Protein AF-A0A183CZB1-F1 (afdb_monomer)

pLDDT: mean 88.42, std 8.45, range [46.72, 98.31]

InterPro domains:
  IPR002017 Spectrin repeat [PF00435] (185-287)
  IPR002017 Spectrin repeat [PF00435] (293-394)
  IPR002017 Spectrin repeat [PF00435] (406-504)
  IPR018159 Spectrin/alpha-actinin [SM00150] (74-177)
  IPR018159 Spectrin/alpha-actinin [SM00150] (184-287)
  IPR018159 Spectrin/alpha-actinin [SM00150] (294-395)
  IPR018159 Spectrin/alpha-actinin [SM00150] (402-504)
  IPR018159 Spectrin/alpha-actinin [cd00176] (182-398)
  IPR018159 Spectrin/alpha-actinin [cd00176] (295-503)
  IPR043197 Plakin [PTHR23169] (150-528)

Nearest PDB structures (foldseek):
  7a8t-assembly1_A  TM=3.759E-01  e=3.046E-04  Homo sapiens
  7ank-assembly1_A  TM=4.977E-01  e=2.511E-03  Homo sapiens
  5j1i-assembly1_A  TM=5.386E-01  e=3.269E-03  Homo sapiens
  1sjj-assembly1_B  TM=3.978E-01  e=4.727E-04  Gallus gallus
  5j1g-assembly1_A  TM=5.543E-01  e=8.451E-02  Homo sapiens

Solvent-accessible surface area (backbone atoms only — not comparable to full-atom values): 28392 Å² total; per-residue (Å²): 110,68,69,59,53,51,53,51,52,49,60,65,44,48,62,53,53,54,51,54,52,49,56,50,49,56,56,52,73,74,51,62,93,89,42,68,67,51,53,50,52,56,51,52,52,49,52,52,50,52,52,49,49,52,50,54,50,48,54,50,54,50,46,54,52,52,50,54,44,49,54,33,44,53,50,26,54,51,40,48,52,51,50,54,50,53,50,51,55,50,43,53,54,60,68,62,54,70,86,57,60,71,41,59,70,60,35,50,52,51,48,54,54,48,50,51,53,52,51,51,50,65,64,46,47,59,61,53,49,50,52,33,52,51,31,41,52,63,32,45,76,72,52,57,74,71,57,33,53,51,52,52,51,54,53,51,50,52,53,50,47,54,51,50,46,51,52,49,52,55,50,51,52,51,54,42,51,54,36,38,53,54,25,50,53,41,53,52,53,49,51,53,51,55,52,49,49,53,53,49,54,49,52,62,57,69,67,48,83,60,88,49,56,46,78,66,48,52,50,53,50,49,50,54,51,50,53,53,49,50,53,50,60,63,47,45,58,57,53,51,52,47,52,50,47,50,55,59,49,35,62,93,51,53,73,67,57,35,47,64,64,44,50,63,53,53,51,51,53,51,52,49,53,50,50,52,50,52,52,53,56,49,47,53,52,50,54,50,51,54,49,53,53,50,51,47,53,52,53,49,52,54,50,51,54,48,49,56,52,48,52,50,58,60,65,69,52,68,66,75,54,77,41,46,71,50,25,52,51,43,50,51,52,50,53,52,51,51,53,56,54,61,65,44,50,63,55,54,53,50,50,54,52,49,46,52,51,51,26,70,76,34,68,49,41,37,80,60,49,46,61,52,50,53,51,50,51,51,53,51,49,52,48,52,51,51,53,49,53,50,47,54,42,36,54,52,48,31,52,43,27,56,57,51,46,54,49,48,52,53,52,47,49,51,51,50,53,51,42,46,55,66,72,66,53,78,79,86,44,80,43,38,71,51,18,47,52,52,44,52,56,46,49,53,56,47,50,57,52,58,70,45,43,66,61,53,52,50,48,54,48,52,55,50,49,54,53,64,70,43,88,78,59,90,77,38,55,64,48,55,54,48,51,51,44,52,52,52,49,52,52,45,53,50,50,52,53,55,48,51,53,51,40,54,51,44,27,54,51,15,45,51,51,48,52,51,50,49,53,50,46,56,48,49,51,57,48,48,66,66,66,75,113

Structure (mmCIF, N/CA/C/O backbone):
data_AF-A0A183CZB1-F1
#
_entry.id   AF-A0A183CZB1-F1
#
loop_
_atom_site.group_PDB
_atom_site.id
_atom_site.type_symbol
_atom_site.label_atom_id
_atom_site.label_alt_id
_atom_site.label_comp_id
_atom_site.label_asym_id
_atom_site.label_entity_id
_atom_site.label_seq_id
_atom_site.pdbx_PDB_ins_code
_atom_site.Cartn_x
_atom_site.Cartn_y
_atom_site.Cartn_z
_atom_site.occupancy
_atom_site.B_iso_or_equiv
_atom_site.auth_seq_id
_atom_site.auth_comp_id
_atom_site.auth_asym_id
_atom_site.auth_atom_id
_atom_site.pdbx_PDB_model_num
ATOM 1 N N . LEU A 1 1 ? 38.221 10.598 -85.963 1.00 66.75 1 LEU A N 1
ATOM 2 C CA . LEU A 1 1 ? 37.398 10.631 -87.194 1.00 66.75 1 LEU A CA 1
ATOM 3 C C . LEU A 1 1 ? 37.998 11.592 -88.220 1.00 66.75 1 LEU A C 1
ATOM 5 O O . LEU A 1 1 ? 38.294 11.159 -89.323 1.00 66.75 1 LEU A O 1
ATOM 9 N N . ASP A 1 2 ? 38.325 12.827 -87.840 1.00 83.06 2 ASP A N 1
ATOM 10 C CA . ASP A 1 2 ? 38.885 13.828 -88.768 1.00 83.06 2 ASP A CA 1
ATOM 11 C C . ASP A 1 2 ? 40.203 13.420 -89.439 1.00 83.06 2 ASP A C 1
ATOM 13 O O . ASP A 1 2 ? 40.354 13.572 -90.646 1.00 83.06 2 ASP A O 1
ATOM 17 N N . ASN A 1 3 ? 41.152 12.840 -88.695 1.00 86.81 3 ASN A N 1
ATOM 18 C CA . ASN A 1 3 ? 42.426 12.409 -89.283 1.00 86.81 3 ASN A CA 1
ATOM 19 C C . ASN A 1 3 ? 42.255 11.238 -90.270 1.00 86.81 3 ASN A C 1
ATOM 21 O O . ASN A 1 3 ? 42.975 11.151 -91.258 1.00 86.81 3 ASN A O 1
ATOM 25 N N . GLN A 1 4 ? 41.271 10.363 -90.032 1.00 84.25 4 GLN A N 1
ATOM 26 C CA . GLN A 1 4 ? 40.921 9.285 -90.962 1.00 84.25 4 GLN A CA 1
ATOM 27 C C . GLN A 1 4 ? 40.276 9.847 -92.235 1.00 84.25 4 GLN A C 1
ATOM 29 O O . GLN A 1 4 ? 40.655 9.442 -93.329 1.00 84.25 4 GLN A O 1
ATOM 34 N N . ALA A 1 5 ? 39.382 10.831 -92.105 1.00 85.81 5 ALA A N 1
ATOM 35 C CA . ALA A 1 5 ? 38.792 11.522 -93.249 1.00 85.81 5 ALA A CA 1
ATOM 36 C C . ALA A 1 5 ? 39.848 12.284 -94.072 1.00 85.81 5 ALA A C 1
ATOM 38 O O . ALA A 1 5 ? 39.817 12.242 -95.298 1.00 85.81 5 ALA A O 1
ATOM 39 N N . LEU A 1 6 ? 40.823 12.930 -93.420 1.00 86.50 6 LEU A N 1
ATOM 40 C CA . LEU A 1 6 ? 41.949 13.589 -94.093 1.00 86.50 6 LEU A CA 1
ATOM 41 C C . LEU A 1 6 ? 42.867 12.586 -94.810 1.00 86.50 6 LEU A C 1
ATOM 43 O O . LEU A 1 6 ? 43.252 12.831 -95.951 1.00 86.50 6 LEU A O 1
ATOM 47 N N . MET A 1 7 ? 43.164 11.435 -94.191 1.00 85.44 7 MET A N 1
ATOM 48 C CA . MET A 1 7 ? 43.885 10.332 -94.847 1.00 85.44 7 MET A CA 1
ATOM 49 C C . MET A 1 7 ? 43.147 9.830 -96.088 1.00 85.44 7 MET A C 1
ATOM 51 O O . MET A 1 7 ? 43.758 9.571 -97.123 1.00 85.44 7 MET A O 1
ATOM 55 N N . GLU A 1 8 ? 41.827 9.685 -95.999 1.00 85.81 8 GLU A N 1
ATOM 56 C CA . GLU A 1 8 ? 41.005 9.233 -97.114 1.00 85.81 8 GLU A CA 1
ATOM 57 C C . GLU A 1 8 ? 40.952 10.280 -98.233 1.00 85.81 8 GLU A C 1
ATOM 59 O O . GLU A 1 8 ? 41.132 9.937 -99.400 1.00 85.81 8 GLU A O 1
ATOM 64 N N . GLN A 1 9 ? 40.807 11.564 -97.903 1.00 86.25 9 GLN A N 1
ATOM 65 C CA . GLN A 1 9 ? 40.886 12.654 -98.878 1.00 86.25 9 GLN A CA 1
ATOM 66 C C . GLN A 1 9 ? 42.253 12.709 -99.571 1.00 86.25 9 GLN A C 1
ATOM 68 O O . GLN A 1 9 ? 42.297 12.851 -100.793 1.00 86.25 9 GLN A O 1
ATOM 73 N N . LEU A 1 10 ? 43.356 12.535 -98.835 1.00 85.00 10 LEU A N 1
ATOM 74 C CA . LEU A 1 10 ? 44.693 12.423 -99.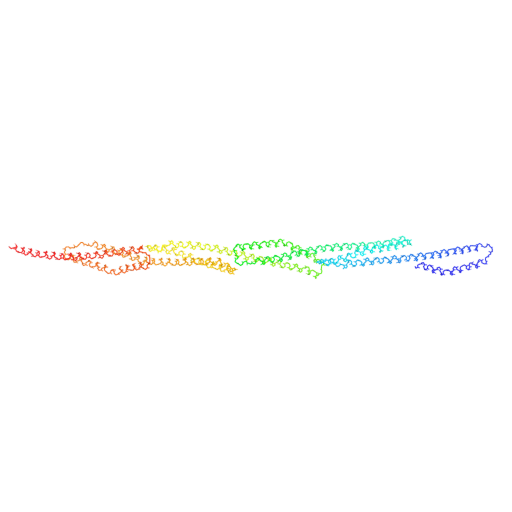424 1.00 85.00 10 LEU A CA 1
ATOM 75 C C . LEU A 1 10 ? 44.786 11.225 -100.375 1.00 85.00 10 LEU A C 1
ATOM 77 O O . LEU A 1 10 ? 45.208 11.389 -101.514 1.00 85.00 10 LEU A O 1
ATOM 81 N N . ARG A 1 11 ? 44.289 10.043 -99.996 1.00 85.00 11 ARG A N 1
ATOM 82 C CA . ARG A 1 11 ? 44.249 8.884 -100.912 1.00 85.00 11 ARG A CA 1
ATOM 83 C C . ARG A 1 11 ? 43.484 9.179 -102.206 1.00 85.00 11 ARG A C 1
ATOM 85 O O . ARG A 1 11 ? 43.936 8.818 -103.287 1.00 85.00 11 ARG A O 1
ATOM 92 N N . HIS A 1 12 ? 42.356 9.887 -102.130 1.00 85.69 12 HIS A N 1
ATOM 93 C CA . HIS A 1 12 ? 41.597 10.282 -103.323 1.00 85.69 12 HIS A CA 1
ATOM 94 C C . HIS A 1 12 ? 42.338 11.324 -104.182 1.00 85.69 12 HIS A C 1
ATOM 96 O O . HIS A 1 12 ? 42.219 11.320 -105.410 1.00 85.69 12 HIS A O 1
ATOM 102 N N . LYS A 1 13 ? 43.109 12.226 -103.562 1.00 87.31 13 LYS A N 1
ATOM 103 C CA . LYS A 1 13 ? 43.903 13.252 -104.260 1.00 87.31 13 LYS A CA 1
ATOM 104 C C . LYS A 1 13 ? 45.215 12.714 -104.838 1.00 87.31 13 LYS A C 1
ATOM 106 O O . LYS A 1 13 ? 45.752 13.344 -105.745 1.00 87.31 13 LYS A O 1
ATOM 111 N N . GLU A 1 14 ? 45.678 11.541 -104.409 1.00 86.75 14 GLU A N 1
ATOM 112 C CA . GLU A 1 14 ? 46.883 10.879 -104.929 1.00 86.75 14 GLU A CA 1
ATOM 113 C C . GLU A 1 14 ? 46.799 10.642 -106.447 1.00 86.75 14 GLU A C 1
ATOM 115 O O . GLU A 1 14 ? 47.736 10.940 -107.191 1.00 86.75 14 GLU A O 1
ATOM 120 N N . GLY A 1 15 ? 45.636 10.192 -106.932 1.00 83.94 15 GLY A N 1
ATOM 121 C CA . GLY A 1 15 ? 45.385 10.013 -108.366 1.00 83.94 15 GLY A CA 1
ATOM 122 C C . GLY A 1 15 ? 45.410 11.330 -109.151 1.00 83.94 15 GLY A C 1
ATOM 123 O O . GLY A 1 15 ? 45.941 11.381 -110.260 1.00 83.94 15 GLY A O 1
ATOM 124 N N . VAL A 1 16 ? 44.896 12.413 -108.556 1.00 85.81 16 VAL A N 1
ATOM 125 C CA . VAL A 1 16 ? 44.907 13.759 -109.155 1.00 85.81 16 VAL A CA 1
ATOM 126 C C . VAL A 1 16 ? 46.330 14.310 -109.217 1.00 85.81 16 VAL A C 1
ATOM 128 O O . VAL A 1 16 ? 46.741 14.820 -110.256 1.00 85.81 16 VAL A O 1
ATOM 131 N N . LEU A 1 17 ? 47.110 14.152 -108.145 1.00 85.50 17 LEU A N 1
ATOM 132 C CA . LEU A 1 17 ? 48.515 14.548 -108.108 1.00 85.50 17 LEU A CA 1
ATOM 133 C C . LEU A 1 17 ? 49.329 13.798 -109.173 1.00 85.50 17 LEU A C 1
ATOM 135 O O . LEU A 1 17 ? 50.124 14.407 -109.886 1.00 85.50 17 LEU A O 1
ATOM 139 N N . LYS A 1 18 ? 49.090 12.492 -109.342 1.00 85.50 18 LYS A N 1
ATOM 140 C CA . LYS A 1 18 ? 49.731 11.688 -110.391 1.00 85.50 18 LYS A CA 1
ATOM 141 C C . LYS A 1 18 ? 49.411 12.210 -111.797 1.00 85.50 18 LYS A C 1
ATOM 143 O O . LYS A 1 18 ? 50.320 12.308 -112.615 1.00 85.50 18 LYS A O 1
ATOM 148 N N . ALA A 1 19 ? 48.159 12.588 -112.060 1.00 85.00 19 ALA A N 1
ATOM 149 C CA . ALA A 1 19 ? 47.752 13.177 -113.337 1.00 85.00 19 ALA A CA 1
ATOM 150 C C . ALA A 1 19 ? 48.394 14.556 -113.583 1.00 85.00 19 ALA A C 1
ATOM 152 O O . ALA A 1 19 ? 48.868 14.825 -114.682 1.00 85.00 19 ALA A O 1
ATOM 153 N N . VAL A 1 20 ? 48.476 15.411 -112.555 1.00 85.25 20 VAL A N 1
ATOM 154 C CA . VAL A 1 20 ? 49.155 16.719 -112.639 1.00 85.25 20 VAL A CA 1
ATOM 155 C C . VAL A 1 20 ? 50.643 16.551 -112.963 1.00 85.25 20 VAL A C 1
ATOM 157 O O . VAL A 1 20 ? 51.157 17.260 -113.827 1.00 85.25 20 VAL A O 1
ATOM 160 N N . LYS A 1 21 ? 51.328 15.583 -112.336 1.00 84.50 21 LYS A N 1
ATOM 161 C CA . LYS A 1 21 ? 52.730 15.260 -112.648 1.00 84.50 21 LYS A CA 1
ATOM 162 C C . LYS A 1 21 ? 52.916 14.775 -114.078 1.00 84.50 21 LYS A C 1
ATOM 164 O O . LYS A 1 21 ? 53.886 15.169 -114.715 1.00 84.50 21 LYS A O 1
ATOM 169 N N . GLU A 1 22 ? 52.028 13.913 -114.566 1.00 84.38 22 GLU A N 1
ATOM 170 C CA . GLU A 1 22 ? 52.135 13.354 -115.916 1.00 84.38 22 GLU A CA 1
ATOM 171 C C . GLU A 1 22 ? 51.909 14.430 -116.981 1.00 84.38 22 GLU A C 1
ATOM 173 O O . GLU A 1 22 ? 52.755 14.612 -117.851 1.00 84.38 22 GLU A O 1
ATOM 178 N N . ASN A 1 23 ? 50.864 15.249 -116.827 1.00 83.88 23 ASN A N 1
ATOM 179 C CA . ASN A 1 23 ? 50.621 16.396 -117.705 1.00 83.88 23 ASN A CA 1
ATOM 180 C C . ASN A 1 23 ? 51.813 17.359 -117.714 1.00 83.88 23 ASN A C 1
ATOM 182 O O . ASN A 1 23 ? 52.215 17.874 -118.755 1.00 83.88 23 ASN A O 1
ATOM 186 N N . ALA A 1 24 ? 52.410 17.608 -116.550 1.00 81.75 24 ALA A N 1
ATOM 187 C CA . ALA A 1 24 ? 53.559 18.486 -116.465 1.00 81.75 24 ALA A CA 1
ATOM 188 C C . ALA A 1 24 ? 54.834 17.848 -117.057 1.00 81.75 24 ALA A C 1
ATOM 190 O O . ALA A 1 24 ? 55.626 18.559 -117.668 1.00 81.75 24 ALA A O 1
ATOM 191 N N . ARG A 1 25 ? 55.008 16.517 -116.984 1.00 83.06 25 ARG A N 1
ATOM 192 C CA . ARG A 1 25 ? 56.058 15.789 -117.728 1.00 83.06 25 ARG A CA 1
ATOM 193 C C . ARG A 1 25 ? 55.875 15.905 -119.239 1.00 83.06 25 ARG A C 1
ATOM 195 O O . ARG A 1 25 ? 56.862 16.141 -119.930 1.00 83.06 25 ARG A O 1
ATOM 202 N N . GLU A 1 26 ? 54.649 15.776 -119.743 1.00 81.69 26 GLU A N 1
ATOM 203 C CA . GLU A 1 26 ? 54.340 15.946 -121.170 1.00 81.69 26 GLU A CA 1
ATOM 204 C C . GLU A 1 26 ? 54.657 17.371 -121.650 1.00 81.69 26 GLU A C 1
ATOM 206 O O . GLU A 1 26 ? 55.311 17.551 -122.678 1.00 81.69 26 GLU A O 1
ATOM 211 N N . ILE A 1 27 ? 54.280 18.393 -120.872 1.00 80.56 27 ILE A N 1
ATOM 212 C CA . ILE A 1 27 ? 54.608 19.798 -121.168 1.00 80.56 27 ILE A CA 1
ATOM 213 C C . ILE A 1 27 ? 56.130 20.018 -121.180 1.00 80.56 27 ILE A C 1
ATOM 215 O O . ILE A 1 27 ? 56.652 20.678 -122.080 1.00 80.56 27 ILE A O 1
ATOM 219 N N . LEU A 1 28 ? 56.861 19.434 -120.224 1.00 79.94 28 LEU A N 1
ATOM 220 C CA . LEU A 1 28 ? 58.324 19.517 -120.156 1.00 79.94 28 LEU A CA 1
ATOM 221 C C . LEU A 1 28 ? 59.020 18.772 -121.311 1.00 79.94 28 LEU A C 1
ATOM 223 O O . LEU A 1 28 ? 60.066 19.223 -121.770 1.00 79.94 28 LEU A O 1
ATOM 227 N N . ALA A 1 29 ? 58.448 17.673 -121.816 1.00 80.00 29 ALA A N 1
ATOM 228 C CA . ALA A 1 29 ? 58.998 16.902 -122.938 1.00 80.00 29 ALA A CA 1
ATOM 229 C C . ALA A 1 29 ? 58.948 17.660 -124.280 1.00 80.00 29 ALA A C 1
ATOM 231 O O . ALA A 1 29 ? 59.759 17.399 -125.170 1.00 80.00 29 ALA A O 1
ATOM 232 N N . HIS A 1 30 ? 58.023 18.614 -124.417 1.00 77.75 30 HIS A N 1
ATOM 233 C CA . HIS A 1 30 ? 57.875 19.471 -125.596 1.00 77.75 30 HIS A CA 1
ATOM 234 C C . HIS A 1 30 ? 58.509 20.866 -125.437 1.00 77.75 30 HIS A C 1
ATOM 236 O O . HIS A 1 30 ? 58.422 21.690 -126.353 1.00 77.75 30 HIS A O 1
ATOM 242 N N . ALA A 1 31 ? 59.156 21.145 -124.301 1.00 77.00 31 ALA A N 1
ATOM 243 C CA . ALA A 1 31 ? 59.784 22.433 -124.023 1.00 77.00 31 ALA A CA 1
ATOM 244 C C . ALA A 1 31 ? 61.104 22.623 -124.794 1.00 77.00 31 ALA A C 1
ATOM 246 O O . ALA A 1 31 ? 61.873 21.686 -125.022 1.00 77.00 31 ALA A O 1
ATOM 247 N N . LYS A 1 32 ? 61.395 23.868 -125.194 1.00 74.81 32 LYS A N 1
ATOM 248 C CA . LYS A 1 32 ? 62.658 24.221 -125.866 1.00 74.81 32 LYS A CA 1
ATOM 249 C C . LYS A 1 32 ? 63.827 24.208 -124.864 1.00 74.81 32 LYS A C 1
ATOM 251 O O . LYS A 1 32 ? 63.614 24.492 -123.684 1.00 74.81 32 LYS A O 1
ATOM 256 N N . PRO A 1 33 ? 65.076 23.963 -125.307 1.00 63.84 33 PRO A N 1
ATOM 257 C CA . PRO A 1 33 ? 66.244 24.119 -124.443 1.00 63.84 33 PRO A CA 1
ATOM 258 C C . PRO A 1 33 ? 66.294 25.558 -123.900 1.00 63.84 33 PRO A C 1
ATOM 260 O O . PRO A 1 33 ? 66.260 26.499 -124.692 1.00 63.84 33 PRO A O 1
ATOM 263 N N . ASN A 1 34 ? 66.397 25.722 -122.573 1.00 65.69 34 ASN A N 1
ATOM 264 C CA . ASN A 1 34 ? 66.454 27.011 -121.855 1.00 65.69 34 ASN A CA 1
ATOM 265 C C . ASN A 1 34 ? 65.123 27.789 -121.676 1.00 65.69 34 ASN A C 1
ATOM 267 O O . ASN A 1 34 ? 65.141 29.007 -121.496 1.00 65.69 34 ASN A O 1
ATOM 271 N N . ASP A 1 35 ? 63.971 27.110 -121.691 1.00 76.75 35 ASP A N 1
ATOM 272 C CA . ASP A 1 35 ? 62.665 27.728 -121.409 1.00 76.75 35 ASP A CA 1
ATOM 273 C C . ASP A 1 35 ? 62.462 28.022 -119.904 1.00 76.75 35 ASP A C 1
ATOM 275 O O . ASP A 1 35 ? 62.417 27.116 -119.067 1.00 76.75 35 ASP A O 1
ATOM 279 N N . ALA A 1 36 ? 62.318 29.305 -119.556 1.00 75.56 36 ALA A N 1
ATOM 280 C CA . ALA A 1 36 ? 62.091 29.757 -118.184 1.00 75.56 36 ALA A CA 1
ATOM 281 C C . ALA A 1 36 ? 60.765 29.238 -117.597 1.00 75.56 36 ALA A C 1
ATOM 283 O O . ALA A 1 36 ? 60.711 28.919 -116.409 1.00 75.56 36 ALA A O 1
ATOM 284 N N . ALA A 1 37 ? 59.720 29.080 -118.420 1.00 77.12 37 ALA A N 1
ATOM 285 C CA . ALA A 1 37 ? 58.434 28.545 -117.974 1.00 77.12 37 ALA A CA 1
ATOM 286 C C . ALA A 1 37 ? 58.531 27.045 -117.648 1.00 77.12 37 ALA A C 1
ATOM 288 O O . ALA A 1 37 ? 57.927 26.574 -116.686 1.00 77.12 37 ALA A O 1
ATOM 289 N N . ALA A 1 38 ? 59.348 26.295 -118.394 1.00 77.94 38 ALA A N 1
ATOM 290 C CA . ALA A 1 38 ? 59.635 24.890 -118.104 1.00 77.94 38 ALA A CA 1
ATOM 291 C C . ALA A 1 38 ? 60.427 24.725 -116.792 1.00 77.94 38 ALA A C 1
ATOM 293 O O . ALA A 1 38 ? 60.136 23.831 -115.995 1.00 77.94 38 ALA A O 1
ATOM 294 N N . ALA A 1 39 ? 61.391 25.612 -116.522 1.00 78.56 39 ALA A N 1
ATOM 295 C CA . ALA A 1 39 ? 62.102 25.633 -115.243 1.00 78.56 39 ALA A CA 1
ATOM 296 C C . ALA A 1 39 ? 61.154 25.932 -114.066 1.00 78.56 39 ALA A C 1
ATOM 298 O O . ALA A 1 39 ? 61.209 25.244 -113.048 1.00 78.56 39 ALA A O 1
ATOM 299 N N . GLU A 1 40 ? 60.239 26.892 -114.226 1.00 82.19 40 GLU A N 1
ATOM 300 C CA . GLU A 1 40 ? 59.241 27.246 -113.209 1.00 82.19 40 GLU A CA 1
ATOM 301 C C . GLU A 1 40 ? 58.246 26.103 -112.936 1.00 82.19 40 GLU A C 1
ATOM 303 O O . GLU A 1 40 ? 57.962 25.797 -111.778 1.00 82.19 40 GLU A O 1
ATOM 308 N N . ILE A 1 41 ? 57.757 25.416 -113.977 1.00 83.31 41 ILE A N 1
ATOM 309 C CA . ILE A 1 41 ? 56.894 24.230 -113.836 1.00 83.31 41 ILE A CA 1
ATOM 310 C C . ILE A 1 41 ? 57.630 23.110 -113.085 1.00 83.31 41 ILE A C 1
ATOM 312 O O . ILE A 1 41 ? 57.059 22.496 -112.186 1.00 83.31 41 ILE A O 1
ATOM 316 N N . SER A 1 42 ? 58.905 22.868 -113.401 1.00 82.12 42 SER A N 1
ATOM 317 C CA . SER A 1 42 ? 59.731 21.864 -112.716 1.00 82.12 42 SER A CA 1
ATOM 318 C C . SER A 1 42 ? 59.934 22.183 -111.228 1.00 82.12 42 SER A C 1
ATOM 320 O O . SER A 1 42 ? 59.852 21.282 -110.393 1.00 82.12 42 SER A O 1
ATOM 322 N N . ILE A 1 43 ? 60.137 23.459 -110.880 1.00 85.31 43 ILE A N 1
ATOM 323 C CA . ILE A 1 43 ? 60.222 23.920 -109.483 1.00 85.31 43 ILE A CA 1
ATOM 324 C C . ILE A 1 43 ? 58.886 23.695 -108.765 1.00 85.31 43 ILE A C 1
ATOM 326 O O . ILE A 1 43 ? 58.865 23.037 -107.729 1.00 85.31 43 ILE A O 1
ATOM 330 N N . LYS A 1 44 ? 57.762 24.129 -109.351 1.00 86.81 44 LYS A N 1
ATOM 331 C CA . LYS A 1 44 ? 56.431 23.986 -108.733 1.00 86.81 44 LYS A CA 1
ATOM 332 C C . LYS A 1 44 ? 56.004 22.531 -108.522 1.00 86.81 44 LYS A C 1
ATOM 334 O O . LYS A 1 44 ? 55.340 22.240 -107.534 1.00 86.81 44 LYS A O 1
ATOM 339 N N . ILE A 1 45 ? 56.372 21.601 -109.412 1.00 86.25 45 ILE A N 1
ATOM 340 C CA . ILE A 1 45 ? 56.119 20.161 -109.195 1.00 86.25 45 ILE A CA 1
ATOM 341 C C . ILE A 1 45 ? 56.941 19.633 -108.017 1.00 86.25 45 ILE A C 1
ATOM 343 O O . ILE A 1 45 ? 56.424 18.842 -107.235 1.00 86.25 45 ILE A O 1
ATOM 347 N N . LYS A 1 46 ? 58.210 20.046 -107.890 1.00 86.25 46 LYS A N 1
ATOM 348 C CA . LYS A 1 46 ? 59.060 19.638 -106.762 1.00 86.25 46 LYS A CA 1
ATOM 349 C C . LYS A 1 46 ? 58.520 20.168 -105.437 1.00 86.25 46 LYS A C 1
ATOM 351 O O . LYS A 1 46 ? 58.381 19.386 -104.508 1.00 86.25 46 LYS A O 1
ATOM 356 N N . GLU A 1 47 ? 58.140 21.443 -105.385 1.00 87.75 47 GLU A N 1
ATOM 357 C CA . GLU A 1 47 ? 57.498 22.046 -104.208 1.00 87.75 47 GLU A CA 1
ATOM 358 C C . GLU A 1 47 ? 56.187 21.325 -103.852 1.00 87.75 47 GLU A C 1
ATOM 360 O O . GLU A 1 47 ? 55.935 21.022 -102.689 1.00 87.75 47 GLU A O 1
ATOM 365 N N . LEU A 1 48 ? 55.361 20.988 -104.851 1.00 88.06 48 LEU A N 1
ATOM 366 C CA . LEU A 1 48 ? 54.129 20.221 -104.647 1.00 88.06 48 LEU A CA 1
ATOM 367 C C . LEU A 1 48 ? 54.403 18.805 -104.107 1.00 88.06 48 LEU A C 1
ATOM 369 O O . LEU A 1 48 ? 53.623 18.304 -103.299 1.00 88.06 48 LEU A O 1
ATOM 373 N N . ASP A 1 49 ? 55.497 18.170 -104.532 1.00 86.88 49 ASP A N 1
ATOM 374 C CA . ASP A 1 49 ? 55.923 16.850 -104.055 1.00 86.88 49 ASP A CA 1
ATOM 375 C C . ASP A 1 49 ? 56.445 16.870 -102.629 1.00 86.88 49 ASP A C 1
ATOM 377 O O . ASP A 1 49 ? 56.094 15.990 -101.842 1.00 86.88 49 ASP A O 1
ATOM 381 N N . GLU A 1 50 ? 57.241 17.877 -102.289 1.00 88.50 50 GLU A N 1
ATOM 382 C CA . GLU A 1 50 ? 57.716 18.107 -100.928 1.00 88.50 50 GLU A CA 1
ATOM 383 C C . GLU A 1 50 ? 56.529 18.351 -99.989 1.00 88.50 50 GLU A C 1
ATOM 385 O O . GLU A 1 50 ? 56.377 17.631 -99.004 1.00 88.50 50 GLU A O 1
ATOM 390 N N . LEU A 1 51 ? 55.603 19.243 -100.360 1.00 89.88 51 LEU A N 1
ATOM 391 C CA . LEU A 1 51 ? 54.381 19.500 -99.591 1.00 89.88 51 LEU A CA 1
ATOM 392 C C . LEU A 1 51 ? 53.493 18.255 -99.456 1.00 89.88 51 LEU A C 1
ATOM 394 O O . LEU A 1 51 ? 52.910 18.021 -98.398 1.00 89.88 51 LEU A O 1
ATOM 398 N N . TRP A 1 52 ? 53.370 17.439 -100.508 1.00 89.25 52 TRP A N 1
ATOM 399 C CA . TRP A 1 52 ? 52.606 16.191 -100.445 1.00 89.25 52 TRP A CA 1
ATOM 400 C C . TRP A 1 52 ? 53.224 15.188 -99.472 1.00 89.25 52 TRP A C 1
ATOM 402 O O . TRP A 1 52 ? 52.507 14.571 -98.683 1.00 89.25 52 TRP A O 1
ATOM 412 N N . LEU A 1 53 ? 54.548 15.024 -99.522 1.00 88.56 53 LEU A N 1
ATOM 413 C CA . LEU A 1 53 ? 55.279 14.145 -98.614 1.00 88.56 53 LEU A CA 1
ATOM 414 C C . LEU A 1 53 ? 55.181 14.640 -97.169 1.00 88.56 53 LEU A C 1
ATOM 416 O O . LEU A 1 53 ? 54.908 13.831 -96.287 1.00 88.56 53 LEU A O 1
ATOM 420 N N . GLU A 1 54 ? 55.318 15.946 -96.933 1.00 90.12 54 GLU A N 1
ATOM 421 C CA . GLU A 1 54 ? 55.140 16.562 -95.614 1.00 90.12 54 GLU A CA 1
ATOM 422 C C . GLU A 1 54 ? 53.716 16.378 -95.074 1.00 90.12 54 GLU A C 1
ATOM 424 O O . GLU A 1 54 ? 53.539 16.031 -93.907 1.00 90.12 54 GLU A O 1
ATOM 429 N N . LEU A 1 55 ? 52.687 16.548 -95.912 1.00 90.44 55 LEU A N 1
ATOM 430 C CA . LEU A 1 55 ? 51.292 16.323 -95.522 1.00 90.44 55 LEU A CA 1
ATOM 431 C C . LEU A 1 55 ? 51.010 14.849 -95.209 1.00 90.44 55 LEU A C 1
ATOM 433 O O . LEU A 1 55 ? 50.360 14.550 -94.206 1.00 90.44 55 LEU A O 1
ATOM 437 N N . MET A 1 56 ? 51.499 13.925 -96.042 1.00 87.25 56 MET A N 1
ATOM 438 C CA . MET A 1 56 ? 51.353 12.482 -95.826 1.00 87.25 56 MET A CA 1
ATOM 439 C C . MET A 1 56 ? 52.071 12.028 -94.551 1.00 87.25 56 MET A C 1
ATOM 441 O O . MET A 1 56 ? 51.495 11.288 -93.749 1.00 87.25 56 MET A O 1
ATOM 445 N N . ASP A 1 57 ? 53.304 12.486 -94.340 1.00 89.38 57 ASP A N 1
ATOM 446 C CA . ASP A 1 57 ? 54.086 12.215 -93.134 1.00 89.38 57 ASP A CA 1
ATOM 447 C C . ASP A 1 57 ? 53.416 12.823 -91.894 1.00 89.38 57 ASP A C 1
ATOM 449 O O . ASP A 1 57 ? 53.203 12.127 -90.901 1.00 89.38 57 ASP A O 1
ATOM 453 N N . GLY A 1 58 ? 52.977 14.081 -91.975 1.00 90.56 58 GLY A N 1
ATOM 454 C CA . GLY A 1 58 ? 52.294 14.785 -90.895 1.00 90.56 58 GLY A CA 1
ATOM 455 C C . GLY A 1 58 ? 50.982 14.119 -90.480 1.00 90.56 58 GLY A C 1
ATOM 456 O O . GLY A 1 58 ? 50.746 13.915 -89.289 1.00 90.56 58 GLY A O 1
ATOM 457 N N . ILE A 1 59 ? 50.142 13.715 -91.436 1.00 89.69 59 ILE A N 1
ATOM 458 C CA . ILE A 1 59 ? 48.865 13.041 -91.148 1.00 89.69 59 ILE A CA 1
ATOM 459 C C . ILE A 1 59 ? 49.094 11.611 -90.631 1.00 89.69 59 ILE A C 1
ATOM 461 O O . ILE A 1 59 ? 48.373 11.170 -89.729 1.00 89.69 59 ILE A O 1
ATOM 465 N N . THR A 1 60 ? 50.127 10.911 -91.115 1.00 88.38 60 THR A N 1
ATOM 466 C CA . THR A 1 60 ? 50.515 9.584 -90.602 1.00 88.38 60 THR A CA 1
ATOM 467 C C . THR A 1 60 ? 51.035 9.674 -89.167 1.00 88.38 60 THR A C 1
ATOM 469 O O . THR A 1 60 ? 50.543 8.959 -88.294 1.00 88.38 60 THR A O 1
ATOM 472 N N . LYS A 1 61 ? 51.962 10.600 -88.884 1.00 90.06 61 LYS A N 1
ATOM 473 C CA . LYS A 1 61 ? 52.472 10.878 -87.531 1.00 90.06 61 LYS A CA 1
ATOM 474 C C . LYS A 1 61 ? 51.351 11.294 -86.585 1.00 90.06 61 LYS A C 1
ATOM 476 O O . LYS A 1 61 ? 51.234 10.733 -85.499 1.00 90.06 61 LYS A O 1
ATOM 481 N N . ARG A 1 62 ? 50.471 12.205 -87.020 1.00 90.31 62 ARG A N 1
ATOM 482 C CA . ARG A 1 62 ? 49.266 12.589 -86.269 1.00 90.31 62 ARG A CA 1
ATOM 483 C C . ARG A 1 62 ? 48.368 11.383 -85.996 1.00 90.31 62 ARG A C 1
ATOM 485 O O . ARG A 1 62 ? 47.802 11.291 -84.916 1.00 90.31 62 ARG A O 1
ATOM 492 N N . GLY A 1 63 ? 48.251 10.449 -86.941 1.00 89.44 63 GLY A N 1
ATOM 493 C CA . GLY A 1 63 ? 47.480 9.216 -86.775 1.00 89.44 63 GLY A CA 1
ATOM 494 C C . GLY A 1 63 ? 48.035 8.307 -85.684 1.00 89.44 63 GLY A C 1
ATOM 495 O O . GLY A 1 63 ? 47.267 7.847 -84.848 1.00 89.44 63 GLY A O 1
ATOM 496 N N . ILE A 1 64 ? 49.355 8.107 -85.656 1.00 88.88 64 ILE A N 1
ATOM 497 C CA . ILE A 1 64 ? 50.035 7.306 -84.625 1.00 88.88 64 ILE A CA 1
ATOM 498 C C . ILE A 1 64 ? 49.832 7.926 -83.238 1.00 88.88 64 ILE A C 1
ATOM 500 O O . ILE A 1 64 ? 49.467 7.218 -82.304 1.00 88.88 64 ILE A O 1
ATOM 504 N N . VAL A 1 65 ? 50.017 9.246 -83.116 1.00 89.31 65 VAL A N 1
ATOM 505 C CA . VAL A 1 65 ? 49.812 9.965 -81.847 1.00 89.31 65 VAL A CA 1
ATOM 506 C C . VAL A 1 65 ? 48.357 9.867 -81.392 1.00 89.31 65 VAL A C 1
ATOM 508 O O . VAL A 1 65 ? 48.108 9.527 -80.244 1.00 89.31 65 VAL A O 1
ATOM 511 N N . LEU A 1 66 ? 47.386 10.095 -82.285 1.00 90.38 66 LEU A N 1
ATOM 512 C CA . LEU A 1 66 ? 45.964 10.001 -81.939 1.00 90.38 66 LEU A CA 1
ATOM 513 C C . LEU A 1 66 ? 45.549 8.589 -81.501 1.00 90.38 66 LEU A C 1
ATOM 515 O O . LEU A 1 66 ? 44.706 8.465 -80.616 1.00 90.38 66 LEU A O 1
ATOM 519 N N . GLU A 1 67 ? 46.118 7.540 -82.101 1.00 90.75 67 GLU A N 1
ATOM 520 C CA . GLU A 1 67 ? 45.839 6.156 -81.701 1.00 90.75 67 GLU A CA 1
ATOM 521 C C . GLU A 1 67 ? 46.431 5.840 -80.318 1.00 90.75 67 GLU A C 1
ATOM 523 O O . GLU A 1 67 ? 45.734 5.287 -79.468 1.00 90.75 67 GLU A O 1
ATOM 528 N N . ASP A 1 68 ? 47.674 6.258 -80.047 1.00 91.25 68 ASP A N 1
ATOM 529 C CA . ASP A 1 68 ? 48.299 6.127 -78.721 1.00 91.25 68 ASP A CA 1
ATOM 530 C C . ASP A 1 68 ? 47.509 6.890 -77.641 1.00 91.25 68 ASP A C 1
ATOM 532 O O . ASP A 1 68 ? 47.163 6.326 -76.596 1.00 91.25 68 ASP A O 1
ATOM 536 N N . THR A 1 69 ? 47.122 8.142 -77.919 1.00 92.62 69 THR A N 1
ATOM 537 C CA . THR A 1 69 ? 46.264 8.946 -77.035 1.00 92.62 69 THR A CA 1
ATOM 538 C C . THR A 1 69 ? 44.918 8.263 -76.791 1.00 92.62 69 THR A C 1
ATOM 540 O O . THR A 1 69 ? 44.441 8.237 -75.658 1.00 92.62 69 THR A O 1
ATOM 543 N N . LEU A 1 70 ? 44.309 7.653 -77.812 1.00 92.00 70 LEU A N 1
ATOM 544 C CA . LEU A 1 70 ? 43.040 6.937 -77.677 1.00 92.00 70 LEU A CA 1
ATOM 545 C C . LEU A 1 70 ? 43.166 5.687 -76.793 1.00 92.00 70 LEU A C 1
ATOM 547 O O . LEU A 1 70 ? 42.267 5.424 -75.990 1.00 92.00 70 LEU A O 1
ATOM 551 N N . VAL A 1 71 ? 44.267 4.935 -76.887 1.00 94.56 71 VAL A N 1
ATOM 552 C CA . VAL A 1 71 ? 44.537 3.785 -76.003 1.00 94.56 71 VAL A CA 1
ATOM 553 C C . VAL A 1 71 ? 44.684 4.240 -74.548 1.00 94.56 71 VAL A C 1
ATOM 555 O O . VAL A 1 71 ? 44.039 3.674 -73.660 1.00 94.56 71 VAL A O 1
ATOM 558 N N . LYS A 1 72 ? 45.464 5.299 -74.302 1.00 94.94 72 LYS A N 1
ATOM 559 C CA . LYS A 1 72 ? 45.643 5.888 -72.964 1.00 94.94 72 LYS A CA 1
ATOM 560 C C . LYS A 1 72 ? 44.334 6.438 -72.400 1.00 94.94 72 LYS A C 1
ATOM 562 O O . LYS A 1 72 ? 44.006 6.170 -71.246 1.00 94.94 72 LYS A O 1
ATOM 567 N N . ALA A 1 73 ? 43.535 7.113 -73.228 1.00 94.38 73 ALA A N 1
ATOM 568 C CA . ALA A 1 73 ? 42.223 7.621 -72.842 1.00 94.38 73 ALA A CA 1
ATOM 569 C C . ALA A 1 73 ? 41.277 6.480 -72.451 1.00 94.38 73 ALA A C 1
ATOM 571 O O . ALA A 1 73 ? 40.658 6.533 -71.391 1.00 94.38 73 ALA A O 1
ATOM 572 N N . ARG A 1 74 ? 41.204 5.406 -73.250 1.00 95.62 74 ARG A N 1
ATOM 573 C CA . ARG A 1 74 ? 40.394 4.220 -72.916 1.00 95.62 74 ARG A CA 1
ATOM 574 C C . ARG A 1 74 ? 40.803 3.604 -71.582 1.00 95.62 74 ARG A C 1
ATOM 576 O O . ARG A 1 74 ? 39.926 3.260 -70.795 1.00 95.62 74 ARG A O 1
ATOM 583 N N . ARG A 1 75 ? 42.108 3.493 -71.317 1.00 96.00 75 ARG A N 1
ATOM 584 C CA . ARG A 1 75 ? 42.618 3.001 -70.031 1.00 96.00 75 ARG A CA 1
ATOM 585 C C . ARG A 1 75 ? 42.194 3.916 -68.880 1.00 96.00 75 ARG A C 1
ATOM 587 O O . ARG A 1 75 ? 41.661 3.415 -67.898 1.00 96.00 75 ARG A O 1
ATOM 594 N N . PHE A 1 76 ? 42.374 5.232 -69.009 1.00 96.94 76 PHE A N 1
ATOM 595 C CA . PHE A 1 76 ? 41.963 6.191 -67.980 1.00 96.94 76 PHE A CA 1
ATOM 596 C C . PHE A 1 76 ? 40.464 6.103 -67.667 1.00 96.94 76 PHE A C 1
ATOM 598 O O . PHE A 1 76 ? 40.095 5.949 -66.506 1.00 96.94 76 PHE A O 1
ATOM 605 N N . TRP A 1 77 ? 39.601 6.139 -68.687 1.00 96.44 77 TRP A N 1
ATOM 606 C CA . TRP A 1 77 ? 38.148 6.077 -68.494 1.00 96.44 77 TRP A CA 1
ATOM 607 C C . TRP A 1 77 ? 37.683 4.735 -67.917 1.00 96.44 77 TRP A C 1
ATOM 609 O O . TRP A 1 77 ? 36.749 4.710 -67.117 1.00 96.44 77 TRP A O 1
ATOM 619 N N . PHE A 1 78 ? 38.349 3.631 -68.268 1.00 96.19 78 PHE A N 1
ATOM 620 C CA . PHE A 1 78 ? 38.091 2.326 -67.662 1.00 96.19 78 PHE A CA 1
ATOM 621 C C . PHE A 1 78 ? 38.430 2.315 -66.164 1.00 96.19 78 PHE A C 1
ATOM 623 O O . PHE A 1 78 ? 37.591 1.926 -65.350 1.00 96.19 78 PHE A O 1
ATOM 630 N N . GLU A 1 79 ? 39.624 2.785 -65.787 1.00 96.50 79 GLU A N 1
ATOM 631 C CA . GLU A 1 79 ? 40.020 2.879 -64.375 1.00 96.50 79 GLU A CA 1
ATOM 632 C C . GLU A 1 79 ? 39.105 3.850 -63.610 1.00 96.50 79 GLU A C 1
ATOM 634 O O . GLU A 1 79 ? 38.667 3.537 -62.506 1.00 96.50 79 GLU A O 1
ATOM 639 N N . LEU A 1 80 ? 38.723 4.984 -64.215 1.00 96.25 80 LEU A N 1
ATOM 640 C CA . LEU A 1 80 ? 37.796 5.950 -63.619 1.00 96.25 80 LEU A CA 1
ATOM 641 C C . LEU A 1 80 ? 36.440 5.309 -63.303 1.00 96.25 80 LEU A C 1
ATOM 643 O O . LEU A 1 80 ? 35.939 5.439 -62.184 1.00 96.25 80 LEU A O 1
ATOM 647 N N . GLN A 1 81 ? 35.862 4.592 -64.270 1.00 95.56 81 GLN A N 1
ATOM 648 C CA . GLN A 1 81 ? 34.590 3.896 -64.091 1.00 95.56 81 GLN A CA 1
ATOM 649 C C . GLN A 1 81 ? 34.693 2.811 -63.010 1.00 95.56 81 GLN A C 1
ATOM 651 O O . GLN A 1 81 ? 33.775 2.655 -62.201 1.00 95.56 81 GLN A O 1
ATOM 656 N N . SER A 1 82 ? 35.813 2.085 -62.962 1.00 93.94 82 SER A N 1
ATOM 657 C CA . SER A 1 82 ? 36.075 1.089 -61.921 1.00 93.94 82 SER A CA 1
ATOM 658 C C . SER A 1 82 ? 36.114 1.727 -60.527 1.00 93.94 82 SER A C 1
ATOM 660 O O . SER A 1 82 ? 35.488 1.209 -59.601 1.00 93.94 82 SER A O 1
ATOM 662 N N . CYS A 1 83 ? 36.785 2.874 -60.373 1.00 94.44 83 CYS A N 1
ATOM 663 C CA . CYS A 1 83 ? 36.821 3.626 -59.116 1.00 94.44 83 CYS A CA 1
ATOM 664 C C . CYS A 1 83 ? 35.429 4.100 -58.687 1.00 94.44 83 CYS A C 1
ATOM 666 O O . CYS A 1 83 ? 35.038 3.912 -57.537 1.00 94.44 83 CYS A O 1
ATOM 668 N N . GLN A 1 84 ? 34.672 4.704 -59.607 1.00 94.56 84 GLN A N 1
ATOM 669 C CA . GLN A 1 84 ? 33.325 5.211 -59.326 1.00 94.56 84 GLN A CA 1
ATOM 670 C C . GLN A 1 84 ? 32.381 4.089 -58.884 1.00 94.56 84 GLN A C 1
ATOM 672 O O . GLN A 1 84 ? 31.641 4.254 -57.916 1.00 94.56 84 GLN A O 1
ATOM 677 N N . LYS A 1 85 ? 32.452 2.927 -59.543 1.00 94.06 85 LYS A N 1
ATOM 678 C CA . LYS A 1 85 ? 31.669 1.749 -59.165 1.00 94.06 85 LYS A CA 1
ATOM 679 C C . LYS A 1 85 ? 32.030 1.246 -57.765 1.00 94.06 85 LYS A C 1
ATOM 681 O O . LYS A 1 85 ? 31.127 0.987 -56.978 1.00 94.06 85 LYS A O 1
ATOM 686 N N . ALA A 1 86 ? 33.321 1.159 -57.436 1.00 93.19 86 ALA A N 1
ATOM 687 C CA . ALA A 1 86 ? 33.765 0.735 -56.108 1.00 93.19 86 ALA A CA 1
ATOM 688 C C . ALA A 1 86 ? 33.276 1.687 -54.999 1.00 93.19 86 ALA A C 1
ATOM 690 O O . ALA A 1 86 ? 32.818 1.235 -53.952 1.00 93.19 86 ALA A O 1
ATOM 691 N N . ILE A 1 87 ? 33.324 3.003 -55.242 1.00 93.75 87 ILE A N 1
ATOM 692 C CA . ILE A 1 87 ? 32.809 4.016 -54.308 1.00 93.75 87 ILE A CA 1
ATOM 693 C C . ILE A 1 87 ? 31.300 3.843 -54.093 1.00 93.75 87 ILE A C 1
ATOM 695 O O . ILE A 1 87 ? 30.851 3.866 -52.947 1.00 93.75 87 ILE A O 1
ATOM 699 N N . GLU A 1 88 ? 30.519 3.636 -55.158 1.00 93.94 88 GLU A N 1
ATOM 700 C CA . GLU A 1 88 ? 29.067 3.454 -55.036 1.00 93.94 88 GLU A CA 1
ATOM 701 C C . GLU A 1 88 ? 28.704 2.141 -54.328 1.00 93.94 88 GLU A C 1
ATOM 703 O O . GLU A 1 88 ? 27.816 2.120 -53.479 1.00 93.94 88 GLU A O 1
ATOM 708 N N . GLU A 1 89 ? 29.420 1.048 -54.603 1.00 94.12 89 GLU A N 1
ATOM 709 C CA . GLU A 1 89 ? 29.221 -0.227 -53.904 1.00 94.12 89 GLU A CA 1
ATOM 710 C C . GLU A 1 89 ? 29.501 -0.105 -52.399 1.00 94.12 89 GLU A C 1
ATOM 712 O O . GLU A 1 89 ? 28.722 -0.602 -51.582 1.00 94.12 89 GLU A O 1
ATOM 717 N N . LEU A 1 90 ? 30.572 0.598 -52.014 1.00 93.75 90 LEU A N 1
ATOM 718 C CA . LEU A 1 90 ? 30.869 0.880 -50.607 1.00 93.75 90 LEU A CA 1
ATOM 719 C C . LEU A 1 90 ? 29.799 1.771 -49.974 1.00 93.75 90 LEU A C 1
ATOM 721 O O . LEU A 1 90 ? 29.323 1.464 -48.882 1.00 93.75 90 LEU A O 1
ATOM 725 N N . ARG A 1 91 ? 29.372 2.832 -50.669 1.00 93.88 91 ARG A N 1
ATOM 726 C CA . ARG A 1 91 ? 28.293 3.718 -50.219 1.00 93.88 91 ARG A CA 1
ATOM 727 C C . ARG A 1 91 ? 27.016 2.929 -49.925 1.00 93.88 91 ARG A C 1
ATOM 729 O O . ARG A 1 91 ? 26.477 3.038 -48.826 1.00 93.88 91 ARG A O 1
ATOM 736 N N . MET A 1 92 ? 26.585 2.085 -50.860 1.00 93.62 92 MET A N 1
ATOM 737 C CA . MET A 1 92 ? 25.394 1.245 -50.711 1.00 93.62 92 MET A CA 1
ATOM 738 C C . MET A 1 92 ? 25.520 0.245 -49.558 1.00 93.62 92 MET A C 1
ATOM 740 O O . MET A 1 92 ? 24.550 0.013 -48.838 1.00 93.62 92 MET A O 1
ATOM 744 N N . ARG A 1 93 ? 26.707 -0.335 -49.336 1.00 94.00 93 ARG A N 1
ATOM 745 C CA . ARG A 1 93 ? 26.951 -1.230 -48.192 1.00 94.00 93 ARG A CA 1
ATOM 746 C C . ARG A 1 93 ? 26.866 -0.495 -46.858 1.00 94.00 93 ARG A C 1
ATOM 748 O O . ARG A 1 93 ? 26.251 -1.023 -45.937 1.00 94.00 93 ARG A O 1
ATOM 755 N N . ILE A 1 94 ? 27.430 0.712 -46.759 1.00 92.50 94 ILE A N 1
ATOM 756 C CA . ILE A 1 94 ? 27.360 1.538 -45.541 1.00 92.50 94 ILE A CA 1
ATOM 757 C C . ILE A 1 94 ? 25.915 1.962 -45.260 1.00 92.50 94 ILE A C 1
ATOM 759 O O . ILE A 1 94 ? 25.456 1.860 -44.124 1.00 92.50 94 ILE A O 1
ATOM 763 N N . GLU A 1 95 ? 25.177 2.391 -46.288 1.00 90.69 95 GLU A N 1
ATOM 764 C CA . GLU A 1 95 ? 23.753 2.740 -46.176 1.00 90.69 95 GLU A CA 1
ATOM 765 C C . GLU A 1 95 ? 22.881 1.521 -45.843 1.00 90.69 95 GLU A C 1
ATOM 767 O O . GLU A 1 95 ? 21.886 1.645 -45.130 1.00 90.69 95 GLU A O 1
ATOM 772 N N . GLY A 1 96 ? 23.280 0.333 -46.304 1.00 88.25 96 GLY A N 1
ATOM 773 C CA . GLY A 1 96 ? 22.623 -0.936 -46.004 1.00 88.25 96 GLY A CA 1
ATOM 774 C C . GLY A 1 96 ? 22.780 -1.402 -44.554 1.00 88.25 96 GLY A C 1
ATOM 775 O O . GLY A 1 96 ? 21.999 -2.246 -44.106 1.00 88.25 96 GLY A O 1
ATOM 776 N N . ILE A 1 97 ? 23.735 -0.853 -43.792 1.00 86.00 97 ILE A N 1
ATOM 777 C CA . ILE A 1 97 ? 23.820 -1.101 -42.350 1.00 86.00 97 ILE A CA 1
ATOM 778 C C . ILE A 1 97 ? 22.624 -0.410 -41.695 1.00 86.00 97 ILE A C 1
ATOM 780 O O . ILE A 1 97 ? 22.582 0.815 -41.549 1.00 86.00 97 ILE A O 1
ATOM 784 N N . GLN A 1 98 ? 21.645 -1.214 -41.279 1.00 76.88 98 GLN A N 1
ATOM 785 C CA . GLN A 1 98 ? 20.448 -0.734 -40.592 1.00 76.88 98 GLN A CA 1
ATOM 786 C C . GLN A 1 98 ? 20.803 0.077 -39.337 1.00 76.88 98 GLN A C 1
ATOM 788 O O . GLN A 1 98 ? 21.925 0.044 -38.831 1.00 76.88 98 GLN A O 1
ATOM 793 N N . ALA A 1 99 ? 19.857 0.874 -38.850 1.00 71.75 99 ALA A N 1
ATOM 794 C CA . ALA A 1 99 ? 20.065 1.609 -37.612 1.00 71.75 99 ALA A CA 1
ATOM 795 C C . ALA A 1 99 ? 20.127 0.645 -36.407 1.00 71.75 99 ALA A C 1
ATOM 797 O O . ALA A 1 99 ? 19.390 -0.341 -36.331 1.00 71.75 99 ALA A O 1
ATOM 798 N N . ALA A 1 100 ? 21.070 0.921 -35.509 1.00 70.19 100 ALA A N 1
ATOM 799 C CA . ALA A 1 100 ? 21.317 0.178 -34.282 1.00 70.19 100 ALA A CA 1
ATOM 800 C C . ALA A 1 100 ? 20.269 0.550 -33.237 1.00 70.19 100 ALA A C 1
ATOM 802 O O . ALA A 1 100 ? 20.251 1.687 -32.772 1.00 70.19 100 ALA A O 1
ATOM 803 N N . PHE A 1 101 ? 19.413 -0.393 -32.845 1.00 70.94 101 PHE A N 1
ATOM 804 C CA . PHE A 1 101 ? 18.389 -0.117 -31.842 1.00 70.94 101 PHE A CA 1
ATOM 805 C C . PHE A 1 101 ? 18.268 -1.234 -30.822 1.00 70.94 101 PHE A C 1
ATOM 807 O O . PHE A 1 101 ? 18.044 -2.383 -31.194 1.00 70.94 101 PHE A O 1
ATOM 814 N N . GLY A 1 102 ? 18.341 -0.862 -29.542 1.00 71.50 102 GLY A N 1
ATOM 815 C CA . GLY A 1 102 ? 17.813 -1.612 -28.398 1.00 71.50 102 GLY A CA 1
ATOM 816 C C . GLY A 1 102 ? 18.463 -2.958 -28.069 1.00 71.50 102 GLY A C 1
ATOM 817 O O . GLY A 1 102 ? 18.369 -3.379 -26.925 1.00 71.50 102 GLY A O 1
ATOM 818 N N . GLU A 1 103 ? 19.132 -3.628 -29.005 1.00 84.44 103 GLU A N 1
ATOM 819 C CA . GLU A 1 103 ? 19.704 -4.965 -28.830 1.00 84.44 103 GLU A CA 1
ATOM 820 C C . GLU A 1 103 ? 21.230 -4.944 -29.003 1.00 84.44 103 GLU A C 1
ATOM 822 O O . GLU A 1 103 ? 21.712 -4.927 -30.138 1.00 84.44 103 GLU A O 1
ATOM 827 N N . PRO A 1 104 ? 22.012 -5.015 -27.908 1.00 88.44 104 PRO A N 1
ATOM 828 C CA . PRO A 1 104 ? 23.475 -4.939 -27.959 1.00 88.44 104 PRO A CA 1
ATOM 829 C C . PRO A 1 104 ? 24.120 -5.926 -28.942 1.00 88.44 104 PRO A C 1
ATOM 831 O O . PRO A 1 104 ? 25.051 -5.575 -29.656 1.00 88.44 104 PRO A O 1
ATOM 834 N N . VAL A 1 105 ? 23.588 -7.149 -29.049 1.00 87.88 105 VAL A N 1
ATOM 835 C CA . VAL A 1 105 ? 24.115 -8.180 -29.961 1.00 87.88 105 VAL A CA 1
ATOM 836 C C . VAL A 1 105 ? 24.011 -7.753 -31.428 1.00 87.88 105 VAL A C 1
ATOM 838 O O . VAL A 1 105 ? 24.944 -7.970 -32.200 1.00 87.88 105 VAL A O 1
ATOM 841 N N . VAL A 1 106 ? 22.901 -7.123 -31.820 1.00 86.88 106 VAL A N 1
ATOM 842 C CA . VAL A 1 106 ? 22.685 -6.655 -33.197 1.00 86.88 106 VAL A CA 1
ATOM 843 C C . VAL A 1 106 ? 23.602 -5.473 -33.509 1.00 86.88 106 VAL A C 1
ATOM 845 O O . VAL A 1 106 ? 24.206 -5.433 -34.579 1.00 86.88 106 VAL A O 1
ATOM 848 N N . ILE A 1 107 ? 23.761 -4.544 -32.562 1.00 89.56 107 ILE A N 1
ATOM 849 C CA . ILE A 1 107 ? 24.667 -3.393 -32.703 1.00 89.56 107 ILE A CA 1
ATOM 850 C C . ILE A 1 107 ? 26.115 -3.874 -32.862 1.00 89.56 107 ILE A C 1
ATOM 852 O O . ILE A 1 107 ? 26.851 -3.384 -33.717 1.00 89.56 107 ILE A O 1
ATOM 856 N N . GLU A 1 108 ? 26.509 -4.897 -32.104 1.00 90.06 108 GLU A N 1
ATOM 857 C CA . GLU A 1 108 ? 27.843 -5.486 -32.190 1.00 90.06 108 GLU A CA 1
ATOM 858 C C . GLU A 1 108 ? 28.084 -6.171 -33.544 1.00 90.06 108 GLU A C 1
ATOM 860 O O . GLU A 1 108 ? 29.151 -6.022 -34.140 1.00 90.06 108 GLU A O 1
ATOM 865 N N . GLN A 1 109 ? 27.088 -6.877 -34.087 1.00 89.81 109 GLN A N 1
ATOM 866 C CA . GLN A 1 109 ? 27.162 -7.442 -35.441 1.00 89.81 109 GLN A CA 1
ATOM 867 C C . GLN A 1 109 ? 27.296 -6.349 -36.511 1.00 89.81 109 GLN A C 1
ATOM 869 O O . GLN A 1 109 ? 28.108 -6.478 -37.429 1.00 89.81 109 GLN A O 1
ATOM 874 N N . GLN A 1 110 ? 26.543 -5.254 -36.382 1.00 90.81 110 GLN A N 1
ATOM 875 C CA . GLN A 1 110 ? 26.635 -4.101 -37.283 1.00 90.81 110 GLN A CA 1
ATOM 876 C C . GLN A 1 110 ? 28.015 -3.431 -37.212 1.00 90.81 110 GLN A C 1
ATOM 878 O O . GLN A 1 110 ? 28.562 -3.053 -38.248 1.00 90.81 110 GLN A O 1
ATOM 883 N N . ARG A 1 111 ? 28.611 -3.340 -36.016 1.00 91.12 111 ARG A N 1
ATOM 884 C CA . ARG A 1 111 ? 29.966 -2.809 -35.817 1.00 91.12 111 ARG A CA 1
ATOM 885 C C . ARG A 1 111 ? 31.026 -3.678 -36.492 1.00 91.12 111 ARG A C 1
ATOM 887 O O . ARG A 1 111 ? 31.877 -3.143 -37.194 1.00 91.12 111 ARG A O 1
ATOM 894 N N . HIS A 1 112 ? 30.936 -5.002 -36.360 1.00 91.69 112 HIS A N 1
ATOM 895 C CA . HIS A 1 112 ? 31.824 -5.925 -37.075 1.00 91.69 112 HIS A CA 1
ATOM 896 C C . HIS A 1 112 ? 31.691 -5.792 -38.599 1.00 91.69 112 HIS A C 1
ATOM 898 O O . HIS A 1 112 ? 32.698 -5.768 -39.304 1.00 91.69 112 HIS A O 1
ATOM 904 N N . ALA A 1 113 ? 30.464 -5.660 -39.112 1.00 92.19 113 ALA A N 1
ATOM 905 C CA . ALA A 1 113 ? 30.234 -5.448 -40.540 1.00 92.19 113 ALA A CA 1
ATOM 906 C C . ALA A 1 113 ? 30.847 -4.125 -41.033 1.00 92.19 113 ALA A C 1
ATOM 908 O O . ALA A 1 113 ? 31.455 -4.094 -42.103 1.00 92.19 113 ALA A O 1
ATOM 909 N N . LEU A 1 114 ? 30.731 -3.045 -40.251 1.00 94.19 114 LEU A N 1
ATOM 910 C CA . LEU A 1 114 ? 31.352 -1.761 -40.575 1.00 94.19 114 LEU A CA 1
ATOM 911 C C . LEU A 1 114 ? 32.884 -1.839 -40.536 1.00 94.19 114 LEU A C 1
ATOM 913 O O . LEU A 1 114 ? 33.528 -1.339 -41.453 1.00 94.19 114 LEU A O 1
ATOM 917 N N . MET A 1 115 ? 33.464 -2.509 -39.535 1.00 92.69 115 MET A N 1
ATOM 918 C CA . MET A 1 115 ? 34.915 -2.721 -39.445 1.00 92.69 115 MET A CA 1
ATOM 919 C C . MET A 1 115 ? 35.459 -3.475 -40.662 1.00 92.69 115 MET A C 1
ATOM 921 O O . MET A 1 115 ? 36.490 -3.084 -41.202 1.00 92.69 115 MET A O 1
ATOM 925 N N . ALA A 1 116 ? 34.742 -4.497 -41.143 1.00 93.31 116 ALA A N 1
ATOM 926 C CA . ALA A 1 116 ? 35.116 -5.207 -42.365 1.00 93.31 116 ALA A CA 1
ATOM 927 C C . ALA A 1 116 ? 35.110 -4.277 -43.595 1.00 93.31 116 ALA A C 1
ATOM 929 O O . ALA A 1 116 ? 36.035 -4.310 -44.401 1.00 93.31 116 ALA A O 1
ATOM 930 N N . ILE A 1 117 ? 34.112 -3.391 -43.715 1.00 93.44 117 ILE A N 1
ATOM 931 C CA . ILE A 1 117 ? 34.066 -2.379 -44.786 1.00 93.44 117 ILE A CA 1
ATOM 932 C C . ILE A 1 117 ? 35.236 -1.391 -44.665 1.00 93.44 117 ILE A C 1
ATOM 934 O O . ILE A 1 117 ? 35.837 -1.025 -45.673 1.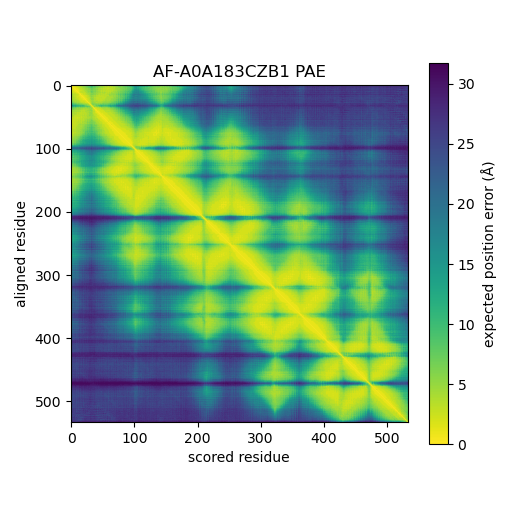00 93.44 117 ILE A O 1
ATOM 938 N N . GLU A 1 118 ? 35.565 -0.941 -43.452 1.00 93.56 118 GLU A N 1
ATOM 939 C CA . GLU A 1 118 ? 36.683 -0.022 -43.214 1.00 93.56 118 GLU A CA 1
ATOM 940 C C . GLU A 1 118 ? 38.043 -0.651 -43.544 1.00 93.56 118 GLU A C 1
ATOM 942 O O . GLU A 1 118 ? 38.915 0.036 -44.081 1.00 93.56 118 GLU A O 1
ATOM 947 N N . GLU A 1 119 ? 38.227 -1.937 -43.246 1.00 92.62 119 GLU A N 1
ATOM 948 C CA . GLU A 1 119 ? 39.423 -2.706 -43.600 1.00 92.62 119 GLU A CA 1
ATOM 949 C C . GLU A 1 119 ? 39.538 -2.876 -45.119 1.00 92.62 119 GLU A C 1
ATOM 951 O O . GLU A 1 119 ? 40.546 -2.484 -45.708 1.00 92.62 119 GLU A O 1
ATOM 956 N N . GLU A 1 120 ? 38.468 -3.323 -45.782 1.00 91.00 120 GLU A N 1
ATOM 957 C CA . GLU A 1 120 ? 38.426 -3.426 -47.244 1.00 91.00 120 GLU A CA 1
ATOM 958 C C . GLU A 1 120 ? 38.702 -2.076 -47.924 1.00 91.00 120 GLU A C 1
ATOM 960 O O . GLU A 1 120 ? 39.469 -1.999 -48.884 1.00 91.00 120 GLU A O 1
ATOM 965 N N . MET A 1 121 ? 38.116 -0.985 -47.417 1.00 91.50 121 MET A N 1
ATOM 966 C CA . MET A 1 121 ? 38.350 0.365 -47.932 1.00 91.50 121 MET A CA 1
ATOM 967 C C . MET A 1 121 ? 39.809 0.798 -47.748 1.00 91.50 121 MET A C 1
ATOM 969 O O . MET A 1 121 ? 40.378 1.422 -48.647 1.00 91.50 121 MET A O 1
ATOM 973 N N . ARG A 1 122 ? 40.419 0.485 -46.601 1.00 92.00 122 ARG A N 1
ATOM 974 C CA . ARG A 1 122 ? 41.820 0.810 -46.298 1.00 92.00 122 ARG A CA 1
ATOM 975 C C . ARG A 1 122 ? 42.777 0.125 -47.269 1.00 92.00 122 ARG A C 1
ATOM 977 O O . ARG A 1 122 ? 43.714 0.775 -47.731 1.00 92.00 122 ARG A O 1
ATOM 984 N N . ASP A 1 123 ? 42.510 -1.131 -47.604 1.00 89.69 123 ASP A N 1
ATOM 985 C CA . ASP A 1 123 ? 43.372 -1.937 -48.468 1.00 89.69 123 ASP A CA 1
ATOM 986 C C . ASP A 1 123 ? 43.142 -1.655 -49.960 1.00 89.69 123 ASP A C 1
ATOM 988 O O . ASP A 1 123 ? 44.094 -1.576 -50.744 1.00 89.69 123 ASP A O 1
ATOM 992 N N . ALA A 1 124 ? 41.885 -1.458 -50.369 1.00 87.81 124 ALA A N 1
ATOM 993 C CA . ALA A 1 124 ? 41.520 -1.253 -51.769 1.00 87.81 124 ALA A CA 1
ATOM 994 C C . ALA A 1 124 ? 41.821 0.170 -52.266 1.00 87.81 124 ALA A C 1
ATOM 996 O O . ALA A 1 124 ? 42.233 0.349 -53.418 1.00 87.81 124 ALA A O 1
ATOM 997 N N . LYS A 1 125 ? 41.647 1.195 -51.418 1.00 91.88 125 LYS A N 1
ATOM 998 C CA . LYS A 1 125 ? 41.776 2.608 -51.818 1.00 91.88 125 LYS A CA 1
ATOM 999 C C . LYS A 1 125 ? 43.145 2.949 -52.428 1.00 91.88 125 LYS A C 1
ATOM 1001 O O . LYS A 1 125 ? 43.138 3.543 -53.507 1.00 91.88 125 LYS A O 1
ATOM 1006 N N . PRO A 1 126 ? 44.303 2.597 -51.829 1.00 92.19 126 PRO A N 1
ATOM 1007 C CA . PRO A 1 126 ? 45.608 2.913 -52.412 1.00 92.19 126 PRO A CA 1
ATOM 1008 C C . PRO A 1 126 ? 45.782 2.269 -53.788 1.00 92.19 126 PRO A C 1
ATOM 1010 O O . PRO A 1 126 ? 46.116 2.949 -54.751 1.00 92.19 126 PRO A O 1
ATOM 1013 N N . GLN A 1 127 ? 45.453 0.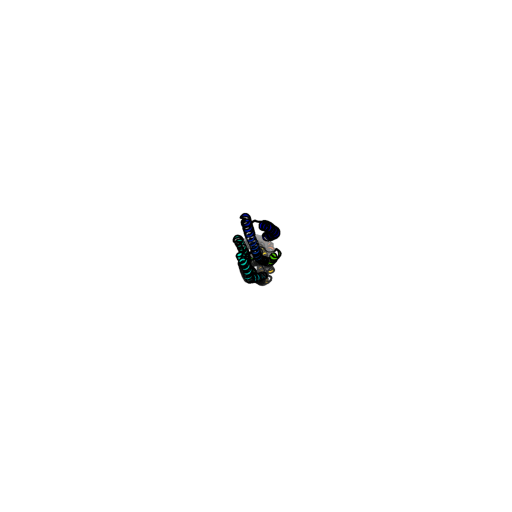980 -53.906 1.00 89.75 127 GLN A N 1
ATOM 1014 C CA . GLN A 1 127 ? 45.643 0.218 -55.141 1.00 89.75 127 GLN A CA 1
ATOM 1015 C C . GLN A 1 127 ? 44.795 0.762 -56.295 1.00 89.75 127 GLN A C 1
ATOM 1017 O O . GLN A 1 127 ? 45.267 0.870 -57.427 1.00 89.75 127 GLN A O 1
ATOM 1022 N N . ILE A 1 128 ? 43.536 1.100 -56.013 1.00 90.06 128 ILE A N 1
ATOM 1023 C CA . ILE A 1 128 ? 42.593 1.626 -57.002 1.00 90.06 128 ILE A CA 1
ATOM 1024 C C . ILE A 1 128 ? 42.987 3.056 -57.412 1.00 90.06 128 ILE A C 1
ATOM 1026 O O . ILE A 1 128 ? 43.029 3.375 -58.602 1.00 90.06 128 ILE A O 1
ATOM 1030 N N . MET A 1 129 ? 43.355 3.905 -56.447 1.00 93.44 129 MET A N 1
ATOM 1031 C CA . MET A 1 129 ? 43.787 5.278 -56.724 1.00 93.44 129 MET A CA 1
ATOM 1032 C C . MET A 1 129 ? 45.119 5.343 -57.472 1.00 93.44 129 MET A C 1
ATOM 1034 O O . MET A 1 129 ? 45.275 6.192 -58.349 1.00 93.44 129 MET A O 1
ATOM 1038 N N . ASP A 1 130 ? 46.066 4.453 -57.177 1.00 93.69 130 ASP A N 1
ATOM 1039 C CA . ASP A 1 130 ? 47.360 4.416 -57.861 1.00 93.69 130 ASP A CA 1
ATOM 1040 C C . ASP A 1 130 ? 47.212 4.024 -59.334 1.00 93.69 130 ASP A C 1
ATOM 1042 O O . ASP A 1 130 ? 47.852 4.635 -60.196 1.00 93.69 130 ASP A O 1
ATOM 1046 N N . LYS A 1 131 ? 46.317 3.077 -59.652 1.00 93.69 131 LYS A N 1
ATOM 1047 C CA . LYS A 1 131 ? 45.980 2.720 -61.041 1.00 93.69 131 LYS A CA 1
ATOM 1048 C C . LYS A 1 131 ? 45.377 3.900 -61.800 1.00 93.69 131 LYS A C 1
ATOM 1050 O O . LYS A 1 131 ? 45.859 4.222 -62.888 1.00 93.69 131 LYS A O 1
ATOM 1055 N N . LEU A 1 132 ? 44.390 4.579 -61.207 1.00 95.69 132 LEU A N 1
ATOM 1056 C CA . LEU A 1 132 ? 43.750 5.753 -61.805 1.00 95.69 132 LEU A CA 1
ATOM 1057 C C . LEU A 1 132 ? 44.748 6.899 -62.017 1.00 95.69 132 LEU A C 1
ATOM 1059 O O . LEU A 1 132 ? 44.813 7.465 -63.106 1.00 95.69 132 LEU A O 1
ATOM 1063 N N . ARG A 1 133 ? 45.566 7.216 -61.007 1.00 95.56 133 ARG A N 1
ATOM 1064 C CA . ARG A 1 133 ? 46.588 8.272 -61.092 1.00 95.56 133 ARG A CA 1
ATOM 1065 C C . ARG A 1 133 ? 47.667 7.941 -62.116 1.00 95.56 133 ARG A C 1
ATOM 1067 O O . ARG A 1 133 ? 48.107 8.834 -62.831 1.00 95.56 133 ARG A O 1
ATOM 1074 N N . SER A 1 134 ? 48.091 6.679 -62.210 1.00 95.81 134 SER A N 1
ATOM 1075 C CA . SER A 1 134 ? 49.043 6.244 -63.239 1.00 95.81 134 SER A CA 1
ATOM 1076 C C . SER A 1 134 ? 48.460 6.416 -64.639 1.00 95.81 134 SER A C 1
ATOM 1078 O O . SER A 1 134 ? 49.114 7.017 -65.486 1.00 95.81 134 SER A O 1
ATOM 1080 N N . ALA A 1 135 ? 47.229 5.948 -64.871 1.00 95.38 135 ALA A N 1
ATOM 1081 C CA . ALA A 1 135 ? 46.556 6.102 -66.160 1.00 95.38 135 ALA A CA 1
ATOM 1082 C C . ALA A 1 135 ? 46.309 7.582 -66.510 1.00 95.38 135 ALA A C 1
ATOM 1084 O O . ALA A 1 135 ? 46.462 7.974 -67.663 1.00 95.38 135 ALA A O 1
ATOM 1085 N N . GLY A 1 136 ? 45.984 8.407 -65.509 1.00 95.31 136 GLY A N 1
ATOM 1086 C CA . GLY A 1 136 ? 45.829 9.853 -65.658 1.00 95.31 136 GLY A CA 1
ATOM 1087 C C . GLY A 1 136 ? 47.129 10.548 -66.055 1.00 95.31 136 GLY A C 1
ATOM 1088 O O . GLY A 1 136 ? 47.128 11.304 -67.018 1.00 95.31 136 GLY A O 1
ATOM 1089 N N . ARG A 1 137 ? 48.253 10.242 -65.384 1.00 94.75 137 ARG A N 1
ATOM 1090 C CA . ARG A 1 137 ? 49.576 10.788 -65.746 1.00 94.75 137 ARG A CA 1
ATOM 1091 C C . ARG A 1 137 ? 49.961 10.447 -67.184 1.00 94.75 137 ARG A C 1
ATOM 1093 O O . ARG A 1 137 ? 50.310 11.342 -67.941 1.00 94.75 137 ARG A O 1
ATOM 1100 N N . GLU A 1 138 ? 49.832 9.177 -67.568 1.00 93.62 138 GLU A N 1
ATOM 1101 C CA . GLU A 1 138 ? 50.165 8.722 -68.924 1.00 93.62 138 GLU A CA 1
ATOM 1102 C C . GLU A 1 138 ? 49.331 9.421 -70.009 1.00 93.62 138 GLU A C 1
ATOM 1104 O O . GLU A 1 138 ? 49.841 9.686 -71.098 1.00 93.62 138 GLU A O 1
ATOM 1109 N N . LEU A 1 139 ? 48.056 9.713 -69.728 1.00 93.88 139 LEU A N 1
ATOM 1110 C CA . LEU A 1 139 ? 47.190 10.468 -70.631 1.00 93.88 139 LEU A CA 1
ATOM 1111 C C . LEU A 1 139 ? 47.581 11.951 -70.670 1.00 93.88 139 LEU A C 1
ATOM 1113 O O . LEU A 1 139 ? 47.687 12.520 -71.755 1.00 93.88 139 LEU A O 1
ATOM 1117 N N . CYS A 1 140 ? 47.851 12.557 -69.511 1.00 93.88 140 CYS A N 1
ATOM 1118 C CA . CYS A 1 140 ? 48.279 13.949 -69.410 1.00 93.88 140 CYS A CA 1
ATOM 1119 C C . CYS A 1 140 ? 49.585 14.234 -70.167 1.00 93.88 140 CYS A C 1
ATOM 1121 O O . CYS A 1 140 ? 49.782 15.355 -70.622 1.00 93.88 140 CYS A O 1
ATOM 1123 N N . ASP A 1 141 ? 50.458 13.245 -70.360 1.00 91.38 141 ASP A N 1
ATOM 1124 C CA . ASP A 1 141 ? 51.703 13.425 -71.118 1.00 91.38 141 ASP A CA 1
ATOM 1125 C C . ASP A 1 141 ? 51.487 13.643 -72.629 1.00 91.38 141 ASP A C 1
ATOM 1127 O O . ASP A 1 141 ? 52.383 14.146 -73.309 1.00 91.38 141 ASP A O 1
ATOM 1131 N N . VAL A 1 142 ? 50.318 13.276 -73.173 1.00 89.69 142 VAL A N 1
ATOM 1132 C CA . VAL A 1 142 ? 50.043 13.280 -74.628 1.00 89.69 142 VAL A CA 1
ATOM 1133 C C . VAL A 1 142 ? 48.859 14.147 -75.065 1.00 89.69 142 VAL A C 1
ATOM 1135 O O . VAL A 1 142 ? 48.562 14.212 -76.259 1.00 89.69 142 VAL A O 1
ATOM 1138 N N . VAL A 1 143 ? 48.182 14.805 -74.124 1.00 91.06 143 VAL A N 1
ATOM 1139 C CA . VAL A 1 143 ? 46.998 15.651 -74.366 1.00 91.06 143 VAL A CA 1
ATOM 1140 C C . VAL A 1 143 ? 47.287 17.142 -74.166 1.00 91.06 143 VAL A C 1
ATOM 1142 O O . VAL A 1 143 ? 48.305 17.525 -73.581 1.00 91.06 143 VAL A O 1
ATOM 1145 N N . ALA A 1 144 ? 46.392 17.996 -74.667 1.00 89.06 144 ALA A N 1
ATOM 1146 C CA . ALA A 1 144 ? 46.482 19.445 -74.493 1.00 89.06 144 ALA A CA 1
ATOM 1147 C C . ALA A 1 144 ? 46.150 19.877 -73.048 1.00 89.06 144 ALA A C 1
ATOM 1149 O O . ALA A 1 144 ? 45.537 19.132 -72.289 1.00 89.06 144 ALA A O 1
ATOM 1150 N N . GLU A 1 145 ? 46.573 21.079 -72.642 1.00 85.81 145 GLU A N 1
ATOM 1151 C CA . GLU A 1 145 ? 46.433 21.572 -71.256 1.00 85.81 145 GLU A CA 1
ATOM 1152 C C . GLU A 1 145 ? 44.980 21.616 -70.743 1.00 85.81 145 GLU A C 1
ATOM 1154 O O . GLU A 1 145 ? 44.721 21.344 -69.573 1.00 85.81 145 GLU A O 1
ATOM 1159 N N . ASP A 1 146 ? 44.012 21.910 -71.608 1.00 87.19 146 ASP A N 1
ATOM 1160 C CA . ASP A 1 146 ? 42.583 21.887 -71.284 1.00 87.19 146 ASP A CA 1
ATOM 1161 C C . ASP A 1 146 ? 42.069 20.466 -71.002 1.00 87.19 146 ASP A C 1
ATOM 1163 O O . ASP A 1 146 ? 41.329 20.243 -70.039 1.00 87.19 146 ASP A O 1
ATOM 1167 N N . GLU A 1 147 ? 42.513 19.485 -71.787 1.00 89.94 147 GLU A N 1
ATOM 1168 C CA . GLU A 1 147 ? 42.206 18.069 -71.569 1.00 89.94 147 GLU A CA 1
ATOM 1169 C C . GLU A 1 147 ? 42.876 17.537 -70.290 1.00 89.94 147 GLU A C 1
ATOM 1171 O O . GLU A 1 147 ? 42.250 16.777 -69.545 1.00 89.94 147 GLU A O 1
ATOM 1176 N N . LYS A 1 148 ? 44.101 17.986 -69.972 1.00 92.94 148 LYS A N 1
ATOM 1177 C CA . LYS A 1 148 ? 44.778 17.662 -68.699 1.00 92.94 148 LYS A CA 1
ATOM 1178 C C . LYS A 1 148 ? 43.975 18.152 -67.501 1.00 92.94 148 LYS A C 1
ATOM 1180 O O . LYS A 1 148 ? 43.721 17.376 -66.580 1.00 92.94 148 LYS A O 1
ATOM 1185 N N . ALA A 1 149 ? 43.515 19.404 -67.538 1.00 92.62 149 ALA A N 1
ATOM 1186 C CA . ALA A 1 149 ? 42.697 19.973 -66.471 1.00 92.62 149 ALA A CA 1
ATOM 1187 C C . ALA A 1 149 ? 41.407 19.163 -66.248 1.00 92.62 149 ALA A C 1
ATOM 1189 O O . ALA A 1 149 ? 40.989 18.954 -65.107 1.00 92.62 149 ALA A O 1
ATOM 1190 N N . HIS A 1 150 ? 40.794 18.650 -67.320 1.00 94.06 150 HIS A N 1
ATOM 1191 C CA . HIS A 1 150 ? 39.625 17.780 -67.204 1.00 94.06 150 HIS A CA 1
ATOM 1192 C C . HIS A 1 150 ? 39.955 16.421 -66.564 1.00 94.06 150 HIS A C 1
ATOM 1194 O O . HIS A 1 150 ? 39.218 15.965 -65.687 1.00 94.06 150 HIS A O 1
ATOM 1200 N N . VAL A 1 151 ? 41.064 15.784 -66.955 1.00 94.88 151 VAL A N 1
ATOM 1201 C CA . VAL A 1 151 ? 41.541 14.523 -66.355 1.00 94.88 151 VAL A CA 1
ATOM 1202 C C . VAL A 1 151 ? 41.800 14.698 -64.857 1.00 94.88 151 VAL A C 1
ATOM 1204 O O . VAL A 1 151 ? 41.307 13.910 -64.048 1.00 94.88 151 VAL A O 1
ATOM 1207 N N . GLU A 1 152 ? 42.499 15.764 -64.468 1.00 93.88 152 GLU A N 1
ATOM 1208 C CA . GLU A 1 152 ? 42.751 16.099 -63.063 1.00 93.88 152 GLU A CA 1
ATOM 1209 C C . GLU A 1 152 ? 41.452 16.361 -62.293 1.00 93.88 152 GLU A C 1
ATOM 1211 O O . GLU A 1 152 ? 41.285 15.873 -61.175 1.00 93.88 152 GLU A O 1
ATOM 1216 N N . GLN A 1 153 ? 40.488 17.061 -62.899 1.00 95.38 153 GLN A N 1
ATOM 1217 C CA . GLN A 1 153 ? 39.170 17.276 -62.303 1.00 95.38 153 GLN A CA 1
ATOM 1218 C C . GLN A 1 153 ? 38.447 15.951 -62.012 1.00 95.38 153 GLN A C 1
ATOM 1220 O O . GLN A 1 153 ? 37.855 15.806 -60.941 1.00 95.38 153 GLN A O 1
ATOM 1225 N N . GLN A 1 154 ? 38.500 14.976 -62.927 1.00 96.75 154 GLN A N 1
ATOM 1226 C CA . GLN A 1 154 ? 37.892 13.658 -62.711 1.00 96.75 154 GLN A CA 1
ATOM 1227 C C . GLN A 1 154 ? 38.592 12.875 -61.591 1.00 96.75 154 GLN A C 1
ATOM 1229 O O . GLN A 1 154 ? 37.920 12.261 -60.761 1.00 96.75 154 GLN A O 1
ATOM 1234 N N . ILE A 1 155 ? 39.927 12.931 -61.519 1.00 95.62 155 ILE A N 1
ATOM 1235 C CA . ILE A 1 155 ? 40.693 12.314 -60.423 1.00 95.62 155 ILE A CA 1
ATOM 1236 C C . ILE A 1 155 ? 40.299 12.946 -59.082 1.00 95.62 155 ILE A C 1
ATOM 1238 O O . ILE A 1 155 ? 39.967 12.225 -58.141 1.00 95.62 155 ILE A O 1
ATOM 1242 N N . ASN A 1 156 ? 40.236 14.278 -59.015 1.00 95.06 156 ASN A N 1
ATOM 1243 C CA . ASN A 1 156 ? 39.817 15.013 -57.820 1.00 95.06 156 ASN A CA 1
ATOM 1244 C C . ASN A 1 156 ? 38.373 14.677 -57.404 1.00 95.06 156 ASN A C 1
ATOM 1246 O O . ASN A 1 156 ? 38.073 14.594 -56.213 1.00 95.06 156 ASN A O 1
ATOM 1250 N N . ALA A 1 157 ? 37.469 14.442 -58.361 1.00 95.50 157 ALA A N 1
ATOM 1251 C CA . ALA A 1 157 ? 36.099 14.020 -58.069 1.00 95.50 157 ALA A CA 1
ATOM 1252 C C . ALA A 1 157 ? 36.049 12.630 -57.408 1.00 95.50 157 ALA A C 1
ATOM 1254 O O . ALA A 1 157 ? 35.315 12.435 -56.437 1.00 95.50 157 ALA A O 1
ATOM 1255 N N . VAL A 1 158 ? 36.861 11.676 -57.880 1.00 95.69 158 VAL A N 1
ATOM 1256 C CA . VAL A 1 158 ? 37.002 10.352 -57.249 1.00 95.69 158 VAL A CA 1
ATOM 1257 C C . VAL A 1 158 ? 37.617 10.465 -55.854 1.00 95.69 158 VAL A C 1
ATOM 1259 O O . VAL A 1 158 ? 37.139 9.815 -54.924 1.00 95.69 158 VAL A O 1
ATOM 1262 N N . GLU A 1 159 ? 38.631 11.315 -55.672 1.00 94.12 159 GLU A N 1
ATOM 1263 C CA . GLU A 1 159 ? 39.199 11.600 -54.347 1.00 94.12 159 GLU A CA 1
ATOM 1264 C C . GLU A 1 159 ? 38.139 12.149 -53.385 1.00 94.12 159 GLU A C 1
ATOM 1266 O O . GLU A 1 159 ? 38.027 11.669 -52.254 1.00 94.12 159 GLU A O 1
ATOM 1271 N N . GLY A 1 160 ? 37.300 13.076 -53.856 1.00 95.31 160 GLY A N 1
ATOM 1272 C CA . GLY A 1 160 ? 36.137 13.571 -53.121 1.00 95.31 160 GLY A CA 1
ATOM 1273 C C . GLY A 1 160 ? 35.149 12.459 -52.752 1.00 95.31 160 GLY A C 1
ATOM 1274 O O . GLY A 1 160 ? 34.707 12.390 -51.606 1.00 95.31 160 GLY A O 1
ATOM 1275 N N . GLY A 1 161 ? 34.853 11.540 -53.675 1.00 94.94 161 GLY A N 1
ATOM 1276 C CA . GLY A 1 161 ? 33.993 10.382 -53.413 1.00 94.94 161 GLY A CA 1
ATOM 1277 C C . GLY A 1 161 ? 34.536 9.466 -52.310 1.00 94.94 161 GLY A C 1
ATOM 1278 O O . GLY A 1 161 ? 33.798 9.091 -51.397 1.00 94.94 161 GLY A O 1
ATOM 1279 N N . TRP A 1 162 ? 35.843 9.182 -52.317 1.00 94.88 162 TRP A N 1
ATOM 1280 C CA . TRP A 1 162 ? 36.492 8.431 -51.237 1.00 94.88 162 TRP A CA 1
ATOM 1281 C C . TRP A 1 162 ? 36.427 9.155 -49.892 1.00 94.88 162 TRP A C 1
ATOM 1283 O O . TRP A 1 162 ? 36.251 8.504 -48.861 1.00 94.88 162 TRP A O 1
ATOM 1293 N N . VAL A 1 163 ? 36.573 10.484 -49.875 1.00 94.50 163 VAL A N 1
ATOM 1294 C CA . VAL A 1 163 ? 36.404 11.291 -48.654 1.00 94.50 163 VAL A CA 1
ATOM 1295 C C . VAL A 1 163 ? 34.967 11.189 -48.140 1.00 94.50 163 VAL A C 1
ATOM 1297 O O . VAL A 1 163 ? 34.769 10.984 -46.944 1.00 94.50 163 VAL A O 1
ATOM 1300 N N . THR A 1 164 ? 33.966 11.256 -49.021 1.00 95.00 164 THR A N 1
ATOM 1301 C CA . THR A 1 164 ? 32.555 11.099 -48.642 1.00 95.00 164 THR A CA 1
ATOM 1302 C C . THR A 1 164 ? 32.292 9.736 -48.004 1.00 95.00 164 THR A C 1
ATOM 1304 O O . THR A 1 164 ? 31.767 9.695 -46.895 1.00 95.00 164 THR A O 1
ATOM 1307 N N . VAL A 1 165 ? 32.707 8.632 -48.636 1.00 95.06 165 VAL A N 1
ATOM 1308 C CA . VAL A 1 165 ? 32.530 7.272 -48.085 1.00 95.06 165 VAL A CA 1
ATOM 1309 C C . VAL A 1 165 ? 33.279 7.105 -46.758 1.00 95.06 165 VAL A C 1
ATOM 1311 O O . VAL A 1 165 ? 32.725 6.565 -45.804 1.00 95.06 165 VAL A O 1
ATOM 1314 N N . THR A 1 166 ? 34.490 7.664 -46.641 1.00 94.12 166 THR A N 1
ATOM 1315 C CA . THR A 1 166 ? 35.256 7.662 -45.379 1.00 94.12 166 THR A CA 1
ATOM 1316 C C . THR A 1 166 ? 34.496 8.384 -44.260 1.00 94.12 166 THR A C 1
ATOM 1318 O O . THR A 1 166 ? 34.378 7.871 -43.148 1.00 94.12 166 THR A O 1
ATOM 1321 N N . ASN A 1 167 ? 33.928 9.556 -44.555 1.00 94.56 167 ASN A N 1
ATOM 1322 C CA . ASN A 1 167 ? 33.124 10.314 -43.599 1.00 94.56 167 ASN A CA 1
ATOM 1323 C C . ASN A 1 167 ? 31.815 9.596 -43.243 1.00 94.56 167 ASN A C 1
ATOM 1325 O O . ASN A 1 167 ? 31.355 9.703 -42.108 1.00 94.56 167 ASN A O 1
ATOM 1329 N N . MET A 1 168 ? 31.210 8.867 -44.185 1.00 93.88 168 MET A N 1
ATOM 1330 C CA . MET A 1 168 ? 30.025 8.048 -43.921 1.00 93.88 168 MET A CA 1
ATOM 1331 C C . MET A 1 168 ? 30.339 6.896 -42.962 1.00 93.88 168 MET A C 1
ATOM 1333 O O . MET A 1 168 ? 29.589 6.722 -42.004 1.00 93.88 168 MET A O 1
ATOM 1337 N N . CYS A 1 169 ? 31.454 6.176 -43.150 1.00 93.62 169 CYS A N 1
ATOM 1338 C CA . CYS A 1 169 ? 31.910 5.165 -42.187 1.00 93.62 169 CYS A CA 1
ATOM 1339 C C . CYS A 1 169 ? 32.129 5.772 -40.800 1.00 93.62 169 CYS A C 1
ATOM 1341 O O . CYS A 1 169 ? 31.570 5.279 -39.826 1.00 93.62 169 CYS A O 1
ATOM 1343 N N . ALA A 1 170 ? 32.862 6.887 -40.715 1.00 93.38 170 ALA A N 1
ATOM 1344 C CA . ALA A 1 170 ? 33.153 7.538 -39.440 1.00 93.38 170 ALA A CA 1
ATOM 1345 C C . ALA A 1 170 ? 31.877 7.968 -38.693 1.00 93.38 170 ALA A C 1
ATOM 1347 O O . ALA A 1 170 ? 31.756 7.735 -37.490 1.00 93.38 170 ALA A O 1
ATOM 1348 N N . ARG A 1 171 ? 30.900 8.551 -39.406 1.00 92.69 171 ARG A N 1
ATOM 1349 C CA . ARG A 1 171 ? 29.586 8.898 -38.839 1.00 92.69 171 ARG A CA 1
ATOM 1350 C C . ARG A 1 171 ? 28.846 7.657 -38.361 1.00 92.69 171 ARG A C 1
ATOM 1352 O O . ARG A 1 171 ? 28.427 7.613 -37.214 1.00 92.69 171 ARG A O 1
ATOM 1359 N N . LYS A 1 172 ? 28.760 6.626 -39.206 1.00 91.56 172 LYS A N 1
ATOM 1360 C CA . LYS A 1 172 ? 28.073 5.382 -38.858 1.00 91.56 172 LYS A CA 1
ATOM 1361 C C . LYS A 1 172 ? 28.712 4.703 -37.647 1.00 91.56 172 LYS A C 1
ATOM 1363 O O . LYS A 1 172 ? 27.990 4.216 -36.790 1.00 91.56 172 LYS A O 1
ATOM 1368 N N . ASN A 1 173 ? 30.040 4.712 -37.542 1.00 91.75 173 ASN A N 1
ATOM 1369 C CA . ASN A 1 173 ? 30.756 4.183 -36.386 1.00 91.75 173 ASN A CA 1
ATOM 1370 C C . ASN A 1 173 ? 30.415 4.970 -35.111 1.00 91.75 173 ASN A C 1
ATOM 1372 O O . ASN A 1 173 ? 30.117 4.364 -34.088 1.00 91.75 173 ASN A O 1
ATOM 1376 N N . SER A 1 174 ? 30.391 6.306 -35.185 1.00 92.00 174 SER A N 1
ATOM 1377 C CA . SER A 1 174 ? 29.964 7.159 -34.067 1.00 92.00 174 SER A CA 1
ATOM 1378 C C . SER A 1 174 ? 28.532 6.842 -33.624 1.00 92.00 174 SER A C 1
ATOM 1380 O O . SER A 1 174 ? 28.295 6.658 -32.433 1.00 92.00 174 SER A O 1
ATOM 1382 N N . ASP A 1 175 ? 27.599 6.718 -34.572 1.00 89.44 175 ASP A N 1
ATOM 1383 C CA . ASP A 1 175 ? 26.195 6.405 -34.287 1.00 89.44 175 ASP A CA 1
ATOM 1384 C C . ASP A 1 175 ? 26.045 5.020 -33.633 1.00 89.44 175 ASP A C 1
ATOM 1386 O O . ASP A 1 175 ? 25.256 4.850 -32.704 1.00 89.44 175 ASP A O 1
ATOM 1390 N N . LEU A 1 176 ? 26.805 4.020 -34.101 1.00 89.88 176 LEU A N 1
ATOM 1391 C CA . LEU A 1 176 ? 26.802 2.666 -33.537 1.00 89.88 176 LEU A CA 1
ATOM 1392 C C . LEU A 1 176 ? 27.368 2.636 -32.111 1.00 89.88 176 LEU A C 1
ATOM 1394 O O . LEU A 1 176 ? 26.831 1.917 -31.272 1.00 89.88 176 LEU A O 1
ATOM 1398 N N . ILE A 1 177 ? 28.423 3.410 -31.828 1.00 90.38 177 ILE A N 1
ATOM 1399 C CA . ILE A 1 177 ? 28.993 3.533 -30.477 1.00 90.38 177 ILE A CA 1
ATOM 1400 C C . ILE A 1 177 ? 27.971 4.177 -29.535 1.00 90.38 177 ILE A C 1
ATOM 1402 O O . ILE A 1 177 ? 27.654 3.601 -28.500 1.00 90.38 177 ILE A O 1
ATOM 1406 N N . GLU A 1 178 ? 27.380 5.310 -29.923 1.00 89.94 178 GLU A N 1
ATOM 1407 C CA . GLU A 1 178 ? 26.375 5.992 -29.099 1.00 89.94 178 GLU A CA 1
ATOM 1408 C C . GLU A 1 178 ? 25.132 5.114 -28.867 1.00 89.94 178 GLU A C 1
ATOM 1410 O O . GLU A 1 178 ? 24.569 5.084 -27.769 1.00 89.94 178 GLU A O 1
ATOM 1415 N N . ALA A 1 179 ? 24.693 4.372 -29.888 1.00 88.75 179 ALA A N 1
ATOM 1416 C CA . ALA A 1 179 ? 23.588 3.430 -29.761 1.00 88.75 179 ALA A CA 1
ATOM 1417 C C . ALA A 1 179 ? 23.928 2.258 -28.828 1.00 88.75 179 ALA A C 1
ATOM 1419 O O . ALA A 1 179 ? 23.059 1.825 -28.067 1.00 88.75 179 ALA A O 1
ATOM 1420 N N . MET A 1 180 ? 25.170 1.761 -28.865 1.00 91.06 180 MET A N 1
ATOM 1421 C CA . MET A 1 180 ? 25.642 0.723 -27.950 1.00 91.06 180 MET A CA 1
ATOM 1422 C C . MET A 1 180 ? 25.624 1.219 -26.507 1.00 91.06 180 MET A C 1
ATOM 1424 O O . MET A 1 180 ? 25.042 0.546 -25.660 1.00 91.06 180 MET A O 1
ATOM 1428 N N . ASP A 1 181 ? 26.186 2.399 -26.239 1.00 91.31 181 ASP A N 1
ATOM 1429 C CA . ASP A 1 181 ? 26.235 2.976 -24.891 1.00 91.31 181 ASP A CA 1
ATOM 1430 C C . ASP A 1 181 ? 24.818 3.120 -24.313 1.00 91.31 181 ASP A C 1
ATOM 1432 O O . ASP A 1 181 ? 24.521 2.605 -23.235 1.00 91.31 181 ASP A O 1
ATOM 1436 N N . LYS A 1 182 ? 23.884 3.690 -25.090 1.00 90.88 182 LYS A N 1
ATOM 1437 C CA . LYS A 1 182 ? 22.471 3.813 -24.684 1.00 90.88 182 LYS A CA 1
ATOM 1438 C C . LYS A 1 182 ? 21.797 2.462 -24.445 1.00 90.88 182 LYS A C 1
ATOM 1440 O O . LYS A 1 182 ? 20.990 2.335 -23.524 1.00 90.88 182 LYS A O 1
ATOM 1445 N N . ALA A 1 183 ? 22.075 1.462 -25.283 1.00 91.25 183 ALA A N 1
ATOM 1446 C CA . ALA A 1 183 ? 21.514 0.125 -25.118 1.00 91.25 183 ALA A CA 1
ATOM 1447 C C . ALA A 1 183 ? 22.078 -0.566 -23.867 1.00 91.25 183 ALA A C 1
ATOM 1449 O O . ALA A 1 183 ? 21.321 -1.200 -23.131 1.00 91.25 183 ALA A O 1
ATOM 1450 N N . MET A 1 184 ? 23.378 -0.423 -23.595 1.00 93.12 184 MET A N 1
ATOM 1451 C CA . MET A 1 184 ? 24.011 -0.958 -22.390 1.00 93.12 184 MET A CA 1
ATOM 1452 C C . MET A 1 184 ? 23.459 -0.300 -21.125 1.00 93.12 184 MET A C 1
ATOM 1454 O O . MET A 1 184 ? 23.077 -1.020 -20.202 1.00 93.12 184 MET A O 1
ATOM 1458 N N . ASP A 1 185 ? 23.335 1.028 -21.106 1.00 93.81 185 ASP A N 1
ATOM 1459 C CA . ASP A 1 185 ? 22.744 1.766 -19.985 1.00 93.81 185 ASP A CA 1
ATOM 1460 C C . ASP A 1 185 ? 21.299 1.324 -19.725 1.00 93.81 185 ASP A C 1
ATOM 1462 O O . ASP A 1 185 ? 20.926 1.041 -18.585 1.00 93.81 185 ASP A O 1
ATOM 1466 N N . PHE A 1 186 ? 20.496 1.190 -20.787 1.00 95.12 186 PHE A N 1
ATOM 1467 C CA . PHE A 1 186 ? 19.119 0.707 -20.697 1.00 95.12 186 PHE A CA 1
ATOM 1468 C C . PHE A 1 186 ? 19.036 -0.701 -20.096 1.00 95.12 186 PHE A C 1
ATOM 1470 O O . PHE A 1 186 ? 18.301 -0.908 -19.132 1.00 95.12 186 PHE A O 1
ATOM 1477 N N . HIS A 1 187 ? 19.784 -1.670 -20.636 1.00 93.75 187 HIS A N 1
ATOM 1478 C CA . HIS A 1 187 ? 19.720 -3.062 -20.172 1.00 93.75 187 HIS A CA 1
ATOM 1479 C C . HIS A 1 187 ? 20.305 -3.243 -18.772 1.00 93.75 187 HIS A C 1
ATOM 1481 O O . HIS A 1 187 ? 19.757 -4.007 -17.980 1.00 93.75 187 HIS A O 1
ATOM 1487 N N . SER A 1 188 ? 21.376 -2.517 -18.444 1.00 95.31 188 SER A N 1
ATOM 1488 C CA . SER A 1 188 ? 21.978 -2.507 -17.107 1.00 95.31 188 SER A CA 1
ATOM 1489 C C . SER A 1 188 ? 20.992 -1.980 -16.061 1.00 95.31 188 SER A C 1
ATOM 1491 O O . SER A 1 188 ? 20.722 -2.648 -15.060 1.00 95.31 188 SER A O 1
ATOM 1493 N N . LEU A 1 189 ? 20.377 -0.822 -16.325 1.00 96.62 189 LEU A N 1
ATOM 1494 C CA . LEU A 1 189 ? 19.417 -0.209 -15.410 1.00 96.62 189 LEU A CA 1
ATOM 1495 C C . LEU A 1 189 ? 18.117 -1.020 -15.307 1.00 96.62 189 LEU A C 1
ATOM 1497 O O . LEU A 1 189 ? 17.556 -1.149 -14.218 1.00 96.62 189 LEU A O 1
ATOM 1501 N N . LEU A 1 190 ? 17.657 -1.609 -16.416 1.00 96.56 190 LEU A N 1
ATOM 1502 C CA . LEU A 1 190 ? 16.525 -2.534 -16.423 1.00 96.56 190 LEU A CA 1
ATOM 1503 C C . LEU A 1 190 ? 16.803 -3.754 -15.540 1.00 96.56 190 LEU A C 1
ATOM 1505 O O . LEU A 1 190 ? 15.959 -4.107 -14.719 1.00 96.56 190 LEU A O 1
ATOM 1509 N N . ALA A 1 191 ? 17.975 -4.377 -15.673 1.00 96.56 191 ALA A N 1
ATOM 1510 C CA . ALA A 1 191 ? 18.362 -5.516 -14.849 1.00 96.56 191 ALA A CA 1
ATOM 1511 C C . ALA A 1 191 ? 18.473 -5.138 -13.362 1.00 96.56 191 ALA A C 1
ATOM 1513 O O . ALA A 1 191 ? 17.958 -5.872 -12.517 1.00 96.56 191 ALA A O 1
ATOM 1514 N N . GLU A 1 192 ? 19.067 -3.978 -13.040 1.00 97.19 192 GLU A N 1
ATOM 1515 C CA . GLU A 1 192 ? 19.127 -3.457 -11.664 1.00 97.19 192 GLU A CA 1
ATOM 1516 C C . GLU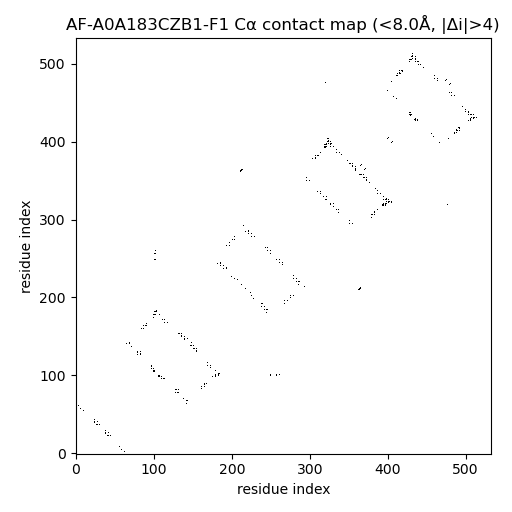 A 1 192 ? 17.717 -3.342 -11.067 1.00 97.19 192 GLU A C 1
ATOM 1518 O O . GLU A 1 192 ? 17.455 -3.857 -9.978 1.00 97.19 192 GLU A O 1
ATOM 1523 N N . LEU A 1 193 ? 16.795 -2.691 -11.785 1.00 97.88 193 LEU A N 1
ATOM 1524 C CA . LEU A 1 193 ? 15.442 -2.439 -11.292 1.00 97.88 193 LEU A CA 1
ATOM 1525 C C . LEU A 1 193 ? 14.580 -3.704 -11.242 1.00 97.88 193 LEU A C 1
ATOM 1527 O O . LEU A 1 193 ? 13.792 -3.840 -10.310 1.00 97.88 193 LEU A O 1
ATOM 1531 N N . LEU A 1 194 ? 14.738 -4.639 -12.184 1.00 97.38 194 LEU A N 1
ATOM 1532 C CA . LEU A 1 194 ? 14.033 -5.927 -12.166 1.00 97.38 194 LEU A CA 1
ATOM 1533 C C . LEU A 1 194 ? 14.482 -6.819 -11.005 1.00 97.38 194 LEU A C 1
ATOM 1535 O O . LEU A 1 194 ? 13.643 -7.468 -10.378 1.00 97.38 194 LEU A O 1
ATOM 1539 N N . ASN A 1 195 ? 15.782 -6.845 -10.706 1.00 96.75 195 ASN A N 1
ATOM 1540 C CA . ASN A 1 195 ? 16.289 -7.571 -9.546 1.00 96.75 195 ASN A CA 1
ATOM 1541 C C . ASN A 1 195 ? 15.794 -6.917 -8.250 1.00 96.75 195 ASN A C 1
ATOM 1543 O O . ASN A 1 195 ? 15.220 -7.582 -7.390 1.00 96.75 195 ASN A O 1
ATOM 1547 N N . TRP A 1 196 ? 15.931 -5.593 -8.151 1.00 97.31 196 TRP A N 1
ATOM 1548 C CA . TRP A 1 196 ? 15.498 -4.845 -6.977 1.00 97.31 196 TRP A CA 1
ATOM 1549 C C . TRP A 1 196 ? 13.998 -4.997 -6.700 1.00 97.31 196 TRP A C 1
ATOM 1551 O O . TRP A 1 196 ? 13.608 -5.227 -5.557 1.00 97.31 196 TRP A O 1
ATOM 1561 N N . ILE A 1 197 ? 13.142 -4.905 -7.723 1.00 97.31 197 ILE A N 1
ATOM 1562 C CA . ILE A 1 197 ? 11.696 -5.028 -7.513 1.00 97.31 197 ILE A CA 1
ATOM 1563 C C . ILE A 1 197 ? 11.300 -6.452 -7.113 1.00 97.31 197 ILE A C 1
ATOM 1565 O O . ILE A 1 197 ? 10.399 -6.609 -6.297 1.00 97.31 197 ILE A O 1
ATOM 1569 N N . ALA A 1 198 ? 11.993 -7.483 -7.612 1.00 96.50 198 ALA A N 1
ATOM 1570 C CA . ALA A 1 198 ? 11.771 -8.859 -7.172 1.00 96.50 198 ALA A CA 1
ATOM 1571 C C . ALA A 1 198 ? 12.129 -9.043 -5.686 1.00 96.50 198 ALA A C 1
ATOM 1573 O O . ALA A 1 198 ? 11.363 -9.643 -4.934 1.00 96.50 198 ALA A O 1
ATOM 1574 N N . GLU A 1 199 ? 13.253 -8.473 -5.241 1.00 95.50 199 GLU A N 1
ATOM 1575 C CA . GLU A 1 199 ? 13.639 -8.462 -3.825 1.00 95.50 199 GLU A CA 1
ATOM 1576 C C . GLU A 1 199 ? 12.642 -7.673 -2.963 1.00 95.50 199 GLU A C 1
ATOM 1578 O O . GLU A 1 199 ? 12.296 -8.099 -1.861 1.00 95.50 199 GLU A O 1
ATOM 1583 N N . ALA A 1 200 ? 12.157 -6.529 -3.452 1.00 95.38 200 ALA A N 1
ATOM 1584 C CA . ALA A 1 200 ? 11.180 -5.705 -2.747 1.00 95.38 200 ALA A CA 1
ATOM 1585 C C . ALA A 1 200 ? 9.814 -6.403 -2.626 1.00 95.38 200 ALA A C 1
ATOM 1587 O O . ALA A 1 200 ? 9.197 -6.365 -1.563 1.00 95.38 200 ALA A O 1
ATOM 1588 N N . GLU A 1 201 ? 9.362 -7.087 -3.680 1.00 94.75 201 GLU A N 1
ATOM 1589 C CA . GLU A 1 201 ? 8.156 -7.923 -3.665 1.00 94.75 201 GLU A CA 1
ATOM 1590 C C . GLU A 1 201 ? 8.292 -9.106 -2.691 1.00 94.75 201 GLU A C 1
ATOM 1592 O O . GLU A 1 201 ? 7.341 -9.416 -1.968 1.00 94.75 201 GLU A O 1
ATOM 1597 N N . ALA A 1 202 ? 9.470 -9.738 -2.623 1.00 93.31 202 ALA A N 1
ATOM 1598 C CA . ALA A 1 202 ? 9.752 -10.800 -1.659 1.00 93.31 202 ALA A CA 1
ATOM 1599 C C . ALA A 1 202 ? 9.695 -10.276 -0.217 1.00 93.31 202 ALA A C 1
ATOM 1601 O O . ALA A 1 202 ? 8.949 -10.820 0.594 1.00 93.31 202 ALA A O 1
ATOM 1602 N N . LYS A 1 203 ? 10.370 -9.156 0.079 1.00 91.00 203 LYS A N 1
ATOM 1603 C CA . LYS A 1 203 ? 10.301 -8.494 1.394 1.00 91.00 203 LYS A CA 1
ATOM 1604 C C . LYS A 1 203 ? 8.873 -8.103 1.769 1.00 91.00 203 LYS A C 1
ATOM 1606 O O . LYS A 1 203 ? 8.439 -8.359 2.885 1.00 91.00 203 LYS A O 1
ATOM 1611 N N . ALA A 1 204 ? 8.108 -7.532 0.838 1.00 90.44 204 ALA A N 1
ATOM 1612 C CA . ALA A 1 204 ? 6.704 -7.192 1.075 1.00 90.44 204 ALA A CA 1
ATOM 1613 C C . ALA A 1 204 ? 5.835 -8.427 1.375 1.00 90.44 204 ALA A C 1
ATOM 1615 O O . ALA A 1 204 ? 4.856 -8.326 2.115 1.00 90.44 204 ALA A O 1
ATOM 1616 N N . SER A 1 205 ? 6.197 -9.585 0.816 1.00 88.19 205 SER A N 1
ATOM 1617 C CA . SER A 1 205 ? 5.534 -10.864 1.085 1.00 88.19 205 SER A CA 1
ATOM 1618 C C . SER A 1 205 ? 5.951 -11.465 2.433 1.00 88.19 205 SER A C 1
ATOM 1620 O O . SER A 1 205 ? 5.113 -12.046 3.116 1.00 88.19 205 SER A O 1
ATOM 1622 N N . GLU A 1 206 ? 7.214 -11.304 2.839 1.00 85.94 206 GLU A N 1
ATOM 1623 C CA . GLU A 1 206 ? 7.728 -11.714 4.157 1.00 85.94 206 GLU A CA 1
ATOM 1624 C C . GLU A 1 206 ? 7.133 -10.893 5.296 1.00 85.94 206 GLU A C 1
ATOM 1626 O O . GLU A 1 206 ? 6.868 -11.434 6.367 1.00 85.94 206 GLU A O 1
ATOM 1631 N N . LEU A 1 207 ? 6.832 -9.618 5.040 1.00 78.19 207 LEU A N 1
ATOM 1632 C CA . LEU A 1 207 ? 6.113 -8.744 5.962 1.00 78.19 207 LEU A CA 1
ATOM 1633 C C . LEU A 1 207 ? 4.660 -9.190 6.204 1.00 78.19 207 LEU A C 1
ATOM 1635 O O . LEU A 1 207 ? 3.886 -8.399 6.715 1.00 78.19 207 LEU A O 1
ATOM 1639 N N . SER A 1 208 ? 4.252 -10.413 5.838 1.00 64.69 208 SER A N 1
ATOM 1640 C CA . SER A 1 208 ? 2.920 -10.989 6.077 1.00 64.69 208 SER A CA 1
ATOM 1641 C C . SER A 1 208 ? 2.465 -10.827 7.536 1.00 64.69 208 SER A C 1
ATOM 1643 O O . SER A 1 208 ? 3.322 -10.796 8.418 1.00 64.69 208 SER A O 1
ATOM 1645 N N . PRO A 1 209 ? 1.150 -10.684 7.816 1.00 61.44 209 PRO A N 1
ATOM 1646 C CA . PRO A 1 209 ? 0.690 -10.332 9.152 1.00 61.44 209 PRO A CA 1
ATOM 1647 C C . PRO A 1 209 ? 1.156 -11.420 10.102 1.00 61.44 209 PRO A C 1
ATOM 1649 O O . PRO A 1 209 ? 0.798 -12.585 9.913 1.00 61.44 209 PRO A O 1
ATOM 1652 N N . VAL A 1 210 ? 1.983 -11.056 11.080 1.00 58.50 210 VAL A N 1
ATOM 1653 C CA . VAL A 1 210 ? 2.374 -11.997 12.124 1.00 58.50 210 VAL A CA 1
ATOM 1654 C C . VAL A 1 210 ? 1.095 -12.315 12.896 1.00 58.50 210 VAL A C 1
ATOM 1656 O O . VAL A 1 210 ? 0.500 -11.400 13.466 1.00 58.50 210 VAL A O 1
ATOM 1659 N N . PRO A 1 211 ? 0.618 -13.572 12.901 1.00 54.66 211 PRO A N 1
ATOM 1660 C CA . PRO A 1 211 ? -0.581 -13.915 13.647 1.00 54.66 211 PRO A CA 1
ATOM 1661 C C . PRO A 1 211 ? -0.337 -13.609 15.128 1.00 54.66 211 PRO A C 1
ATOM 1663 O O . PRO A 1 211 ? 0.565 -14.195 15.728 1.00 54.66 211 PRO A O 1
ATOM 1666 N N . GLY A 1 212 ? -1.146 -12.752 15.751 1.00 56.53 212 GLY A N 1
ATOM 1667 C CA . GLY A 1 212 ? -0.966 -12.368 17.157 1.00 56.53 212 GLY A CA 1
ATOM 1668 C C . GLY A 1 212 ? 0.022 -11.240 17.377 1.00 56.53 212 GLY A C 1
ATOM 1669 O O . GLY A 1 212 ? 0.615 -11.160 18.453 1.00 56.53 212 GLY A O 1
ATOM 1670 N N . ALA A 1 213 ? 0.210 -10.398 16.362 1.00 65.19 213 ALA A N 1
ATOM 1671 C CA . ALA A 1 213 ? 1.030 -9.206 16.447 1.00 65.19 213 ALA A CA 1
ATOM 1672 C C . ALA A 1 213 ? 0.553 -8.319 17.607 1.00 65.19 213 ALA A C 1
ATOM 1674 O O . ALA A 1 213 ? -0.560 -7.792 17.623 1.00 65.19 213 ALA A O 1
ATOM 1675 N N . SER A 1 214 ? 1.422 -8.133 18.595 1.00 71.50 214 SER A N 1
ATOM 1676 C CA . SER A 1 214 ? 1.220 -7.148 19.649 1.00 71.50 214 SER A CA 1
ATOM 1677 C C . SER A 1 214 ? 1.190 -5.727 19.066 1.00 71.50 214 SER A C 1
ATOM 1679 O O . SER A 1 214 ? 1.663 -5.476 17.957 1.00 71.50 214 SER A O 1
ATOM 1681 N N . SER A 1 215 ? 0.714 -4.742 19.838 1.00 75.81 215 SER A N 1
ATOM 1682 C CA . SER A 1 215 ? 0.797 -3.325 19.432 1.00 75.81 215 SER A CA 1
ATOM 1683 C C . SER A 1 215 ? 2.229 -2.905 19.055 1.00 75.81 215 SER A C 1
ATOM 1685 O O . SER A 1 215 ? 2.418 -2.058 18.182 1.00 75.81 215 SER A O 1
ATOM 1687 N N . THR A 1 216 ? 3.247 -3.504 19.681 1.00 79.19 216 THR A N 1
ATOM 1688 C CA . THR A 1 216 ? 4.657 -3.311 19.320 1.00 79.19 216 THR A CA 1
ATOM 1689 C C . THR A 1 216 ? 5.023 -3.955 17.987 1.00 79.19 216 THR A C 1
ATOM 1691 O O . THR A 1 216 ? 5.719 -3.323 17.198 1.00 79.19 216 THR A O 1
ATOM 1694 N N . ASP A 1 217 ? 4.513 -5.149 17.689 1.00 81.06 217 ASP A N 1
ATOM 1695 C CA . ASP A 1 217 ? 4.771 -5.829 16.415 1.00 81.06 217 ASP A CA 1
ATOM 1696 C C . ASP A 1 217 ? 4.131 -5.079 15.243 1.00 81.06 217 ASP A C 1
ATOM 1698 O O . ASP A 1 217 ? 4.798 -4.841 14.240 1.00 81.06 217 ASP A O 1
ATOM 1702 N N . ILE A 1 218 ? 2.889 -4.603 15.405 1.00 82.12 218 ILE A N 1
ATOM 1703 C CA . ILE A 1 218 ? 2.207 -3.776 14.395 1.00 82.12 218 ILE A CA 1
ATOM 1704 C C . ILE A 1 218 ? 3.005 -2.494 14.125 1.00 82.12 218 ILE A C 1
ATOM 1706 O O . ILE A 1 218 ? 3.175 -2.106 12.972 1.00 82.12 218 ILE A O 1
ATOM 1710 N N . LYS A 1 219 ? 3.535 -1.836 15.167 1.00 84.88 219 LYS A N 1
ATOM 1711 C CA . LYS A 1 219 ? 4.385 -0.641 15.007 1.00 84.88 219 LYS A CA 1
ATOM 1712 C C . LYS A 1 219 ? 5.681 -0.955 14.260 1.00 84.88 219 LYS A C 1
ATOM 1714 O O . LYS A 1 219 ? 6.042 -0.196 13.367 1.00 84.88 219 LYS A O 1
ATOM 1719 N N . ASN A 1 220 ? 6.346 -2.061 14.596 1.00 86.94 220 ASN A N 1
ATOM 1720 C CA . ASN A 1 220 ? 7.567 -2.497 13.917 1.00 86.94 220 ASN A CA 1
ATOM 1721 C C . ASN A 1 220 ? 7.306 -2.796 12.435 1.00 86.94 220 ASN A C 1
ATOM 1723 O O . ASN A 1 220 ? 8.079 -2.380 11.574 1.00 86.94 220 ASN A O 1
ATOM 1727 N N . GLU A 1 221 ? 6.196 -3.469 12.128 1.00 86.56 221 GLU A N 1
ATOM 1728 C CA . GLU A 1 221 ? 5.782 -3.740 10.751 1.00 86.56 221 GLU A CA 1
ATOM 1729 C C . GLU A 1 221 ? 5.495 -2.439 9.988 1.00 86.56 221 GLU A C 1
ATOM 1731 O O . GLU A 1 221 ? 5.917 -2.279 8.846 1.00 86.56 221 GLU A O 1
ATOM 1736 N N . LEU A 1 222 ? 4.846 -1.466 10.631 1.00 89.25 222 LEU A N 1
ATOM 1737 C CA . LEU A 1 222 ? 4.560 -0.152 10.051 1.00 89.25 222 LEU A CA 1
ATOM 1738 C C . LEU A 1 222 ? 5.843 0.629 9.736 1.00 89.25 222 LEU A C 1
ATOM 1740 O O . LEU A 1 222 ? 5.928 1.265 8.686 1.00 89.25 222 LEU A O 1
ATOM 1744 N N . THR A 1 223 ? 6.862 0.531 10.596 1.00 91.44 223 THR A N 1
ATOM 1745 C CA . THR A 1 223 ? 8.206 1.056 10.316 1.00 91.44 223 THR A CA 1
ATOM 1746 C C . THR A 1 223 ? 8.833 0.355 9.112 1.00 91.44 223 THR A C 1
ATOM 1748 O O . THR A 1 223 ? 9.275 1.029 8.188 1.00 91.44 223 THR A O 1
ATOM 1751 N N . ALA A 1 224 ? 8.790 -0.979 9.054 1.00 91.31 224 ALA A N 1
ATOM 1752 C CA . ALA A 1 224 ? 9.339 -1.727 7.923 1.00 91.31 224 ALA A CA 1
ATOM 1753 C C . ALA A 1 224 ? 8.632 -1.402 6.589 1.00 91.31 224 ALA A C 1
ATOM 1755 O O . ALA A 1 224 ? 9.282 -1.297 5.547 1.00 91.31 224 ALA A O 1
ATOM 1756 N N . LEU A 1 225 ? 7.309 -1.195 6.607 1.00 91.69 225 LEU A N 1
ATOM 1757 C CA . LEU A 1 225 ? 6.545 -0.737 5.440 1.00 91.69 225 LEU A CA 1
ATOM 1758 C C . LEU A 1 225 ? 6.944 0.681 5.015 1.00 91.69 225 LEU A C 1
ATOM 1760 O O . LEU A 1 225 ? 7.068 0.943 3.817 1.00 91.69 225 LEU A O 1
ATOM 1764 N N . ALA A 1 226 ? 7.162 1.584 5.975 1.00 92.50 226 ALA A N 1
ATOM 1765 C CA . ALA A 1 226 ? 7.623 2.942 5.704 1.00 92.50 226 ALA A CA 1
ATOM 1766 C C . ALA A 1 226 ? 9.033 2.954 5.090 1.00 92.50 226 ALA A C 1
ATOM 1768 O O . ALA A 1 226 ? 9.261 3.657 4.104 1.00 92.50 226 ALA A O 1
ATOM 1769 N N . ASP A 1 227 ? 9.944 2.126 5.603 1.00 93.31 227 ASP A N 1
ATOM 1770 C CA . ASP A 1 227 ? 11.300 1.978 5.068 1.00 93.31 227 ASP A CA 1
ATOM 1771 C C . ASP A 1 227 ? 11.273 1.460 3.624 1.00 93.31 227 ASP A C 1
ATOM 1773 O O . ASP A 1 227 ? 11.927 2.018 2.739 1.00 93.31 227 ASP A O 1
ATOM 1777 N N . LEU A 1 228 ? 10.460 0.435 3.345 1.00 93.38 228 LEU A N 1
ATOM 1778 C CA . LEU A 1 228 ? 10.318 -0.108 1.993 1.00 93.38 228 LEU A CA 1
ATOM 1779 C C . LEU A 1 228 ? 9.694 0.908 1.023 1.00 93.38 228 LEU A C 1
ATOM 1781 O O . LEU A 1 228 ? 10.095 0.977 -0.139 1.00 93.3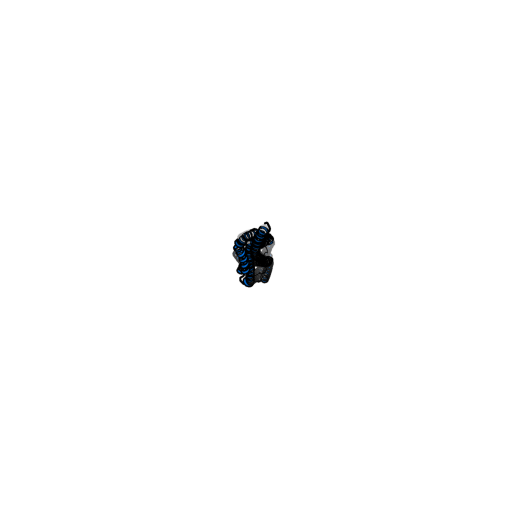8 228 LEU A O 1
ATOM 1785 N N . ARG A 1 229 ? 8.747 1.728 1.494 1.00 93.56 229 ARG A N 1
ATOM 1786 C CA . ARG A 1 229 ? 8.151 2.816 0.707 1.00 93.56 229 ARG A CA 1
ATOM 1787 C C . ARG A 1 229 ? 9.162 3.919 0.399 1.00 93.56 229 ARG A C 1
ATOM 1789 O O . ARG A 1 229 ? 9.224 4.363 -0.741 1.00 93.56 229 ARG A O 1
ATOM 1796 N N . SER A 1 230 ? 9.992 4.292 1.369 1.00 94.38 230 SER A N 1
ATOM 1797 C CA . SER A 1 230 ? 11.088 5.248 1.169 1.00 94.38 230 SER A CA 1
ATOM 1798 C C . SER A 1 230 ? 12.066 4.764 0.090 1.00 94.38 230 SER A C 1
ATOM 1800 O O . SER A 1 230 ? 12.409 5.510 -0.825 1.00 94.38 230 SER A O 1
ATOM 1802 N N . LEU A 1 231 ? 12.434 3.476 0.120 1.00 94.19 231 LEU A N 1
ATOM 1803 C CA . LEU A 1 231 ? 13.271 2.865 -0.920 1.00 94.19 231 LEU A CA 1
ATOM 1804 C C . LEU A 1 231 ? 12.596 2.871 -2.302 1.00 94.19 231 LEU A C 1
ATOM 1806 O O . LEU A 1 231 ? 13.264 3.073 -3.316 1.00 94.19 231 LEU A O 1
ATOM 1810 N N . LEU A 1 232 ? 11.279 2.654 -2.358 1.00 94.88 232 LEU A N 1
ATOM 1811 C CA . LEU A 1 232 ? 10.499 2.740 -3.595 1.00 94.88 232 LEU A CA 1
ATOM 1812 C C . LEU A 1 232 ? 10.520 4.172 -4.149 1.00 94.88 232 LEU A C 1
ATOM 1814 O O . LEU A 1 232 ? 10.770 4.359 -5.336 1.00 94.88 232 LEU A O 1
ATOM 1818 N N . ASP A 1 233 ? 10.345 5.185 -3.303 1.00 94.06 233 ASP A N 1
ATOM 1819 C CA . ASP A 1 233 ? 10.408 6.589 -3.717 1.00 94.06 233 ASP A CA 1
ATOM 1820 C C . ASP A 1 233 ? 11.824 6.988 -4.186 1.00 94.06 233 ASP A C 1
ATOM 1822 O O . ASP A 1 233 ? 11.969 7.660 -5.208 1.00 94.06 233 ASP A O 1
ATOM 1826 N N . GLU A 1 234 ? 12.883 6.499 -3.528 1.00 94.50 234 GLU A N 1
ATOM 1827 C CA . GLU A 1 234 ? 14.277 6.699 -3.958 1.00 94.50 234 GLU A CA 1
ATOM 1828 C C . GLU A 1 234 ? 14.528 6.108 -5.357 1.00 94.50 234 GLU A C 1
ATOM 1830 O O . GLU A 1 234 ? 15.081 6.761 -6.250 1.00 94.50 234 GLU A O 1
ATOM 1835 N N . LYS A 1 235 ? 14.084 4.867 -5.585 1.00 95.31 235 LYS A N 1
ATOM 1836 C CA . LYS A 1 235 ? 14.271 4.173 -6.865 1.00 95.31 235 LYS A CA 1
ATOM 1837 C C . LYS A 1 235 ? 13.339 4.697 -7.969 1.00 95.31 235 LYS A C 1
ATOM 1839 O O . LYS A 1 235 ? 13.582 4.403 -9.142 1.00 95.31 235 LYS A O 1
ATOM 1844 N N . ALA A 1 236 ? 12.322 5.503 -7.650 1.00 95.31 236 ALA A N 1
ATOM 1845 C CA . ALA A 1 236 ? 11.397 6.066 -8.636 1.00 95.31 236 ALA A CA 1
ATOM 1846 C C . ALA A 1 236 ? 12.100 6.977 -9.657 1.00 95.31 236 ALA A C 1
ATOM 1848 O O . ALA A 1 236 ? 11.739 6.974 -10.834 1.00 95.31 236 ALA A O 1
ATOM 1849 N N . LEU A 1 237 ? 13.154 7.692 -9.243 1.00 95.06 237 LEU A N 1
ATOM 1850 C CA . LEU A 1 237 ? 13.975 8.494 -10.158 1.00 95.06 237 LEU A CA 1
ATOM 1851 C C . LEU A 1 237 ? 14.688 7.619 -11.195 1.00 95.06 237 LEU A C 1
ATOM 1853 O O . LEU A 1 237 ? 14.686 7.942 -12.380 1.00 95.06 237 LEU A O 1
ATOM 1857 N N . LYS A 1 238 ? 15.246 6.478 -10.771 1.00 95.69 238 LYS A N 1
ATOM 1858 C CA . LYS A 1 238 ? 15.883 5.507 -11.674 1.00 95.69 238 LYS A CA 1
ATOM 1859 C C . LYS A 1 238 ? 14.875 4.874 -12.634 1.00 95.69 238 LYS A C 1
ATOM 1861 O O . LYS A 1 238 ? 15.170 4.712 -13.813 1.00 95.69 238 LYS A O 1
ATOM 1866 N N . LYS A 1 239 ? 13.672 4.551 -12.153 1.00 97.06 239 LYS A N 1
ATOM 1867 C CA . LYS A 1 239 ? 12.564 4.072 -12.997 1.00 97.06 239 LYS A CA 1
ATOM 1868 C C . LYS A 1 239 ? 12.211 5.092 -14.084 1.00 97.06 239 LYS A C 1
ATOM 1870 O O . LYS A 1 239 ? 12.032 4.716 -15.238 1.00 97.06 239 LYS A O 1
ATOM 1875 N N . GLU A 1 240 ? 12.139 6.374 -13.733 1.00 96.56 240 GLU A N 1
ATOM 1876 C CA . GLU A 1 240 ? 11.850 7.433 -14.702 1.00 96.56 240 GLU A CA 1
ATOM 1877 C C . GLU A 1 240 ? 12.987 7.617 -15.716 1.00 96.56 240 GLU A C 1
ATOM 1879 O O . GLU A 1 240 ? 12.732 7.701 -16.916 1.00 96.56 240 GLU A O 1
ATOM 1884 N N . GLN A 1 241 ? 14.246 7.571 -15.268 1.00 96.31 241 GLN A N 1
ATOM 1885 C CA . GLN A 1 241 ? 15.407 7.546 -16.167 1.00 96.31 241 GLN A CA 1
ATOM 1886 C C . GLN A 1 241 ? 15.336 6.368 -17.148 1.00 96.31 241 GLN A C 1
ATOM 1888 O O . GLN A 1 241 ? 15.560 6.544 -18.345 1.00 96.31 241 GLN A O 1
ATOM 1893 N N . LEU A 1 242 ? 14.955 5.179 -16.675 1.00 96.94 242 LEU A N 1
ATOM 1894 C CA . LEU A 1 242 ? 14.786 4.007 -17.529 1.00 96.94 242 LEU A CA 1
ATOM 1895 C C . LEU A 1 242 ? 13.656 4.192 -18.559 1.00 96.94 242 LEU A C 1
ATOM 1897 O O . LEU A 1 242 ? 13.827 3.832 -19.725 1.00 96.94 242 LEU A O 1
ATOM 1901 N N . ASN A 1 243 ? 12.524 4.791 -18.170 1.00 95.62 243 ASN A N 1
ATOM 1902 C CA . ASN A 1 243 ? 11.442 5.133 -19.102 1.00 95.62 243 ASN A CA 1
ATOM 1903 C C . ASN A 1 243 ? 11.919 6.111 -20.190 1.00 95.62 243 ASN A C 1
ATOM 1905 O O . ASN A 1 243 ? 11.567 5.953 -21.362 1.00 95.62 243 ASN A O 1
ATOM 1909 N N . GLN A 1 244 ? 12.750 7.092 -19.831 1.00 95.06 244 GLN A N 1
ATOM 1910 C CA . GLN A 1 244 ? 13.325 8.051 -20.779 1.00 95.06 244 GLN A CA 1
ATOM 1911 C C . GLN A 1 244 ? 14.316 7.387 -21.742 1.00 95.06 244 GLN A C 1
ATOM 1913 O O . GLN A 1 244 ? 14.231 7.616 -22.951 1.00 95.06 244 GLN A O 1
ATOM 1918 N N . LEU A 1 245 ? 15.195 6.511 -21.241 1.00 93.19 245 LEU A N 1
ATOM 1919 C CA . LEU A 1 245 ? 16.091 5.703 -22.078 1.00 93.19 245 LEU A CA 1
ATOM 1920 C C . LEU A 1 245 ? 15.294 4.827 -23.054 1.00 93.19 245 LEU A C 1
ATOM 1922 O O . LEU A 1 245 ? 15.589 4.809 -24.249 1.00 93.19 245 LEU A O 1
ATOM 1926 N N . CYS A 1 246 ? 14.227 4.176 -22.580 1.00 93.44 246 CYS A N 1
ATOM 1927 C CA . CYS A 1 246 ? 13.314 3.406 -23.424 1.00 93.44 246 CYS A CA 1
ATOM 1928 C C . CYS A 1 246 ? 12.692 4.267 -24.532 1.00 93.44 246 CYS A C 1
ATOM 1930 O O . CYS A 1 246 ? 12.636 3.842 -25.688 1.00 93.44 246 CYS A O 1
ATOM 1932 N N . ALA A 1 247 ? 12.206 5.466 -24.196 1.00 92.12 247 ALA A N 1
ATOM 1933 C CA . ALA A 1 247 ? 11.603 6.378 -25.162 1.00 92.12 247 ALA A CA 1
ATOM 1934 C C . ALA A 1 247 ? 12.618 6.817 -26.224 1.00 92.12 247 ALA A C 1
ATOM 1936 O O . ALA A 1 247 ? 12.292 6.793 -27.411 1.00 92.12 247 ALA A O 1
ATOM 1937 N N . GLY A 1 248 ? 13.849 7.135 -25.807 1.00 89.62 248 GLY A N 1
ATOM 1938 C CA . GLY A 1 248 ? 14.958 7.472 -26.698 1.00 89.62 248 GLY A CA 1
ATOM 1939 C C . GLY A 1 248 ? 15.313 6.336 -27.658 1.00 89.62 248 GLY A C 1
ATOM 1940 O O . GLY A 1 248 ? 15.418 6.568 -28.859 1.00 89.62 248 GLY A O 1
ATOM 1941 N N . LEU A 1 249 ? 15.410 5.100 -27.160 1.00 88.38 249 LEU A N 1
ATOM 1942 C CA . LEU A 1 249 ? 15.692 3.916 -27.983 1.00 88.38 249 LEU A CA 1
ATOM 1943 C C . LEU A 1 249 ? 14.569 3.576 -28.971 1.00 88.38 249 LEU A C 1
ATOM 1945 O O . LEU A 1 249 ? 14.832 2.934 -29.982 1.00 88.38 249 LEU A O 1
ATOM 1949 N N . CYS A 1 250 ? 13.327 3.996 -28.709 1.00 88.25 250 CYS A N 1
ATOM 1950 C CA . CYS A 1 250 ? 12.211 3.783 -29.633 1.00 88.25 250 CYS A CA 1
ATOM 1951 C C . CYS A 1 250 ? 12.219 4.758 -30.825 1.00 88.25 250 CYS A C 1
ATOM 1953 O O . CYS A 1 250 ? 11.534 4.503 -31.821 1.00 88.25 250 CYS A O 1
ATOM 1955 N N . VAL A 1 251 ? 12.947 5.877 -30.752 1.00 86.00 251 VAL A N 1
ATOM 1956 C CA . VAL A 1 251 ? 12.971 6.878 -31.828 1.00 86.00 251 VAL A CA 1
ATOM 1957 C C . VAL A 1 251 ? 13.606 6.277 -33.083 1.00 86.00 251 VAL A C 1
ATOM 1959 O O . VAL A 1 251 ? 14.725 5.782 -33.048 1.00 86.00 251 VAL A O 1
ATOM 1962 N N . GLY A 1 252 ? 12.888 6.318 -34.209 1.00 78.00 252 GLY A N 1
ATOM 1963 C CA . GLY A 1 252 ? 13.377 5.788 -35.490 1.00 78.00 252 GLY A CA 1
ATOM 1964 C C . GLY A 1 252 ? 13.291 4.264 -35.640 1.00 78.00 252 GLY A C 1
ATOM 1965 O O . GLY A 1 252 ? 13.673 3.745 -36.688 1.00 78.00 252 GLY A O 1
ATOM 1966 N N . THR A 1 253 ? 12.760 3.550 -34.642 1.00 80.88 253 THR A N 1
ATOM 1967 C CA . THR A 1 253 ? 12.537 2.096 -34.713 1.00 80.88 253 THR A CA 1
ATOM 1968 C C . THR A 1 253 ? 11.250 1.727 -35.446 1.00 80.88 253 THR A C 1
ATOM 1970 O O . THR A 1 253 ? 10.311 2.518 -35.558 1.00 80.88 253 THR A O 1
ATOM 1973 N N . THR A 1 254 ? 11.170 0.478 -35.907 1.00 84.62 254 THR A N 1
ATOM 1974 C CA . THR A 1 254 ? 9.904 -0.104 -36.372 1.00 84.62 254 THR A CA 1
ATOM 1975 C C . THR A 1 254 ? 8.942 -0.356 -35.206 1.00 84.62 254 THR A C 1
ATOM 1977 O O . THR A 1 254 ? 9.355 -0.505 -34.055 1.00 84.62 254 THR A O 1
ATOM 1980 N N . ALA A 1 255 ? 7.645 -0.486 -35.503 1.00 86.19 255 ALA A N 1
ATOM 1981 C CA . ALA A 1 255 ? 6.631 -0.792 -34.490 1.00 86.19 255 ALA A CA 1
ATOM 1982 C C . ALA A 1 255 ? 6.939 -2.085 -33.706 1.00 86.19 255 ALA A C 1
ATOM 1984 O O . ALA A 1 255 ? 6.757 -2.124 -32.491 1.00 86.19 255 ALA A O 1
ATOM 1985 N N . GLN A 1 256 ? 7.458 -3.113 -34.387 1.00 85.94 256 GLN A N 1
ATOM 1986 C CA . GLN A 1 256 ? 7.838 -4.385 -33.770 1.00 85.94 256 GLN A CA 1
ATOM 1987 C C . GLN A 1 256 ? 9.007 -4.216 -32.786 1.00 85.94 256 GLN A C 1
ATOM 1989 O O . GLN A 1 256 ? 8.938 -4.700 -31.662 1.00 85.94 256 GLN A O 1
ATOM 1994 N N . GLN A 1 257 ? 10.058 -3.492 -33.182 1.00 83.00 257 GLN A N 1
ATOM 1995 C CA . GLN A 1 257 ? 11.223 -3.223 -32.326 1.00 83.00 257 GLN A CA 1
ATOM 1996 C C . GLN A 1 257 ? 10.843 -2.374 -31.108 1.00 83.00 257 GLN A C 1
ATOM 1998 O O . GLN A 1 257 ? 11.193 -2.714 -29.980 1.00 83.00 257 GLN A O 1
ATOM 2003 N N . SER A 1 258 ? 10.055 -1.315 -31.322 1.00 87.88 258 SER A N 1
ATOM 2004 C CA . SER A 1 258 ? 9.484 -0.507 -30.240 1.00 87.88 258 SER A CA 1
ATOM 2005 C C . SER A 1 258 ? 8.701 -1.359 -29.237 1.00 87.88 258 SER A C 1
ATOM 2007 O O . SER A 1 258 ? 8.818 -1.148 -28.031 1.00 87.88 258 SER A O 1
ATOM 2009 N N . ALA A 1 259 ? 7.901 -2.320 -29.709 1.00 89.25 259 ALA A N 1
ATOM 2010 C CA . ALA A 1 259 ? 7.128 -3.197 -28.835 1.00 89.25 259 ALA A CA 1
ATOM 2011 C C . ALA A 1 259 ? 8.034 -4.088 -27.970 1.00 89.25 259 ALA A C 1
ATOM 2013 O O . ALA A 1 259 ? 7.818 -4.164 -26.761 1.00 89.25 259 ALA A O 1
ATOM 2014 N N . SER A 1 260 ? 9.074 -4.692 -28.555 1.00 87.94 260 SER A N 1
ATOM 2015 C CA . SER A 1 260 ? 10.040 -5.519 -27.818 1.00 87.94 260 SER A CA 1
ATOM 2016 C C . SER A 1 260 ? 10.788 -4.733 -26.735 1.00 87.94 260 SER A C 1
ATOM 2018 O O . SER A 1 260 ? 10.939 -5.231 -25.623 1.00 87.94 260 SER A O 1
ATOM 2020 N N . ILE A 1 261 ? 11.200 -3.491 -27.022 1.00 90.31 261 ILE A N 1
ATOM 2021 C CA . ILE A 1 261 ? 11.902 -2.625 -26.055 1.00 90.31 261 ILE A CA 1
ATOM 2022 C C . ILE A 1 261 ? 10.957 -2.183 -24.923 1.00 90.31 261 ILE A C 1
ATOM 2024 O O . ILE A 1 261 ? 11.354 -2.127 -23.760 1.00 90.31 261 ILE A O 1
ATOM 2028 N N . ARG A 1 262 ? 9.686 -1.894 -25.237 1.00 92.44 262 ARG A N 1
ATOM 2029 C CA . ARG A 1 262 ? 8.695 -1.415 -24.256 1.00 92.44 262 ARG A CA 1
ATOM 2030 C C . ARG A 1 262 ? 8.115 -2.513 -23.372 1.00 92.44 262 ARG A C 1
ATOM 2032 O O . ARG A 1 262 ? 7.726 -2.215 -22.247 1.00 92.44 262 ARG A O 1
ATOM 2039 N N . ALA A 1 263 ? 8.028 -3.751 -23.851 1.00 93.38 263 ALA A N 1
ATOM 2040 C CA . ALA A 1 263 ? 7.433 -4.862 -23.107 1.00 93.38 263 ALA A CA 1
ATOM 2041 C C . ALA A 1 263 ? 7.980 -5.027 -21.668 1.00 93.38 263 ALA A C 1
ATOM 2043 O O . ALA A 1 263 ? 7.167 -5.008 -20.740 1.00 93.38 263 ALA A O 1
ATOM 2044 N N . PRO A 1 264 ? 9.307 -5.111 -21.427 1.00 94.19 264 PRO A N 1
ATOM 2045 C CA . PRO A 1 264 ? 9.838 -5.249 -20.067 1.00 94.19 264 PRO A CA 1
ATOM 2046 C C . PRO A 1 264 ? 9.600 -4.007 -19.195 1.00 94.19 264 PRO A C 1
ATOM 2048 O O . PRO A 1 264 ? 9.441 -4.119 -17.983 1.00 94.19 264 PRO A O 1
ATOM 2051 N N . ILE A 1 265 ? 9.523 -2.820 -19.802 1.00 95.56 265 ILE A N 1
ATOM 2052 C CA . ILE A 1 265 ? 9.226 -1.567 -19.099 1.00 95.56 265 ILE A CA 1
ATOM 2053 C C . ILE A 1 265 ? 7.773 -1.516 -18.640 1.00 95.56 265 ILE A C 1
ATOM 2055 O O . ILE A 1 265 ? 7.486 -1.087 -17.524 1.00 95.56 265 ILE A O 1
ATOM 2059 N N . ILE A 1 266 ? 6.849 -1.981 -19.481 1.00 96.06 266 ILE A N 1
ATOM 2060 C CA . ILE A 1 266 ? 5.437 -2.098 -19.116 1.00 96.06 266 ILE A CA 1
ATOM 2061 C C . ILE A 1 266 ? 5.283 -3.065 -17.937 1.00 96.06 266 ILE A C 1
ATOM 2063 O O . ILE A 1 266 ? 4.605 -2.717 -16.972 1.00 96.06 266 ILE A O 1
ATOM 2067 N N . ASP A 1 267 ? 5.945 -4.226 -17.976 1.00 96.44 267 ASP A N 1
ATOM 2068 C CA . ASP A 1 267 ? 5.930 -5.189 -16.867 1.00 96.44 267 ASP A CA 1
ATOM 2069 C C . ASP A 1 267 ? 6.484 -4.584 -15.568 1.00 96.44 267 ASP A C 1
ATOM 2071 O O . ASP A 1 267 ? 5.798 -4.581 -14.543 1.00 96.44 267 ASP A O 1
ATOM 2075 N N . LEU A 1 268 ? 7.672 -3.970 -15.625 1.00 97.56 268 LEU A N 1
ATOM 2076 C CA . LEU A 1 268 ? 8.286 -3.296 -14.479 1.00 97.56 268 LEU A CA 1
ATOM 2077 C C . LEU A 1 268 ? 7.359 -2.222 -13.890 1.00 97.56 268 LEU A C 1
ATOM 2079 O O . LEU A 1 268 ? 7.159 -2.168 -12.678 1.00 97.56 268 LEU A O 1
ATOM 2083 N N . ASN A 1 269 ? 6.758 -1.381 -14.736 1.00 97.25 269 ASN A N 1
ATOM 2084 C CA . ASN A 1 269 ? 5.841 -0.325 -14.307 1.00 97.25 269 ASN A CA 1
ATOM 2085 C C . ASN A 1 269 ? 4.575 -0.892 -13.643 1.00 97.25 269 ASN A C 1
ATOM 2087 O O . ASN A 1 269 ? 4.108 -0.337 -12.645 1.00 97.25 269 ASN A O 1
ATOM 2091 N N . MET A 1 270 ? 4.037 -1.998 -14.161 1.00 97.62 270 MET A N 1
ATOM 2092 C CA . MET A 1 270 ? 2.875 -2.679 -13.584 1.00 97.62 270 MET A CA 1
ATOM 2093 C C . MET A 1 270 ? 3.200 -3.283 -12.217 1.00 97.62 270 MET A C 1
ATOM 2095 O O . MET A 1 270 ? 2.462 -3.051 -11.256 1.00 97.62 270 MET A O 1
ATOM 2099 N N . ARG A 1 271 ? 4.327 -3.994 -12.103 1.00 97.56 271 ARG A N 1
ATOM 2100 C CA . ARG A 1 271 ? 4.830 -4.543 -10.834 1.00 97.56 271 ARG A CA 1
ATOM 2101 C C . ARG A 1 271 ? 5.058 -3.447 -9.800 1.00 97.56 271 ARG A C 1
ATOM 2103 O O . ARG A 1 271 ? 4.622 -3.572 -8.659 1.00 97.56 271 ARG A O 1
ATOM 2110 N N . TRP A 1 272 ? 5.625 -2.319 -10.222 1.00 97.56 272 TRP A N 1
ATOM 2111 C CA . TRP A 1 272 ? 5.863 -1.164 -9.358 1.00 97.56 272 TRP A CA 1
ATOM 2112 C C . TRP A 1 272 ? 4.575 -0.600 -8.767 1.00 97.56 272 TRP A C 1
ATOM 2114 O O . TRP A 1 272 ? 4.472 -0.387 -7.561 1.00 97.56 272 TRP A O 1
ATOM 2124 N N . ASN A 1 273 ? 3.578 -0.366 -9.622 1.00 96.62 273 ASN A N 1
ATOM 2125 C CA . ASN A 1 273 ? 2.289 0.173 -9.198 1.00 96.62 273 ASN A CA 1
ATOM 2126 C C . ASN A 1 273 ? 1.556 -0.813 -8.282 1.00 96.62 273 ASN A C 1
ATOM 2128 O O . ASN A 1 273 ? 0.949 -0.402 -7.294 1.00 96.62 273 ASN A O 1
ATOM 2132 N N . ARG A 1 274 ? 1.650 -2.115 -8.578 1.00 96.50 274 ARG A N 1
ATOM 2133 C CA . ARG A 1 274 ? 1.096 -3.176 -7.734 1.00 96.50 274 ARG A CA 1
ATOM 2134 C C . ARG A 1 274 ? 1.745 -3.195 -6.353 1.00 96.50 274 ARG A C 1
ATOM 2136 O O . ARG A 1 274 ? 1.023 -3.258 -5.363 1.00 96.50 274 ARG A O 1
ATOM 2143 N N . LEU A 1 275 ? 3.074 -3.121 -6.285 1.00 95.56 275 LEU A N 1
ATOM 2144 C CA . LEU A 1 275 ? 3.806 -3.071 -5.022 1.00 95.56 275 LEU A CA 1
ATOM 2145 C C . LEU A 1 275 ? 3.420 -1.822 -4.220 1.00 95.56 275 LEU A C 1
ATOM 2147 O O . LEU A 1 275 ? 3.085 -1.935 -3.047 1.00 95.56 275 LEU A O 1
ATOM 2151 N N . TYR A 1 276 ? 3.364 -0.649 -4.856 1.00 95.00 276 TYR A N 1
ATOM 2152 C CA . TYR A 1 276 ? 2.939 0.591 -4.197 1.00 95.00 276 TYR A CA 1
ATOM 2153 C C . TYR A 1 276 ? 1.527 0.478 -3.601 1.00 95.00 276 TYR A C 1
ATOM 2155 O O . TYR A 1 276 ? 1.300 0.837 -2.444 1.00 95.00 276 TYR A O 1
ATOM 2163 N N . ALA A 1 277 ? 0.576 -0.049 -4.379 1.00 94.25 277 ALA A N 1
ATOM 2164 C CA . ALA A 1 277 ? -0.800 -0.248 -3.936 1.00 94.25 277 ALA A CA 1
ATOM 2165 C C . ALA A 1 277 ? -0.883 -1.236 -2.764 1.00 94.25 277 ALA A C 1
ATOM 2167 O O . ALA A 1 277 ? -1.541 -0.938 -1.769 1.00 94.25 277 ALA A O 1
ATOM 2168 N N . LEU A 1 278 ? -0.166 -2.363 -2.852 1.00 92.38 278 LEU A N 1
ATOM 2169 C CA . LEU A 1 278 ? -0.077 -3.365 -1.789 1.00 92.38 278 LEU A CA 1
ATOM 2170 C C . LEU A 1 278 ? 0.440 -2.748 -0.481 1.00 92.38 278 LEU A C 1
ATOM 2172 O O . LEU A 1 278 ? -0.174 -2.934 0.568 1.00 92.38 278 LEU A O 1
ATOM 2176 N N . LEU A 1 279 ? 1.545 -1.997 -0.541 1.00 92.06 279 LEU A N 1
ATOM 2177 C CA . LEU A 1 279 ? 2.141 -1.366 0.639 1.00 92.06 279 LEU A CA 1
ATOM 2178 C C . LEU A 1 279 ? 1.199 -0.332 1.257 1.00 92.06 279 LEU A C 1
ATOM 2180 O O . LEU A 1 279 ? 1.031 -0.311 2.473 1.00 92.06 279 LEU A O 1
ATOM 2184 N N . SER A 1 280 ? 0.538 0.485 0.433 1.00 92.00 280 SER A N 1
ATOM 2185 C CA . SER A 1 280 ? -0.411 1.488 0.919 1.00 92.00 280 SER A CA 1
ATOM 2186 C C . SER A 1 280 ? -1.665 0.865 1.540 1.00 92.00 280 SER A C 1
ATOM 2188 O O . SER A 1 280 ? -2.114 1.325 2.587 1.00 92.00 280 SER A O 1
ATOM 2190 N N . GLU A 1 281 ? -2.242 -0.168 0.920 1.00 90.75 281 GLU A N 1
ATOM 2191 C CA . GLU A 1 281 ? -3.398 -0.886 1.473 1.00 90.75 281 GLU A CA 1
ATOM 2192 C C . GLU A 1 281 ? -3.041 -1.529 2.817 1.00 90.75 281 GLU A C 1
ATOM 2194 O O . GLU A 1 281 ? -3.800 -1.452 3.785 1.00 90.75 281 GLU A O 1
ATOM 2199 N N . ARG A 1 282 ? -1.858 -2.142 2.891 1.00 88.44 282 ARG A N 1
ATOM 2200 C CA . ARG A 1 282 ? -1.368 -2.787 4.103 1.00 88.44 282 ARG A CA 1
ATOM 2201 C C . ARG A 1 282 ? -1.104 -1.786 5.223 1.00 88.44 282 ARG A C 1
ATOM 2203 O O . ARG A 1 282 ? -1.568 -2.007 6.338 1.00 88.44 282 ARG A O 1
ATOM 2210 N N . GLN A 1 283 ? -0.442 -0.672 4.918 1.00 90.19 283 GLN A N 1
ATOM 2211 C CA . GLN A 1 283 ? -0.218 0.417 5.866 1.00 90.19 283 GLN A CA 1
ATOM 2212 C C . GLN A 1 283 ? -1.547 0.920 6.448 1.00 90.19 283 GLN A C 1
ATOM 2214 O O . GLN A 1 283 ? -1.701 0.954 7.664 1.00 90.19 283 GLN A O 1
ATOM 2219 N N . GLN A 1 284 ? -2.538 1.220 5.600 1.00 90.44 284 GLN A N 1
ATOM 2220 C CA . GLN A 1 284 ? -3.854 1.689 6.054 1.00 90.44 284 GLN A CA 1
ATOM 2221 C C . GLN A 1 284 ? -4.562 0.675 6.960 1.00 90.44 284 GLN A C 1
ATOM 2223 O O . GLN A 1 284 ? -5.172 1.056 7.960 1.00 90.44 284 GLN A O 1
ATOM 2228 N N . LYS A 1 285 ? -4.485 -0.622 6.630 1.00 86.81 285 LYS A N 1
ATOM 2229 C CA . LYS A 1 285 ? -5.048 -1.685 7.475 1.00 86.81 285 LYS A CA 1
ATOM 2230 C C . LYS A 1 285 ? -4.370 -1.730 8.845 1.00 86.81 285 LYS A C 1
ATOM 2232 O O . LYS A 1 285 ? -5.075 -1.805 9.848 1.00 86.81 285 LYS A O 1
ATOM 2237 N N . MET A 1 286 ? -3.041 -1.640 8.889 1.00 84.75 286 MET A N 1
ATOM 2238 C CA . MET A 1 286 ? -2.275 -1.674 10.140 1.00 84.75 286 MET A CA 1
ATOM 2239 C C . MET A 1 286 ? -2.498 -0.422 10.996 1.00 84.75 286 MET A C 1
ATOM 2241 O O . MET A 1 286 ? -2.719 -0.541 12.198 1.00 84.75 286 MET A O 1
ATOM 2245 N N . GLU A 1 287 ? -2.532 0.769 10.392 1.00 90.00 287 GLU A N 1
ATOM 2246 C CA . GLU A 1 287 ? -2.859 2.026 11.085 1.00 90.00 287 GLU A CA 1
ATOM 2247 C C . GLU A 1 287 ? -4.262 1.982 11.696 1.00 90.00 287 GLU A C 1
ATOM 2249 O O . GLU A 1 287 ? -4.453 2.351 12.857 1.00 90.00 287 GLU A O 1
ATOM 2254 N N . LYS A 1 288 ? -5.241 1.482 10.933 1.00 88.25 288 LYS A N 1
ATOM 2255 C CA . LYS A 1 288 ? -6.613 1.314 11.412 1.00 88.25 288 LYS A CA 1
ATOM 2256 C C . LYS A 1 288 ? -6.687 0.321 12.572 1.00 88.25 288 LYS A C 1
ATOM 2258 O O . LYS A 1 288 ? -7.314 0.636 13.579 1.00 88.25 288 LYS A O 1
ATOM 2263 N N . ALA A 1 289 ? -6.040 -0.839 12.455 1.00 83.81 289 ALA A N 1
ATOM 2264 C CA . ALA A 1 289 ? -6.012 -1.841 13.520 1.00 83.81 289 ALA A CA 1
ATOM 2265 C C . ALA A 1 289 ? -5.364 -1.288 14.799 1.00 83.81 289 ALA A C 1
ATOM 2267 O O . ALA A 1 289 ? -5.911 -1.443 15.890 1.00 83.81 289 ALA A O 1
ATOM 2268 N N . LEU A 1 290 ? -4.242 -0.572 14.667 1.00 86.19 290 LEU A N 1
ATOM 2269 C CA . LEU A 1 290 ? -3.552 0.047 15.796 1.00 86.19 290 LEU A CA 1
ATOM 2270 C C . LEU A 1 290 ? -4.422 1.105 16.491 1.00 86.19 290 LEU A C 1
ATOM 2272 O O . LEU A 1 290 ? -4.449 1.169 17.722 1.00 86.19 290 LEU A O 1
ATOM 2276 N N . LEU A 1 291 ? -5.148 1.915 15.714 1.00 89.94 291 LEU A N 1
ATOM 2277 C CA . LEU A 1 291 ? -6.091 2.898 16.243 1.00 89.94 291 LEU A CA 1
ATOM 2278 C C . LEU A 1 291 ? -7.248 2.222 16.989 1.00 89.94 291 LEU A C 1
ATOM 2280 O O . LEU A 1 291 ? -7.560 2.627 18.107 1.00 89.94 291 LEU A O 1
ATOM 2284 N N . GLU A 1 292 ? -7.857 1.188 16.401 1.00 88.12 292 GLU A N 1
ATOM 2285 C CA . GLU A 1 292 ? -8.958 0.436 17.017 1.00 88.12 292 GLU A CA 1
ATOM 2286 C C . GLU A 1 292 ? -8.523 -0.225 18.334 1.00 88.12 292 GLU A C 1
ATOM 2288 O O . GLU A 1 292 ? -9.227 -0.108 19.337 1.00 88.12 292 GLU A O 1
ATOM 2293 N N . MET A 1 293 ? -7.336 -0.842 18.373 1.00 86.75 293 MET A N 1
ATOM 2294 C CA . MET A 1 293 ? -6.764 -1.418 19.598 1.00 86.75 293 MET A CA 1
ATOM 2295 C C . MET A 1 293 ? -6.493 -0.354 20.670 1.00 86.75 293 MET A C 1
ATOM 2297 O O . MET A 1 293 ? -6.780 -0.578 21.846 1.00 86.75 293 MET A O 1
ATOM 2301 N N . GLY A 1 294 ? -5.963 0.811 20.282 1.00 89.38 294 GLY A N 1
ATOM 2302 C CA . GLY A 1 294 ? -5.702 1.915 21.209 1.00 89.38 294 GLY A CA 1
ATOM 2303 C C . GLY A 1 294 ? -6.983 2.507 21.802 1.00 89.38 294 GLY A C 1
ATOM 2304 O O . GLY A 1 294 ? -7.071 2.701 23.014 1.00 89.38 294 GLY A O 1
ATOM 2305 N N . GLN A 1 295 ? -7.998 2.739 20.964 1.00 92.50 295 GLN A N 1
ATOM 2306 C CA . GLN A 1 295 ? -9.312 3.219 21.401 1.00 92.50 295 GLN A CA 1
ATOM 2307 C C . GLN A 1 295 ? -10.007 2.209 22.316 1.00 92.50 295 GLN A C 1
ATOM 2309 O O . GLN A 1 295 ? -10.577 2.602 23.331 1.00 92.50 295 GLN A O 1
ATOM 2314 N N . PHE A 1 296 ? -9.922 0.917 21.988 1.00 93.56 296 PHE A N 1
ATOM 2315 C CA . PHE A 1 296 ? -10.432 -0.158 22.833 1.00 93.56 296 PHE A CA 1
ATOM 2316 C C . PHE A 1 296 ? -9.764 -0.157 24.212 1.00 93.56 296 PHE A C 1
ATOM 2318 O O . PHE A 1 296 ? -10.463 -0.135 25.221 1.00 93.56 296 PHE A O 1
ATOM 2325 N N . ALA A 1 297 ? -8.428 -0.131 24.266 1.00 91.94 297 ALA A N 1
ATOM 2326 C CA . ALA A 1 297 ? -7.688 -0.157 25.526 1.00 91.94 297 ALA A CA 1
ATOM 2327 C C . ALA A 1 297 ? -8.023 1.052 26.416 1.00 91.94 297 ALA A C 1
ATOM 2329 O O . ALA A 1 297 ? -8.272 0.887 27.609 1.00 91.94 297 ALA A O 1
ATOM 2330 N N . GLN A 1 298 ? -8.102 2.250 25.828 1.00 94.69 298 GLN A N 1
ATOM 2331 C CA . GLN A 1 298 ? -8.477 3.462 26.555 1.00 94.69 298 GLN A CA 1
ATOM 2332 C C . GLN A 1 298 ? -9.920 3.394 27.070 1.00 94.69 298 GLN A C 1
ATOM 2334 O O . GLN A 1 298 ? -10.172 3.702 28.232 1.00 94.69 298 GLN A O 1
ATOM 2339 N N . ALA A 1 299 ? -10.875 2.998 26.225 1.00 96.00 299 ALA A N 1
ATOM 2340 C CA . ALA A 1 299 ? -12.279 2.894 26.617 1.00 96.00 299 ALA A CA 1
ATOM 2341 C C . ALA A 1 299 ? -12.493 1.828 27.704 1.00 96.00 299 ALA A C 1
ATOM 2343 O O . ALA A 1 299 ? -13.261 2.059 28.635 1.00 96.00 299 ALA A O 1
ATOM 2344 N N . TYR A 1 300 ? -11.773 0.705 27.623 1.00 96.88 300 TYR A N 1
ATOM 2345 C CA . TYR A 1 300 ? -11.746 -0.318 28.666 1.00 96.88 300 TYR A CA 1
ATOM 2346 C C . TYR A 1 300 ? -11.273 0.249 30.006 1.00 96.88 300 TYR A C 1
ATOM 2348 O O . TYR A 1 300 ? -11.963 0.086 31.008 1.00 96.88 300 TYR A O 1
ATOM 2356 N N . GLU A 1 301 ? -10.138 0.953 30.031 1.00 96.69 301 GLU A N 1
ATOM 2357 C CA . GLU A 1 301 ? -9.597 1.533 31.265 1.00 96.69 301 GLU A CA 1
ATOM 2358 C C . GLU A 1 301 ? -10.556 2.563 31.877 1.00 96.69 301 GLU A C 1
ATOM 2360 O O . GLU A 1 301 ? -10.831 2.519 33.075 1.00 96.69 301 GLU A O 1
ATOM 2365 N N . GLN A 1 302 ? -11.127 3.449 31.054 1.00 97.00 302 GLN A N 1
ATOM 2366 C CA . GLN A 1 302 ? -12.101 4.441 31.519 1.00 97.00 302 GLN A CA 1
ATOM 2367 C C . GLN A 1 302 ? -13.355 3.789 32.110 1.00 97.00 302 GLN A C 1
ATOM 2369 O O . GLN A 1 302 ? -13.832 4.221 33.158 1.00 97.00 302 GLN A O 1
ATOM 2374 N N . LEU A 1 303 ? -13.879 2.745 31.462 1.00 97.44 303 LEU A N 1
ATOM 2375 C CA . LEU A 1 303 ? -15.082 2.065 31.927 1.00 97.44 303 LEU A CA 1
ATOM 2376 C C . LEU A 1 303 ? -14.819 1.248 33.195 1.00 97.44 303 LEU A C 1
ATOM 2378 O O . LEU A 1 303 ? -15.633 1.293 34.110 1.00 97.44 303 LEU A O 1
ATOM 2382 N N . MET A 1 304 ? -13.668 0.578 33.300 1.00 98.06 304 MET A N 1
ATOM 2383 C CA . MET A 1 304 ? -13.255 -0.114 34.527 1.00 98.06 304 MET A CA 1
ATOM 2384 C C . MET A 1 304 ? -13.118 0.850 35.711 1.00 98.06 304 MET A C 1
ATOM 2386 O O . MET A 1 304 ? -13.655 0.575 36.781 1.00 98.06 304 MET A O 1
ATOM 2390 N N . LEU A 1 305 ? -12.467 2.004 35.517 1.00 97.75 305 LEU A N 1
ATOM 2391 C CA . LEU A 1 305 ? -12.355 3.041 36.551 1.00 97.75 305 LEU A CA 1
ATOM 2392 C C . LEU A 1 305 ? -13.726 3.600 36.955 1.00 97.75 305 LEU A C 1
ATOM 2394 O O . LEU A 1 305 ? -13.967 3.881 38.131 1.00 97.75 305 LEU A O 1
ATOM 2398 N N . TRP A 1 306 ? -14.632 3.775 35.989 1.00 98.31 306 TRP A N 1
ATOM 2399 C CA . TRP A 1 306 ? -16.003 4.189 36.278 1.00 98.31 306 TRP A CA 1
ATOM 2400 C C . TRP A 1 306 ? -16.767 3.113 37.062 1.00 98.31 306 TRP A C 1
ATOM 2402 O O . TRP A 1 306 ? -17.450 3.474 38.021 1.00 98.31 306 TRP A O 1
ATOM 2412 N N . ILE A 1 307 ? -16.618 1.822 36.729 1.00 98.06 307 ILE A N 1
ATOM 2413 C CA . ILE A 1 307 ? -17.237 0.721 37.486 1.00 98.06 307 ILE A CA 1
ATOM 2414 C C . ILE A 1 307 ? -16.736 0.746 38.931 1.00 98.06 307 ILE A C 1
ATOM 2416 O O . ILE A 1 307 ? -17.552 0.821 39.843 1.00 98.06 307 ILE A O 1
ATOM 2420 N N . GLU A 1 308 ? -15.419 0.782 39.150 1.00 96.81 308 GLU A N 1
ATOM 2421 C CA . GLU A 1 308 ? -14.820 0.798 40.493 1.00 96.81 308 GLU A CA 1
ATOM 2422 C C . GLU A 1 308 ? -15.321 1.990 41.327 1.00 96.81 308 GLU A C 1
ATOM 2424 O O . GLU A 1 308 ? -15.736 1.850 42.482 1.00 96.81 308 GLU A O 1
ATOM 2429 N N . LYS A 1 309 ? -15.360 3.185 40.726 1.00 97.31 309 LYS A N 1
ATOM 2430 C CA . LYS A 1 309 ? -15.883 4.383 41.389 1.00 97.31 309 LYS A CA 1
ATOM 2431 C C . LYS A 1 309 ? -17.373 4.258 41.710 1.00 97.31 309 LYS A C 1
ATOM 2433 O O . LYS A 1 309 ? -17.805 4.672 42.785 1.00 97.31 309 LYS A O 1
ATOM 2438 N N . THR A 1 310 ? -18.161 3.710 40.793 1.00 97.31 310 THR A N 1
ATOM 2439 C CA . THR A 1 310 ? -19.606 3.538 40.972 1.00 97.31 310 THR A CA 1
ATOM 2440 C C . THR A 1 310 ? -19.903 2.486 42.038 1.00 97.31 310 THR A C 1
ATOM 2442 O O . THR A 1 310 ? -20.757 2.718 42.891 1.00 97.31 310 THR A O 1
ATOM 2445 N N . GLU A 1 311 ? -19.143 1.389 42.083 1.00 95.50 311 GLU A N 1
ATOM 2446 C CA . GLU A 1 311 ? -19.217 0.379 43.144 1.00 95.50 311 GLU A CA 1
ATOM 2447 C C . GLU A 1 311 ? -18.921 0.970 44.529 1.00 95.50 311 GLU A C 1
ATOM 2449 O O . GLU A 1 311 ? -19.580 0.585 45.507 1.00 95.50 311 GLU A O 1
ATOM 2454 N N . HIS A 1 312 ? -17.965 1.906 44.611 1.00 94.81 312 HIS A N 1
ATOM 2455 C CA . HIS A 1 312 ? -17.649 2.644 45.834 1.00 94.81 312 HIS A CA 1
ATOM 2456 C C . HIS A 1 312 ? -18.805 3.561 46.248 1.00 94.81 312 HIS A C 1
ATOM 2458 O O . HIS A 1 312 ? -19.280 3.463 47.376 1.00 94.81 312 HIS A O 1
ATOM 2464 N N . ILE A 1 313 ? -19.318 4.404 45.344 1.00 94.69 313 ILE A N 1
ATOM 2465 C CA . ILE A 1 313 ? -20.456 5.297 45.638 1.00 94.69 313 ILE A CA 1
ATOM 2466 C C . ILE A 1 313 ? -21.691 4.482 46.057 1.00 94.69 313 ILE A C 1
ATOM 2468 O O . ILE A 1 313 ? -22.381 4.838 47.010 1.00 94.69 313 ILE A O 1
ATOM 2472 N N . LEU A 1 314 ? -21.945 3.348 45.399 1.00 94.56 314 LEU A N 1
ATOM 2473 C CA . LEU A 1 314 ? -23.029 2.436 45.758 1.00 94.56 314 LEU A CA 1
ATOM 2474 C C . LEU A 1 314 ? -22.838 1.834 47.160 1.00 94.56 314 LEU A C 1
ATOM 2476 O O . LEU A 1 314 ? -23.820 1.597 47.854 1.00 94.56 314 LEU A O 1
ATOM 2480 N N . SER A 1 315 ? -21.595 1.623 47.609 1.00 91.94 315 SER A N 1
ATOM 2481 C CA . SER A 1 315 ? -21.306 1.156 48.975 1.00 91.94 315 SER A CA 1
ATOM 2482 C C . SER A 1 315 ? -21.479 2.223 50.062 1.00 91.94 315 SER A C 1
ATOM 2484 O O . SER A 1 315 ? -21.619 1.873 51.231 1.00 91.94 315 SER A O 1
ATOM 2486 N N . GLU A 1 316 ? -21.498 3.509 49.696 1.00 93.00 316 GLU A N 1
ATOM 2487 C CA . GLU A 1 316 ? -21.765 4.614 50.629 1.00 93.00 316 GLU A CA 1
ATOM 2488 C C . GLU A 1 316 ? -23.261 4.794 50.928 1.00 93.00 316 GLU A C 1
ATOM 2490 O O . GLU A 1 316 ? -23.622 5.503 51.873 1.00 93.00 316 GLU A O 1
ATOM 2495 N N . ILE A 1 317 ? -24.140 4.177 50.131 1.00 91.31 317 ILE A N 1
ATOM 2496 C CA . ILE A 1 317 ? -25.580 4.180 50.386 1.00 91.31 317 ILE A CA 1
ATOM 2497 C C . ILE A 1 317 ? -25.852 3.400 51.665 1.00 91.31 317 ILE A C 1
ATOM 2499 O O . ILE A 1 317 ? -25.435 2.253 51.810 1.00 91.31 317 ILE A O 1
ATOM 2503 N N . ASN A 1 318 ? -26.583 4.019 52.592 1.00 84.44 318 ASN A N 1
ATOM 2504 C CA . ASN A 1 318 ? -26.937 3.367 53.845 1.00 84.44 318 ASN A CA 1
ATOM 2505 C C . ASN A 1 318 ? -28.084 2.364 53.607 1.00 84.44 318 ASN A C 1
ATOM 2507 O O . ASN A 1 318 ? -29.216 2.798 53.372 1.00 84.44 318 ASN A O 1
ATOM 2511 N N . PRO A 1 319 ? -27.858 1.043 53.744 1.00 75.19 319 PRO A N 1
ATOM 2512 C CA . PRO A 1 319 ? -28.899 0.038 53.519 1.00 75.19 319 PRO A CA 1
ATOM 2513 C C . PRO A 1 319 ? -29.952 -0.002 54.641 1.00 75.19 319 PRO A C 1
ATOM 2515 O O . PRO A 1 319 ? -30.964 -0.697 54.532 1.00 75.19 319 PRO A O 1
ATOM 2518 N N . HIS A 1 320 ? -29.734 0.722 55.746 1.00 76.38 320 HIS A N 1
ATOM 2519 C CA . HIS A 1 320 ? -30.578 0.681 56.941 1.00 76.38 320 HIS A CA 1
ATOM 2520 C C . HIS A 1 320 ? -30.989 2.091 57.408 1.00 76.38 320 HIS A C 1
ATOM 2522 O O . HIS A 1 320 ? -30.511 2.574 58.440 1.00 76.38 320 HIS A O 1
ATOM 2528 N N . PRO A 1 321 ? -31.881 2.779 56.673 1.00 79.25 321 PRO A N 1
ATOM 2529 C CA . PRO A 1 321 ? -32.379 4.099 57.062 1.00 79.25 321 PRO A CA 1
ATOM 2530 C C . PRO A 1 321 ? -33.169 4.055 58.380 1.00 79.25 321 PRO A C 1
ATOM 2532 O O . PRO A 1 321 ? -33.897 3.093 58.648 1.00 79.25 321 PRO A O 1
ATOM 2535 N N . THR A 1 322 ? -33.055 5.108 59.205 1.00 76.06 322 THR A N 1
ATOM 2536 C CA . THR A 1 322 ? -33.663 5.140 60.551 1.00 76.06 322 THR A CA 1
ATOM 2537 C C . THR A 1 322 ? -35.094 5.672 60.596 1.00 76.06 322 THR A C 1
ATOM 2539 O O . THR A 1 322 ? -35.788 5.562 61.605 1.00 76.06 322 THR A O 1
ATOM 2542 N N . ASN A 1 323 ? -35.548 6.278 59.505 1.00 76.38 323 ASN A N 1
ATOM 2543 C CA . ASN A 1 323 ? -36.880 6.845 59.362 1.00 76.38 323 ASN A CA 1
ATOM 2544 C C . ASN A 1 323 ? -37.239 6.961 57.873 1.00 76.38 323 ASN A C 1
ATOM 2546 O O . ASN A 1 323 ? -36.384 6.800 56.999 1.00 76.38 323 ASN A O 1
ATOM 2550 N N . LEU A 1 324 ? -38.509 7.258 57.583 1.00 82.50 324 LEU A N 1
ATOM 2551 C CA . LEU A 1 324 ? -39.007 7.350 56.208 1.00 82.50 324 LEU A CA 1
ATOM 2552 C C . LEU A 1 324 ? -38.252 8.403 55.382 1.00 82.50 324 LEU A C 1
ATOM 2554 O O . LEU A 1 324 ? -37.911 8.147 54.233 1.00 82.50 324 LEU A O 1
ATOM 2558 N N . LYS A 1 325 ? -37.930 9.555 55.980 1.00 85.56 325 LYS A N 1
ATOM 2559 C CA . LYS A 1 325 ? -37.238 10.649 55.289 1.00 85.56 325 LYS A CA 1
ATOM 2560 C C . LYS A 1 325 ? -35.827 10.248 54.853 1.00 85.56 325 LYS A C 1
ATOM 2562 O O . LYS A 1 325 ? -35.426 10.540 53.733 1.00 85.56 325 LYS A O 1
ATOM 2567 N N . GLU A 1 326 ? -35.076 9.567 55.714 1.00 85.62 326 GLU A N 1
ATOM 2568 C CA . GLU A 1 326 ? -33.769 9.007 55.353 1.00 85.62 326 GLU A CA 1
ATOM 2569 C C . GLU A 1 326 ? -33.890 7.939 54.265 1.00 85.62 326 GLU A C 1
ATOM 2571 O O . GLU A 1 326 ? -33.108 7.950 53.319 1.00 85.62 326 GLU A O 1
ATOM 2576 N N . ALA A 1 327 ? -34.900 7.065 54.346 1.00 86.88 327 ALA A N 1
ATOM 2577 C CA . ALA A 1 327 ? -35.133 6.041 53.330 1.00 86.88 327 ALA A CA 1
ATOM 2578 C C . ALA A 1 327 ? -35.414 6.658 51.949 1.00 86.88 327 ALA A C 1
ATOM 2580 O O . ALA A 1 327 ? -34.887 6.192 50.942 1.00 86.88 327 ALA A O 1
ATOM 2581 N N . GLU A 1 328 ? -36.201 7.734 51.889 1.00 89.50 328 GLU A N 1
ATOM 2582 C CA . GLU A 1 328 ? -36.463 8.474 50.650 1.00 89.50 328 GLU A CA 1
ATOM 2583 C C . GLU A 1 328 ? -35.199 9.119 50.068 1.00 89.50 328 GLU A C 1
ATOM 2585 O O . GLU A 1 328 ? -35.009 9.101 48.848 1.00 89.50 328 GLU A O 1
ATOM 2590 N N . VAL A 1 329 ? -34.320 9.656 50.921 1.00 92.31 329 VAL A N 1
ATOM 2591 C CA . VAL A 1 329 ? -33.031 10.224 50.497 1.00 92.31 329 VAL A CA 1
ATOM 2592 C C . VAL A 1 329 ? -32.136 9.145 49.888 1.00 92.31 329 VAL A C 1
ATOM 2594 O O . VAL A 1 329 ? -31.622 9.345 48.786 1.00 92.31 329 VAL A O 1
ATOM 2597 N N . GLU A 1 330 ? -31.976 8.001 50.554 1.00 92.31 330 GLU A N 1
ATOM 2598 C CA . GLU A 1 330 ? -31.149 6.898 50.047 1.00 92.31 330 GLU A CA 1
ATOM 2599 C C . GLU A 1 330 ? -31.727 6.291 48.756 1.00 92.31 330 GLU A C 1
ATOM 2601 O O . GLU A 1 330 ? -30.983 6.033 47.812 1.00 92.31 330 GLU A O 1
ATOM 2606 N N . VAL A 1 331 ? -33.056 6.181 48.637 1.00 92.81 331 VAL A N 1
ATOM 2607 C CA . VAL A 1 331 ? -33.733 5.788 47.384 1.00 92.81 331 VAL A CA 1
ATOM 2608 C C . VAL A 1 331 ? -33.449 6.773 46.249 1.00 92.81 331 VAL A C 1
ATOM 2610 O O . VAL A 1 331 ? -33.245 6.363 45.107 1.00 92.81 331 VAL A O 1
ATOM 2613 N N . CYS A 1 332 ? -33.420 8.078 46.530 1.00 93.94 332 CYS A N 1
ATOM 2614 C CA . CYS A 1 332 ? -33.082 9.068 45.511 1.00 93.94 332 CYS A CA 1
ATOM 2615 C C . CYS A 1 332 ? -31.622 8.944 45.062 1.00 93.94 332 CYS A C 1
ATOM 2617 O O . CYS A 1 332 ? -31.370 9.002 43.859 1.00 93.94 332 CYS A O 1
ATOM 2619 N N . LYS A 1 333 ? -30.678 8.740 45.995 1.00 95.38 333 LYS A N 1
ATOM 2620 C CA . LYS A 1 333 ? -29.265 8.479 45.668 1.00 95.38 333 LYS A CA 1
ATOM 2621 C C . LYS A 1 333 ? -29.124 7.230 44.801 1.00 95.38 333 LYS A C 1
ATOM 2623 O O . LYS A 1 333 ? -28.509 7.305 43.741 1.00 95.38 333 LYS A O 1
ATOM 2628 N N . HIS A 1 334 ? -29.755 6.125 45.201 1.00 95.94 334 HIS A N 1
ATOM 2629 C CA . HIS A 1 334 ? -29.774 4.880 44.428 1.00 95.94 334 HIS A CA 1
ATOM 2630 C C . HIS A 1 334 ? -30.292 5.106 43.007 1.00 95.94 334 HIS A C 1
ATOM 2632 O O . HIS A 1 334 ? -29.621 4.741 42.048 1.00 95.94 334 HIS A O 1
ATOM 2638 N N . ARG A 1 335 ? -31.426 5.801 42.847 1.00 95.62 335 ARG A N 1
ATOM 2639 C CA . ARG A 1 335 ? -32.010 6.070 41.525 1.00 95.62 335 ARG A CA 1
ATOM 2640 C C . ARG A 1 335 ? -31.095 6.908 40.628 1.00 95.62 335 ARG A C 1
ATOM 2642 O O . ARG A 1 335 ? -31.124 6.751 39.410 1.00 95.62 335 ARG A O 1
ATOM 2649 N N . VAL A 1 336 ? -30.300 7.816 41.198 1.00 96.56 336 VAL A N 1
ATOM 2650 C CA . VAL A 1 336 ? -29.289 8.565 40.431 1.00 96.56 336 VAL A CA 1
ATOM 2651 C C . VAL A 1 336 ? -28.218 7.615 39.899 1.00 96.56 336 VAL A C 1
ATOM 2653 O O . VAL A 1 336 ? -27.941 7.651 38.704 1.00 96.56 336 VAL A O 1
ATOM 2656 N N . ILE A 1 337 ? -27.688 6.732 40.750 1.00 96.69 337 ILE A N 1
ATOM 2657 C CA . ILE A 1 337 ? -26.698 5.723 40.344 1.00 96.69 337 ILE A CA 1
ATOM 2658 C C . ILE A 1 337 ? -27.294 4.772 39.302 1.00 96.69 337 ILE A C 1
ATOM 2660 O O . ILE A 1 337 ? -26.667 4.519 38.284 1.00 96.69 337 ILE A O 1
ATOM 2664 N N . GLN A 1 338 ? -28.527 4.300 39.499 1.00 97.31 338 GLN A N 1
ATOM 2665 C CA . GLN A 1 338 ? -29.206 3.412 38.556 1.00 97.31 338 GLN A CA 1
ATOM 2666 C C . GLN A 1 338 ? -29.323 4.029 37.161 1.00 97.31 338 GLN A C 1
ATOM 2668 O O . GLN A 1 338 ? -29.052 3.356 36.172 1.00 97.31 338 GLN A O 1
ATOM 2673 N N . ASN A 1 339 ? -29.701 5.305 37.066 1.00 96.94 339 ASN A N 1
ATOM 2674 C CA . ASN A 1 339 ? -29.762 5.986 35.774 1.00 96.94 339 ASN A CA 1
ATOM 2675 C C . ASN A 1 339 ? -28.375 6.123 35.127 1.00 96.94 339 ASN A C 1
ATOM 2677 O O . ASN A 1 339 ? -28.273 6.000 33.908 1.00 96.94 339 ASN A O 1
ATOM 2681 N N . ASP A 1 340 ? -27.324 6.362 35.919 1.00 96.88 340 ASP A N 1
ATOM 2682 C CA . ASP A 1 340 ? -25.947 6.427 35.413 1.00 96.88 340 ASP A CA 1
ATOM 2683 C C . ASP A 1 340 ? -25.467 5.060 34.901 1.00 96.88 340 ASP A C 1
ATOM 2685 O O . ASP A 1 340 ? -24.900 4.973 33.812 1.00 96.88 340 ASP A O 1
ATOM 2689 N N . VAL A 1 341 ? -25.776 3.978 35.625 1.00 97.69 341 VAL A N 1
ATOM 2690 C CA . VAL A 1 341 ? -25.495 2.603 35.189 1.00 97.69 341 VAL A CA 1
ATOM 2691 C C . VAL A 1 341 ? -26.237 2.289 33.891 1.00 97.69 341 VAL A C 1
ATOM 2693 O O . VAL A 1 341 ? -25.607 1.880 32.923 1.00 97.69 341 VAL A O 1
ATOM 2696 N N . LEU A 1 342 ? -27.540 2.572 33.801 1.00 96.38 342 LEU A N 1
ATOM 2697 C CA . LEU A 1 342 ? -28.311 2.363 32.567 1.00 96.38 342 LEU A CA 1
ATOM 2698 C C . LEU A 1 342 ? -27.730 3.136 31.370 1.00 96.38 342 LEU A C 1
ATOM 2700 O O . LEU A 1 342 ? -27.721 2.631 30.250 1.00 96.38 342 LEU A O 1
ATOM 2704 N N . ALA A 1 343 ? -27.200 4.342 31.586 1.00 96.62 343 ALA A N 1
ATOM 2705 C CA . ALA A 1 343 ? -26.569 5.119 30.520 1.00 96.62 343 ALA A CA 1
ATOM 2706 C C . ALA A 1 343 ? -25.265 4.485 29.990 1.00 96.62 343 ALA A C 1
ATOM 2708 O O . ALA A 1 343 ? -24.906 4.713 28.832 1.00 96.62 343 ALA A O 1
ATOM 2709 N N . HIS A 1 344 ? -24.568 3.683 30.802 1.00 97.25 344 HIS A N 1
ATOM 2710 C CA . HIS A 1 344 ? -23.312 3.025 30.429 1.00 97.25 344 HIS A CA 1
ATOM 2711 C C . HIS A 1 344 ? -23.493 1.637 29.795 1.00 97.25 344 HIS A C 1
ATOM 2713 O O . HIS A 1 344 ? -22.528 1.108 29.241 1.00 97.25 344 HIS A O 1
ATOM 2719 N N . GLU A 1 345 ? -24.705 1.074 29.780 1.00 96.00 345 GLU A N 1
ATOM 2720 C CA . GLU A 1 345 ? -24.997 -0.225 29.150 1.00 96.00 345 GLU A CA 1
ATOM 2721 C C . GLU A 1 345 ? -24.577 -0.238 27.668 1.00 96.00 345 GLU A C 1
ATOM 2723 O O . GLU A 1 345 ? -23.831 -1.109 27.216 1.00 96.00 345 GLU A O 1
ATOM 2728 N N . ALA A 1 346 ? -24.925 0.821 26.930 1.00 95.62 346 ALA A N 1
ATOM 2729 C CA . ALA A 1 346 ? -24.523 0.978 25.533 1.00 95.62 346 ALA A CA 1
ATOM 2730 C C . ALA A 1 346 ? -22.993 1.073 25.350 1.00 95.62 346 ALA A C 1
ATOM 2732 O O . ALA A 1 346 ? -22.460 0.657 24.315 1.00 95.62 346 ALA A O 1
ATOM 2733 N N . SER A 1 347 ? -22.268 1.610 26.337 1.00 96.56 347 SER A N 1
ATOM 2734 C CA . SER A 1 347 ? -20.801 1.692 26.314 1.00 96.56 347 SER A CA 1
ATOM 2735 C C . SER A 1 347 ? -20.165 0.310 26.474 1.00 96.56 347 SER A C 1
ATOM 2737 O O . SER A 1 347 ? -19.233 -0.015 25.735 1.00 96.56 347 SER A O 1
ATOM 2739 N N . VAL A 1 348 ? -20.703 -0.526 27.369 1.00 97.12 348 VAL A N 1
ATOM 2740 C CA . VAL A 1 348 ? -20.293 -1.932 27.543 1.00 97.12 348 VAL A CA 1
ATOM 2741 C C . VAL A 1 348 ? -20.521 -2.715 26.250 1.00 97.12 348 VAL A C 1
ATOM 2743 O O . VAL A 1 348 ? -19.607 -3.375 25.751 1.00 97.12 348 VAL A O 1
ATOM 2746 N N . ASP A 1 349 ? -21.699 -2.581 25.640 1.00 96.25 349 ASP A N 1
ATOM 2747 C CA . ASP A 1 349 ? -22.033 -3.235 24.369 1.00 96.25 349 ASP A CA 1
ATOM 2748 C C . ASP A 1 349 ? -21.125 -2.796 23.217 1.00 96.25 349 ASP A C 1
ATOM 2750 O O . ASP A 1 349 ? -20.674 -3.614 22.399 1.00 96.25 349 ASP A O 1
ATOM 2754 N N . THR A 1 350 ? -20.822 -1.498 23.154 1.00 95.88 350 THR A N 1
ATOM 2755 C CA . THR A 1 350 ? -19.907 -0.934 22.157 1.00 95.88 350 THR A CA 1
ATOM 2756 C C . THR A 1 350 ? -18.507 -1.518 22.319 1.00 95.88 350 THR A C 1
ATOM 2758 O O . THR A 1 350 ? -17.877 -1.891 21.324 1.00 95.88 350 THR A O 1
ATOM 2761 N N . LEU A 1 351 ? -18.032 -1.655 23.558 1.00 96.31 351 LEU A N 1
ATOM 2762 C CA . LEU A 1 351 ? -16.712 -2.196 23.858 1.00 96.31 351 LEU A CA 1
ATOM 2763 C C . LEU A 1 351 ? -16.634 -3.706 23.576 1.00 96.31 351 LEU A C 1
ATOM 2765 O O . LEU A 1 351 ? -15.689 -4.158 22.927 1.00 96.31 351 LEU A O 1
ATOM 2769 N N . ASN A 1 352 ? -17.673 -4.468 23.930 1.00 96.12 352 ASN A N 1
ATOM 2770 C CA . ASN A 1 352 ? -17.841 -5.877 23.553 1.00 96.12 352 ASN A CA 1
ATOM 2771 C C . ASN A 1 352 ? -17.817 -6.071 22.027 1.00 96.12 352 ASN A C 1
ATOM 2773 O O . ASN A 1 352 ? -17.182 -6.987 21.498 1.00 96.12 352 ASN A O 1
ATOM 2777 N N . SER A 1 353 ? -18.492 -5.189 21.292 1.00 95.31 353 SER A N 1
ATOM 2778 C CA . SER A 1 353 ? -18.515 -5.214 19.827 1.00 95.31 353 SER A CA 1
ATOM 2779 C C . SER A 1 353 ? -17.162 -4.831 19.218 1.00 95.31 353 SER A C 1
ATOM 2781 O O . SER A 1 353 ? -16.748 -5.411 18.212 1.00 95.31 353 SER A O 1
ATOM 2783 N N . ALA A 1 354 ? -16.446 -3.875 19.818 1.00 93.44 354 ALA A N 1
ATOM 2784 C CA . ALA A 1 354 ? -15.087 -3.516 19.421 1.00 93.44 354 ALA A CA 1
ATOM 2785 C C . ALA A 1 354 ? -14.115 -4.688 19.619 1.00 93.44 354 ALA A C 1
ATOM 2787 O O . ALA A 1 354 ? -13.405 -5.035 18.679 1.00 93.44 354 ALA A O 1
ATOM 2788 N N . ALA A 1 355 ? -14.166 -5.367 20.766 1.00 92.88 355 ALA A N 1
ATOM 2789 C CA . ALA A 1 355 ? -13.371 -6.566 21.019 1.00 92.88 355 ALA A CA 1
ATOM 2790 C C . ALA A 1 355 ? -13.630 -7.675 19.994 1.00 92.88 355 ALA A C 1
ATOM 2792 O O . ALA A 1 355 ? -12.687 -8.213 19.421 1.00 92.88 355 ALA A O 1
ATOM 2793 N N . LYS A 1 356 ? -14.902 -7.969 19.687 1.00 92.12 356 LYS A N 1
ATOM 2794 C CA . LYS A 1 356 ? -15.258 -8.952 18.648 1.00 92.12 356 LYS A CA 1
ATOM 2795 C C . LYS A 1 356 ? -14.666 -8.592 17.285 1.00 92.12 356 LYS A C 1
ATOM 2797 O O . LYS A 1 356 ? -14.214 -9.484 16.576 1.00 92.12 356 LYS A O 1
ATOM 2802 N N . ARG A 1 357 ? -14.650 -7.305 16.914 1.00 90.25 357 ARG A N 1
ATOM 2803 C CA . ARG A 1 357 ? -14.028 -6.842 15.660 1.00 90.25 357 ARG A CA 1
ATOM 2804 C C . ARG A 1 357 ? -12.509 -7.004 15.673 1.00 90.25 357 ARG A C 1
ATOM 2806 O O . ARG A 1 357 ? -11.972 -7.487 14.684 1.00 90.25 357 ARG A O 1
ATOM 2813 N N . ILE A 1 358 ? -11.848 -6.666 16.781 1.00 88.19 358 ILE A N 1
ATOM 2814 C CA . ILE A 1 358 ? -10.398 -6.849 16.952 1.00 88.19 358 ILE A CA 1
ATOM 2815 C C . ILE A 1 358 ? -10.032 -8.336 16.828 1.00 88.19 358 ILE A C 1
ATOM 2817 O O . ILE A 1 358 ? -9.152 -8.685 16.049 1.00 88.19 358 ILE A O 1
ATOM 2821 N N . ILE A 1 359 ? -10.770 -9.219 17.507 1.00 88.19 359 ILE A N 1
ATOM 2822 C CA . ILE A 1 359 ? -10.558 -10.675 17.465 1.00 88.19 359 ILE A CA 1
ATOM 2823 C C . ILE A 1 359 ? -10.877 -11.259 16.080 1.00 88.19 359 ILE A C 1
ATOM 2825 O O . ILE A 1 359 ? -10.205 -12.172 15.614 1.00 88.19 359 ILE A O 1
ATOM 2829 N N . ALA A 1 360 ? -11.900 -10.746 15.392 1.00 86.38 360 ALA A N 1
ATOM 2830 C CA . ALA A 1 360 ? -12.218 -11.185 14.035 1.00 86.38 360 ALA A CA 1
ATOM 2831 C C . ALA A 1 360 ? -11.150 -10.756 13.014 1.00 86.38 360 ALA A C 1
ATOM 2833 O O . ALA A 1 360 ? -10.936 -11.461 12.029 1.00 86.38 360 ALA A O 1
ATOM 2834 N N . ALA A 1 361 ? -10.504 -9.606 13.231 1.00 80.81 361 ALA A N 1
ATOM 2835 C CA . ALA A 1 361 ? -9.411 -9.124 12.394 1.00 80.81 361 ALA A CA 1
ATOM 2836 C C . ALA A 1 361 ? -8.102 -9.891 12.651 1.00 80.81 361 ALA A C 1
ATOM 2838 O O . ALA A 1 361 ? -7.383 -10.188 11.698 1.00 80.81 361 ALA A O 1
ATOM 2839 N N . ASP A 1 362 ? -7.826 -10.245 13.909 1.00 76.56 362 ASP A N 1
ATOM 2840 C CA . ASP A 1 362 ? -6.709 -11.101 14.311 1.00 76.56 362 ASP A CA 1
ATOM 2841 C C . ASP A 1 362 ? -7.155 -12.110 15.389 1.00 76.56 362 ASP A C 1
ATOM 2843 O O . ASP A 1 362 ? -7.273 -11.747 16.564 1.00 76.56 362 ASP A O 1
ATOM 2847 N N . PRO A 1 363 ? -7.364 -13.394 15.032 1.00 78.06 363 PRO A N 1
ATOM 2848 C CA . PRO A 1 363 ? -7.784 -14.424 15.980 1.00 78.06 363 PRO A CA 1
ATOM 2849 C C . PRO A 1 363 ? -6.858 -14.583 17.189 1.00 78.06 363 PRO A C 1
ATOM 2851 O O . PRO A 1 363 ? -7.315 -14.970 18.262 1.00 78.06 363 PRO A O 1
ATOM 2854 N N . ASN A 1 364 ? -5.569 -14.271 17.055 1.00 76.56 364 ASN A N 1
ATOM 2855 C CA . ASN A 1 364 ? -4.624 -14.385 18.162 1.00 76.56 364 ASN A CA 1
ATOM 2856 C C . ASN A 1 364 ? -4.720 -13.210 19.148 1.00 76.56 364 ASN A C 1
ATOM 2858 O O . ASN A 1 364 ? -4.326 -13.370 20.306 1.00 76.56 364 ASN A O 1
ATOM 2862 N N . ALA A 1 365 ? -5.302 -12.072 18.746 1.00 79.62 365 ALA A N 1
ATOM 2863 C CA . ALA A 1 365 ? -5.645 -10.990 19.669 1.00 79.62 365 ALA A CA 1
ATOM 2864 C C . ALA A 1 365 ? -6.658 -11.449 20.735 1.00 79.62 365 ALA A C 1
ATOM 2866 O O . ALA A 1 365 ? -6.745 -10.844 21.801 1.00 79.62 365 ALA A O 1
ATOM 2867 N N . ALA A 1 366 ? -7.363 -12.569 20.518 1.00 84.38 366 ALA A N 1
ATOM 2868 C CA . ALA A 1 366 ? -8.194 -13.199 21.543 1.00 84.38 366 ALA A CA 1
ATOM 2869 C C . ALA A 1 366 ? -7.423 -13.477 22.843 1.00 84.38 366 ALA A C 1
ATOM 2871 O O . ALA A 1 366 ? -7.986 -13.315 23.920 1.00 84.38 366 ALA A O 1
ATOM 2872 N N . ASN A 1 367 ? -6.131 -13.813 22.773 1.00 83.56 367 ASN A N 1
ATOM 2873 C CA . ASN A 1 367 ? -5.326 -14.124 23.959 1.00 83.56 367 ASN A CA 1
ATOM 2874 C C . ASN A 1 367 ? -5.178 -12.937 24.926 1.00 83.56 367 ASN A C 1
ATOM 2876 O O . ASN A 1 367 ? -4.909 -13.143 26.107 1.00 83.56 367 ASN A O 1
ATOM 2880 N N . THR A 1 368 ? -5.335 -11.704 24.441 1.00 84.75 368 THR A N 1
ATOM 2881 C CA . THR A 1 368 ? -5.216 -10.479 25.244 1.00 84.75 368 THR A CA 1
ATOM 2882 C C . THR A 1 368 ? -6.548 -9.746 25.371 1.00 84.75 368 THR A C 1
ATOM 2884 O O . THR A 1 368 ? -6.908 -9.320 26.463 1.00 84.75 368 THR A O 1
ATOM 2887 N N . THR A 1 369 ? -7.316 -9.626 24.289 1.00 90.38 369 THR A N 1
ATOM 2888 C CA . THR A 1 369 ? -8.583 -8.883 24.258 1.00 90.38 369 THR A CA 1
ATOM 2889 C C . THR A 1 369 ? -9.731 -9.637 24.933 1.00 90.38 369 THR A C 1
ATOM 2891 O O . THR A 1 369 ? -10.537 -9.010 25.621 1.00 90.38 369 THR A O 1
ATOM 2894 N N . GLN A 1 370 ? -9.807 -10.966 24.788 1.00 92.25 370 GLN A N 1
ATOM 2895 C CA . GLN A 1 370 ? -10.867 -11.764 25.415 1.00 92.25 370 GLN A CA 1
ATOM 2896 C C . GLN A 1 370 ? -10.845 -11.681 26.952 1.00 92.25 370 GLN A C 1
ATOM 2898 O O . GLN A 1 370 ? -11.876 -11.318 27.512 1.00 92.25 370 GLN A O 1
ATOM 2903 N N . PRO A 1 371 ? -9.711 -11.903 27.654 1.00 93.38 371 PRO A N 1
ATOM 2904 C CA . PRO A 1 371 ? -9.698 -11.820 29.115 1.00 93.38 371 PRO A CA 1
ATOM 2905 C C . PRO A 1 371 ? -10.012 -10.413 29.642 1.00 93.38 371 PRO A C 1
ATOM 2907 O O . PRO A 1 371 ? -10.601 -10.290 30.711 1.00 93.38 371 PRO A O 1
ATOM 2910 N N . MET A 1 372 ? -9.669 -9.349 28.901 1.00 95.00 372 MET A N 1
ATOM 2911 C CA . MET A 1 372 ? -10.066 -7.983 29.268 1.00 95.00 372 MET A CA 1
ATOM 2912 C C . MET A 1 372 ? -11.589 -7.831 29.244 1.00 95.00 372 MET A C 1
ATOM 2914 O O . MET A 1 372 ? -12.176 -7.339 30.202 1.00 95.00 372 MET A O 1
ATOM 2918 N N . ILE A 1 373 ? -12.246 -8.287 28.176 1.00 96.19 373 ILE A N 1
ATOM 2919 C CA . ILE A 1 373 ? -13.706 -8.230 28.079 1.00 96.19 373 ILE A CA 1
ATOM 2920 C C . ILE A 1 373 ? -14.398 -9.136 29.097 1.00 96.19 373 ILE A C 1
ATOM 2922 O O . ILE A 1 373 ? -15.392 -8.721 29.688 1.00 96.19 373 ILE A O 1
ATOM 2926 N N . ASP A 1 374 ? -13.879 -10.339 29.332 1.00 96.25 374 ASP A N 1
ATOM 2927 C CA . ASP A 1 374 ? -14.436 -11.245 30.338 1.00 96.25 374 ASP A CA 1
ATOM 2928 C C . ASP A 1 374 ? -14.370 -10.603 31.732 1.00 96.25 374 ASP A C 1
ATOM 2930 O O . ASP A 1 374 ? -15.351 -10.628 32.477 1.00 96.25 374 ASP A O 1
ATOM 2934 N N . ASN A 1 375 ? -13.249 -9.946 32.050 1.00 97.25 375 ASN A N 1
ATOM 2935 C CA . ASN A 1 375 ? -13.084 -9.193 33.289 1.00 97.25 375 ASN A CA 1
ATOM 2936 C C . ASN A 1 375 ? -14.071 -8.019 33.388 1.00 97.25 375 ASN A C 1
ATOM 2938 O O . ASN A 1 375 ? -14.766 -7.887 34.394 1.00 97.25 375 ASN A O 1
ATOM 2942 N N . LEU A 1 376 ? -14.186 -7.201 32.335 1.00 97.81 376 LEU A N 1
ATOM 2943 C CA . LEU A 1 376 ? -15.138 -6.088 32.289 1.00 97.81 376 LEU A CA 1
ATOM 2944 C C . LEU A 1 376 ? -16.576 -6.562 32.512 1.00 97.81 376 LEU A C 1
ATOM 2946 O O . LEU A 1 376 ? -17.283 -5.995 33.340 1.00 97.81 376 LEU A O 1
ATOM 2950 N N . ASN A 1 377 ? -17.009 -7.588 31.777 1.00 97.81 377 ASN A N 1
ATOM 2951 C CA . ASN A 1 377 ? -18.374 -8.101 31.868 1.00 97.81 377 ASN A CA 1
ATOM 2952 C C . ASN A 1 377 ? -18.642 -8.701 33.252 1.00 97.81 377 ASN A C 1
ATOM 2954 O O . ASN A 1 377 ? -19.718 -8.492 33.803 1.00 97.81 377 ASN A O 1
ATOM 2958 N N . SER A 1 378 ? -17.662 -9.384 33.853 1.00 97.94 378 SER A N 1
ATOM 2959 C CA . SER A 1 378 ? -17.781 -9.871 35.230 1.00 97.94 378 SER A CA 1
ATOM 2960 C C . SER A 1 378 ? -18.007 -8.723 36.217 1.00 97.94 378 SER A C 1
ATOM 2962 O O . SER A 1 378 ? -18.917 -8.799 37.037 1.00 97.94 378 SER A O 1
ATOM 2964 N N . HIS A 1 379 ? -17.213 -7.653 36.134 1.00 97.88 379 HIS A N 1
ATOM 2965 C CA . HIS A 1 379 ? -17.369 -6.469 36.983 1.00 97.88 379 HIS A CA 1
ATOM 2966 C C . HIS A 1 379 ? -18.688 -5.733 36.735 1.00 97.88 379 HIS A C 1
ATOM 2968 O O . HIS A 1 379 ? -19.357 -5.322 37.678 1.00 97.88 379 HIS A O 1
ATOM 2974 N N . TRP A 1 380 ? -19.105 -5.623 35.476 1.00 98.06 380 TRP A N 1
ATOM 2975 C CA . TRP A 1 380 ? -20.395 -5.048 35.117 1.00 98.06 380 TRP A CA 1
ATOM 2976 C C . TRP A 1 380 ? -21.562 -5.818 35.744 1.00 98.06 380 TRP A C 1
ATOM 2978 O O . TRP A 1 380 ? -22.426 -5.210 36.371 1.00 98.06 380 TRP A O 1
ATOM 2988 N N . HIS A 1 381 ? -21.570 -7.149 35.627 1.00 97.62 381 HIS A N 1
ATOM 2989 C CA . HIS A 1 381 ? -22.607 -7.981 36.235 1.00 97.62 381 HIS A CA 1
ATOM 2990 C C . HIS A 1 381 ? -22.605 -7.867 37.762 1.00 97.62 381 HIS A C 1
ATOM 2992 O O . HIS A 1 381 ? -23.663 -7.649 38.339 1.00 97.62 381 HIS A O 1
ATOM 2998 N N . MET A 1 382 ? -21.434 -7.889 38.410 1.00 97.06 382 MET A N 1
ATOM 2999 C CA . MET A 1 382 ? -21.339 -7.676 39.861 1.00 97.06 382 MET A CA 1
ATOM 3000 C C . MET A 1 382 ? -21.893 -6.312 40.296 1.00 97.06 382 MET A C 1
ATOM 3002 O O . MET A 1 382 ? -22.580 -6.228 41.314 1.00 97.06 382 MET A O 1
ATOM 3006 N N . LEU A 1 383 ? -21.623 -5.243 39.539 1.00 97.62 383 LEU A N 1
ATOM 3007 C CA . LEU A 1 383 ? -22.171 -3.915 39.815 1.00 97.62 383 LEU A CA 1
ATOM 3008 C C . LEU A 1 383 ? -23.701 -3.897 39.678 1.00 97.62 383 LEU A C 1
ATOM 3010 O O . LEU A 1 383 ? -24.373 -3.316 40.530 1.00 97.62 383 LEU A O 1
ATOM 3014 N N . VAL A 1 384 ? -24.246 -4.519 38.628 1.00 97.44 384 VAL A N 1
ATOM 3015 C CA . VAL A 1 384 ? -25.697 -4.604 38.392 1.00 97.44 384 VAL A CA 1
ATOM 3016 C C . VAL A 1 384 ? -26.386 -5.413 39.491 1.00 97.44 384 VAL A C 1
ATOM 3018 O O . VAL A 1 384 ? -27.364 -4.930 40.058 1.00 97.44 384 VAL A O 1
ATOM 3021 N N . ASP A 1 385 ? -25.838 -6.572 39.856 1.00 96.38 385 ASP A N 1
ATOM 3022 C CA . ASP A 1 385 ? -26.365 -7.414 40.934 1.00 96.38 385 ASP A CA 1
ATOM 3023 C C . ASP A 1 385 ? -26.358 -6.646 42.265 1.00 96.38 385 ASP A C 1
ATOM 3025 O O . ASP A 1 385 ? -27.374 -6.546 42.950 1.00 96.38 385 ASP A O 1
ATOM 3029 N N . LYS A 1 386 ? -25.242 -5.980 42.595 1.00 94.88 386 LYS A N 1
ATOM 3030 C CA . LYS A 1 386 ? -25.138 -5.142 43.801 1.00 94.88 386 LYS A CA 1
ATOM 3031 C C . LYS A 1 386 ? -26.139 -3.985 43.787 1.00 94.88 386 LYS A C 1
ATOM 3033 O O . LYS A 1 386 ? -26.659 -3.600 44.835 1.00 94.88 386 LYS A O 1
ATOM 3038 N N . LEU A 1 387 ? -26.389 -3.385 42.623 1.00 95.56 387 LEU A N 1
ATOM 3039 C CA . LEU A 1 387 ? -27.359 -2.303 42.470 1.00 95.56 387 LEU A CA 1
ATOM 3040 C C . LEU A 1 387 ? -28.785 -2.802 42.742 1.00 95.56 387 LEU A C 1
ATOM 3042 O O . LEU A 1 387 ? -29.562 -2.081 43.376 1.00 95.56 387 LEU A O 1
ATOM 3046 N N . GLU A 1 388 ? -29.120 -4.010 42.290 1.00 95.06 388 GLU A N 1
ATOM 3047 C CA . GLU A 1 388 ? -30.405 -4.662 42.550 1.00 95.06 388 GLU A CA 1
ATOM 3048 C C . GLU A 1 388 ? -30.547 -5.062 44.026 1.00 95.06 388 GLU A C 1
ATOM 3050 O O . GLU A 1 388 ? -31.540 -4.698 44.657 1.00 95.06 388 GLU A O 1
ATOM 3055 N N . ASP A 1 389 ? -29.517 -5.656 44.630 1.00 92.69 389 ASP A N 1
ATOM 3056 C CA . ASP A 1 389 ? -29.502 -6.009 46.056 1.00 92.69 389 ASP A CA 1
ATOM 3057 C C . ASP A 1 389 ? -29.737 -4.785 46.957 1.00 92.69 389 ASP A C 1
ATOM 3059 O O . ASP A 1 389 ? -30.555 -4.811 47.884 1.00 92.69 389 ASP A O 1
ATOM 3063 N N . VAL A 1 390 ? -29.043 -3.672 46.684 1.00 92.50 390 VAL A N 1
ATOM 3064 C CA . VAL A 1 390 ? -29.229 -2.416 47.431 1.00 92.50 390 VAL A CA 1
ATOM 3065 C C . VAL A 1 390 ? -30.640 -1.864 47.219 1.00 92.50 390 VAL A C 1
ATOM 3067 O O . VAL A 1 390 ? -31.245 -1.356 48.165 1.00 92.50 390 VAL A O 1
ATOM 3070 N N . TRP A 1 391 ? -31.198 -1.978 46.010 1.00 93.75 391 TRP A N 1
ATOM 3071 C CA . TRP A 1 391 ? -32.580 -1.576 45.744 1.00 93.75 391 TRP A CA 1
ATOM 3072 C C . TRP A 1 391 ? -33.580 -2.386 46.567 1.00 93.75 391 TRP A C 1
ATOM 3074 O O . TRP A 1 391 ? -34.470 -1.801 47.191 1.00 93.75 391 TRP A O 1
ATOM 3084 N N . GLU A 1 392 ? -33.442 -3.712 46.595 1.00 90.69 392 GLU A N 1
ATOM 3085 C CA . GLU A 1 392 ? -34.322 -4.587 47.368 1.00 90.69 392 GLU A CA 1
ATOM 3086 C C . GLU A 1 392 ? -34.272 -4.246 48.860 1.00 90.69 392 GLU A C 1
ATOM 3088 O O . GLU A 1 392 ? -35.322 -4.068 49.491 1.00 90.69 392 GLU A O 1
ATOM 3093 N N . GLN A 1 393 ? -33.065 -4.053 49.401 1.00 87.25 393 GLN A N 1
ATOM 3094 C CA . GLN A 1 393 ? -32.855 -3.658 50.795 1.00 87.25 393 GLN A CA 1
ATOM 3095 C C . GLN A 1 393 ? -33.490 -2.296 51.107 1.00 87.25 393 GLN A C 1
ATOM 3097 O O . GLN A 1 393 ? -34.256 -2.177 52.069 1.00 87.25 393 GLN A O 1
ATOM 3102 N N . LEU A 1 394 ? -33.243 -1.274 50.280 1.00 88.88 394 LEU A N 1
ATOM 3103 C CA . LEU A 1 394 ? -33.808 0.066 50.468 1.00 88.88 394 LEU A CA 1
ATOM 3104 C C . LEU A 1 394 ? -35.329 0.083 50.329 1.00 88.88 394 LEU A C 1
ATOM 3106 O O . LEU A 1 394 ? -36.013 0.733 51.118 1.00 88.88 394 LEU A O 1
ATOM 3110 N N . ASN A 1 395 ? -35.881 -0.619 49.341 1.00 88.88 395 ASN A N 1
ATOM 3111 C CA . ASN A 1 395 ? -37.322 -0.686 49.119 1.00 88.88 395 ASN A CA 1
ATOM 3112 C C . ASN A 1 395 ? -38.022 -1.427 50.269 1.00 88.88 395 ASN A C 1
ATOM 3114 O O . ASN A 1 395 ? -39.083 -0.995 50.728 1.00 88.88 395 ASN A O 1
ATOM 3118 N N . GLY A 1 396 ? -37.409 -2.501 50.778 1.00 85.69 396 GLY A N 1
ATOM 3119 C CA . GLY A 1 396 ? -37.846 -3.191 51.990 1.00 85.69 396 GLY A CA 1
ATOM 3120 C C . GLY A 1 396 ? -37.840 -2.266 53.210 1.00 85.69 396 GLY A C 1
ATOM 3121 O O . GLY A 1 396 ? -38.872 -2.101 53.866 1.00 85.69 396 GLY A O 1
ATOM 3122 N N . ALA A 1 397 ? -36.718 -1.586 53.463 1.00 82.56 397 ALA A N 1
ATOM 3123 C CA . ALA A 1 397 ? -36.575 -0.651 54.577 1.00 82.56 397 ALA A CA 1
ATOM 3124 C C . ALA A 1 397 ? -37.535 0.547 54.475 1.00 82.56 397 ALA A C 1
ATOM 3126 O O . ALA A 1 397 ? -38.114 0.959 55.481 1.00 82.56 397 ALA A O 1
ATOM 3127 N N . ARG A 1 398 ? -37.771 1.077 53.267 1.00 86.50 398 ARG A N 1
ATOM 3128 C CA . ARG A 1 398 ? -38.732 2.162 53.018 1.00 86.50 398 ARG A CA 1
ATOM 3129 C C . ARG A 1 398 ? -40.156 1.732 53.352 1.00 86.50 398 ARG A C 1
ATOM 3131 O O . ARG A 1 398 ? -40.837 2.439 54.088 1.00 86.50 398 ARG A O 1
ATOM 3138 N N . LYS A 1 399 ? -40.596 0.566 52.862 1.00 85.69 399 LYS A N 1
ATOM 3139 C CA . LYS A 1 399 ? -41.930 0.015 53.171 1.00 85.69 399 LYS A CA 1
ATOM 3140 C C . LYS A 1 399 ? -42.104 -0.239 54.667 1.00 85.69 399 LYS A C 1
ATOM 3142 O O . LYS A 1 399 ? -43.175 0.014 55.212 1.00 85.69 399 LYS A O 1
ATOM 3147 N N . ALA A 1 400 ? -41.058 -0.711 55.342 1.00 81.69 400 ALA A N 1
ATOM 3148 C CA . ALA A 1 400 ? -41.074 -0.893 56.788 1.00 81.69 400 ALA A CA 1
ATOM 3149 C C . ALA A 1 400 ? -41.165 0.446 57.534 1.00 81.69 400 ALA A C 1
ATOM 3151 O O . ALA A 1 400 ? -41.948 0.572 58.472 1.00 81.69 400 ALA A O 1
ATOM 3152 N N . ALA A 1 401 ? -40.430 1.471 57.099 1.00 81.69 401 ALA A N 1
ATOM 3153 C CA . ALA A 1 401 ? -40.515 2.808 57.678 1.00 81.69 401 ALA A CA 1
ATOM 3154 C C . ALA A 1 401 ? -41.892 3.458 57.484 1.00 81.69 401 ALA A C 1
ATOM 3156 O O . ALA A 1 401 ? -42.410 4.070 58.417 1.00 81.69 401 ALA A O 1
ATOM 3157 N N . GLU A 1 402 ? -42.496 3.283 56.310 1.00 84.38 402 GLU A N 1
ATOM 3158 C CA . GLU A 1 402 ? -43.826 3.795 55.977 1.00 84.38 402 GLU A CA 1
ATOM 3159 C C . GLU A 1 402 ? -44.923 3.111 56.808 1.00 84.38 402 GLU A C 1
ATOM 3161 O O . GLU A 1 402 ? -45.707 3.789 57.475 1.00 84.38 402 GLU A O 1
ATOM 3166 N N . ASN A 1 403 ? -44.934 1.775 56.839 1.00 82.69 403 ASN A N 1
ATOM 3167 C CA . ASN A 1 403 ? -45.998 1.003 57.483 1.00 82.69 403 ASN A CA 1
ATOM 3168 C C . ASN A 1 403 ? -45.780 0.828 58.989 1.00 82.69 403 ASN A C 1
ATOM 3170 O O . ASN A 1 403 ? -46.683 1.088 59.778 1.00 82.69 403 ASN A O 1
ATOM 3174 N N . LEU A 1 404 ? -44.592 0.384 59.413 1.00 81.75 404 LEU A N 1
ATOM 3175 C CA . LEU A 1 404 ? -44.343 0.094 60.825 1.00 81.75 404 LEU A CA 1
ATOM 3176 C C . LEU A 1 404 ? -44.027 1.358 61.621 1.00 81.75 404 LEU A C 1
ATOM 3178 O O . LEU A 1 404 ? -44.471 1.489 62.758 1.00 81.75 404 LEU A O 1
ATOM 3182 N N . GLY A 1 405 ? -43.281 2.295 61.031 1.00 80.88 405 GLY A N 1
ATOM 3183 C CA . GLY A 1 405 ? -42.873 3.529 61.702 1.00 80.88 405 GLY A CA 1
ATOM 3184 C C . GLY A 1 405 ? -44.038 4.444 62.051 1.00 80.88 405 GLY A C 1
ATOM 3185 O O . GLY A 1 405 ? -44.145 4.881 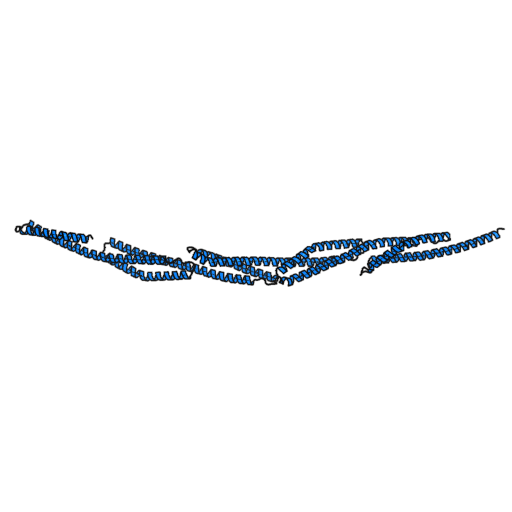63.196 1.00 80.88 405 GLY A O 1
ATOM 3186 N N . SER A 1 406 ? -44.924 4.694 61.085 1.00 80.88 406 SER A N 1
ATOM 3187 C CA . SER A 1 406 ? -46.091 5.560 61.285 1.00 80.88 406 SER A CA 1
ATOM 3188 C C . SER A 1 406 ? -47.062 4.986 62.322 1.00 80.88 406 SER A C 1
ATOM 3190 O O . SER A 1 406 ? -47.532 5.713 63.196 1.00 80.88 406 SER A O 1
ATOM 3192 N N . GLU A 1 407 ? -47.308 3.675 62.288 1.00 85.12 407 GLU A N 1
ATOM 3193 C CA . GLU A 1 407 ? -48.135 2.980 63.277 1.00 85.12 407 GLU A CA 1
ATOM 3194 C C . GLU A 1 407 ? -47.460 2.917 64.658 1.00 85.12 407 GLU A C 1
ATOM 3196 O O . GLU A 1 407 ? -48.123 3.118 65.674 1.00 85.12 407 GLU A O 1
ATOM 3201 N N . MET A 1 408 ? -46.135 2.723 64.735 1.00 85.81 408 MET A N 1
ATOM 3202 C CA . MET A 1 408 ? -45.399 2.791 66.009 1.00 85.81 408 MET A CA 1
ATOM 3203 C C . MET A 1 408 ? -45.548 4.155 66.687 1.00 85.81 408 MET A C 1
ATOM 3205 O O . MET A 1 408 ? -45.684 4.213 67.909 1.00 85.81 408 MET A O 1
ATOM 3209 N N . ASP A 1 409 ? -45.538 5.243 65.916 1.00 84.81 409 ASP A N 1
ATOM 3210 C CA . ASP A 1 409 ? -45.727 6.591 66.448 1.00 84.81 409 ASP A CA 1
ATOM 3211 C C . ASP A 1 409 ? -47.136 6.806 67.006 1.00 84.81 409 ASP A C 1
ATOM 3213 O O . ASP A 1 409 ? -47.281 7.301 68.128 1.00 84.81 409 ASP A O 1
ATOM 3217 N N . LYS A 1 410 ? -48.165 6.337 66.289 1.00 89.44 410 LYS A N 1
ATOM 3218 C CA . LYS A 1 410 ? -49.560 6.370 66.759 1.00 89.44 410 LYS A CA 1
ATOM 3219 C C . LYS A 1 410 ? -49.740 5.584 68.056 1.00 89.44 410 LYS A C 1
ATOM 3221 O O . LYS A 1 410 ? -50.278 6.115 69.025 1.00 89.44 410 LYS A O 1
ATOM 3226 N N . TRP A 1 411 ? -49.248 4.345 68.106 1.00 92.62 411 TRP A N 1
ATOM 3227 C CA . TRP A 1 411 ? -49.350 3.508 69.302 1.00 92.62 411 TRP A CA 1
ATOM 3228 C C . TRP A 1 411 ? -48.552 4.063 70.481 1.00 92.62 411 TRP A C 1
ATOM 3230 O O . TRP A 1 411 ? -48.996 3.972 71.622 1.00 92.62 411 TRP A O 1
ATOM 3240 N N . SER A 1 412 ? -47.388 4.666 70.228 1.00 91.00 412 SER A N 1
ATOM 3241 C CA . SER A 1 412 ? -46.573 5.281 71.278 1.00 91.00 412 SER A CA 1
ATOM 3242 C C . SER A 1 412 ? -47.269 6.482 71.919 1.00 91.00 412 SER A C 1
ATOM 3244 O O . SER A 1 412 ? -47.174 6.633 73.142 1.00 91.00 412 SER A O 1
ATOM 3246 N N . MET A 1 413 ? -47.963 7.300 71.116 1.00 91.44 413 MET A N 1
ATOM 3247 C CA . MET A 1 413 ? -48.806 8.401 71.597 1.00 91.44 413 MET A CA 1
ATOM 3248 C C . MET A 1 413 ? -50.013 7.872 72.371 1.00 91.44 413 MET A C 1
ATOM 3250 O O . MET A 1 413 ? -50.204 8.251 73.520 1.00 91.44 413 MET A O 1
ATOM 3254 N N . TRP A 1 414 ? -50.757 6.917 71.808 1.00 94.94 414 TRP A N 1
ATOM 3255 C CA . TRP A 1 414 ? -51.929 6.341 72.473 1.00 94.94 414 TRP A CA 1
ATOM 3256 C C . TRP A 1 414 ? -51.587 5.695 73.824 1.00 94.94 414 TRP A C 1
ATOM 3258 O O . TRP A 1 414 ? -52.266 5.938 74.817 1.00 94.94 414 TRP A O 1
ATOM 3268 N N . LEU A 1 415 ? -50.497 4.920 73.902 1.00 93.88 415 LEU A N 1
ATOM 3269 C CA . LEU A 1 415 ? -50.038 4.349 75.173 1.00 93.88 415 LEU A CA 1
ATOM 3270 C C . LEU A 1 415 ? -49.607 5.420 76.170 1.00 93.88 415 LEU A C 1
ATOM 3272 O O . LEU A 1 415 ? -49.782 5.226 77.365 1.00 93.88 415 LEU A O 1
ATOM 3276 N N . GLN A 1 416 ? -49.029 6.526 75.701 1.00 93.12 416 GLN A N 1
ATOM 3277 C CA . GLN A 1 416 ? -48.662 7.638 76.570 1.00 93.12 416 GLN A CA 1
ATOM 3278 C C . GLN A 1 416 ? -49.903 8.336 77.139 1.00 93.12 416 GLN A C 1
ATOM 3280 O O . GLN A 1 416 ? -49.921 8.634 78.332 1.00 93.12 416 GLN A O 1
ATOM 3285 N N . ASP A 1 417 ? -50.940 8.530 76.325 1.00 93.00 417 ASP A N 1
ATOM 3286 C CA . ASP A 1 417 ? -52.215 9.099 76.767 1.00 93.00 417 ASP A CA 1
ATOM 3287 C C . ASP A 1 417 ? -52.904 8.173 77.781 1.00 93.00 417 ASP A C 1
ATOM 3289 O O . ASP A 1 417 ? -53.288 8.611 78.863 1.00 93.00 417 ASP A O 1
ATOM 3293 N N . LYS A 1 418 ? -52.969 6.863 77.504 1.00 91.75 418 LYS A N 1
ATOM 3294 C CA . LYS A 1 418 ? -53.568 5.888 78.432 1.00 91.75 418 LYS A CA 1
ATOM 3295 C C . LYS A 1 418 ? -52.763 5.694 79.711 1.00 91.75 418 LYS A C 1
ATOM 3297 O O . LYS A 1 418 ? -53.347 5.524 80.781 1.00 91.75 418 LYS A O 1
ATOM 3302 N N . ASP A 1 419 ? -51.438 5.766 79.638 1.00 91.38 419 ASP A N 1
ATOM 3303 C CA . ASP A 1 419 ? -50.589 5.787 80.829 1.00 91.38 419 ASP A CA 1
ATOM 3304 C C . ASP A 1 419 ? -50.873 7.020 81.702 1.00 91.38 419 ASP A C 1
ATOM 3306 O O . ASP A 1 419 ? -50.936 6.905 82.932 1.00 91.38 419 ASP A O 1
ATOM 3310 N N . ALA A 1 420 ? -51.102 8.183 81.082 1.00 90.50 420 ALA A N 1
ATOM 3311 C CA . ALA A 1 420 ? -51.484 9.408 81.775 1.00 90.50 420 ALA A CA 1
ATOM 3312 C C . ALA A 1 420 ? -52.883 9.296 82.406 1.00 90.50 420 ALA A C 1
ATOM 3314 O O . ALA A 1 420 ? -53.022 9.602 83.591 1.00 90.50 420 ALA A O 1
ATOM 3315 N N . ASP A 1 421 ? -53.883 8.783 81.678 1.00 89.12 421 ASP A N 1
ATOM 3316 C CA . ASP A 1 421 ? -55.244 8.545 82.190 1.00 89.12 421 ASP A CA 1
ATOM 3317 C C . ASP A 1 421 ? -55.226 7.654 83.446 1.00 89.12 421 ASP A C 1
ATOM 3319 O O . ASP A 1 421 ? -55.867 7.956 84.457 1.00 89.12 421 ASP A O 1
ATOM 3323 N N . LEU A 1 422 ? -54.434 6.576 83.421 1.00 86.81 422 LEU A N 1
ATOM 3324 C CA . LEU A 1 422 ? -54.276 5.658 84.554 1.00 86.81 422 LEU A CA 1
ATOM 3325 C C . LEU A 1 422 ? -53.523 6.291 85.731 1.00 86.81 422 LEU A C 1
ATOM 3327 O O . LEU A 1 422 ? -53.839 6.013 86.889 1.00 86.81 422 LEU A O 1
ATOM 3331 N N . SER A 1 423 ? -52.531 7.139 85.452 1.00 86.25 423 SER A N 1
ATOM 3332 C CA . SER A 1 423 ? -51.694 7.774 86.480 1.00 86.25 423 SER A CA 1
ATOM 3333 C C . SER A 1 423 ? -52.386 8.955 87.163 1.00 86.25 423 SER A C 1
ATOM 3335 O O . SER A 1 423 ? -52.120 9.230 88.333 1.00 86.25 423 SER A O 1
ATOM 3337 N N . HIS A 1 424 ? -53.278 9.644 86.449 1.00 82.94 424 HIS A N 1
ATOM 3338 C CA . HIS A 1 424 ? -54.018 10.812 86.931 1.00 82.94 424 HIS A CA 1
ATOM 3339 C C . HIS A 1 424 ? -55.446 10.490 87.392 1.00 82.94 424 HIS A C 1
ATOM 3341 O O . HIS A 1 424 ? -56.234 11.401 87.659 1.00 82.94 424 HIS A O 1
ATOM 3347 N N . ALA A 1 425 ? -55.785 9.207 87.531 1.00 76.75 425 ALA A N 1
ATOM 3348 C CA . ALA A 1 425 ? -57.069 8.787 88.070 1.00 76.75 425 ALA A CA 1
ATOM 3349 C C . ALA A 1 425 ? -57.303 9.364 89.484 1.00 76.75 425 ALA A C 1
ATOM 3351 O O . ALA A 1 425 ? -56.398 9.409 90.321 1.00 76.75 425 ALA A O 1
ATOM 3352 N N . LYS A 1 426 ? -58.542 9.795 89.766 1.00 77.19 426 LYS A N 1
ATOM 3353 C CA . LYS A 1 426 ? -58.914 10.412 91.053 1.00 77.19 426 LYS A CA 1
ATOM 3354 C C . LYS A 1 426 ? -58.604 9.477 92.244 1.00 77.19 426 LYS A C 1
ATOM 3356 O O . LYS A 1 426 ? -58.729 8.253 92.103 1.00 77.19 426 LYS A O 1
ATOM 3361 N N . PRO A 1 427 ? -58.247 10.021 93.427 1.00 73.69 427 PRO A N 1
ATOM 3362 C CA . PRO A 1 427 ? -58.106 9.230 94.648 1.00 73.69 427 PRO A CA 1
ATOM 3363 C C . PRO A 1 427 ? -59.371 8.415 94.939 1.00 73.69 427 PRO A C 1
ATOM 3365 O O . PRO A 1 427 ? -60.482 8.869 94.654 1.00 73.69 427 PRO A O 1
ATOM 3368 N N . THR A 1 428 ? -59.192 7.218 95.499 1.00 70.94 428 THR A N 1
ATOM 3369 C CA . THR A 1 428 ? -60.288 6.326 95.899 1.00 70.94 428 THR A CA 1
ATOM 3370 C C . THR A 1 428 ? -61.219 7.025 96.891 1.00 70.94 428 THR A C 1
ATOM 3372 O O . THR A 1 428 ? -60.753 7.544 97.905 1.00 70.94 428 THR A O 1
ATOM 3375 N N . GLY A 1 429 ? -62.515 7.094 96.571 1.00 67.81 429 GLY A N 1
ATOM 3376 C CA . GLY A 1 429 ? -63.535 7.718 97.423 1.00 67.81 429 GLY A CA 1
ATOM 3377 C C . GLY A 1 429 ? -63.806 6.920 98.705 1.00 67.81 429 GLY A C 1
ATOM 3378 O O . GLY A 1 429 ? -63.624 5.709 98.728 1.00 67.81 429 GLY A O 1
ATOM 3379 N N . GLY A 1 430 ? -64.231 7.599 99.777 1.00 70.94 430 GLY A N 1
ATOM 3380 C CA . GLY A 1 430 ? -64.475 6.981 101.093 1.00 70.94 430 GLY A CA 1
ATOM 3381 C C . GLY A 1 430 ? -65.893 6.436 101.320 1.00 70.94 430 GLY A C 1
ATOM 3382 O O . GLY A 1 430 ? -66.151 5.868 102.375 1.00 70.94 430 GLY A O 1
ATOM 3383 N N . LEU A 1 431 ? -66.814 6.625 100.367 1.00 79.56 431 LEU A N 1
ATOM 3384 C CA . LEU A 1 431 ? -68.193 6.121 100.430 1.00 79.56 431 LEU A CA 1
ATOM 3385 C C . LEU A 1 431 ? -68.396 4.989 99.406 1.00 79.56 431 LEU A C 1
ATOM 3387 O O . LEU A 1 431 ? -67.870 5.119 98.293 1.00 79.56 431 LEU A O 1
ATOM 3391 N N . PRO A 1 432 ? -69.204 3.950 99.709 1.00 83.25 432 PRO A N 1
ATOM 3392 C CA . PRO A 1 432 ? -69.438 2.818 98.805 1.00 83.25 432 PRO A CA 1
ATOM 3393 C C . PRO A 1 432 ? -69.888 3.232 97.400 1.00 83.25 432 PRO A C 1
ATOM 3395 O O . PRO A 1 432 ? -69.305 2.794 96.414 1.00 83.25 432 PRO A O 1
ATOM 3398 N N . GLU A 1 433 ? -70.853 4.152 97.293 1.00 82.25 433 GLU A N 1
ATOM 3399 C CA . GLU A 1 433 ? -71.371 4.633 96.002 1.00 82.25 433 GLU A CA 1
ATOM 3400 C C . GLU A 1 433 ? -70.283 5.309 95.153 1.00 82.25 433 GLU A C 1
ATOM 3402 O O . GLU A 1 433 ? -70.205 5.108 93.942 1.00 82.25 433 GLU A O 1
ATOM 3407 N N . THR A 1 434 ? -69.396 6.082 95.791 1.00 84.38 434 THR A N 1
ATOM 3408 C CA . THR A 1 434 ? -68.293 6.763 95.095 1.00 84.38 434 THR A CA 1
ATOM 3409 C C . THR A 1 434 ? -67.183 5.803 94.677 1.00 84.38 434 THR A C 1
ATOM 3411 O O . THR A 1 434 ? -66.608 5.982 93.605 1.00 84.38 434 THR A O 1
ATOM 3414 N N . ALA A 1 435 ? -66.892 4.779 95.486 1.00 84.25 435 ALA A N 1
ATOM 3415 C CA . ALA A 1 435 ? -65.939 3.728 95.140 1.00 84.25 435 ALA A CA 1
ATOM 3416 C C . ALA A 1 435 ? -66.471 2.844 93.998 1.00 84.25 435 ALA A C 1
ATOM 3418 O O . ALA A 1 435 ? -65.714 2.515 93.086 1.00 84.25 435 ALA A O 1
ATOM 3419 N N . GLN A 1 436 ? -67.775 2.538 94.000 1.00 85.69 436 GLN A N 1
ATOM 3420 C CA . GLN A 1 436 ? -68.440 1.795 92.928 1.00 85.69 436 GLN A CA 1
ATOM 3421 C C . GLN A 1 436 ? -68.411 2.576 91.610 1.00 85.69 436 GLN A C 1
ATOM 3423 O O . GLN A 1 436 ? -67.958 2.043 90.604 1.00 85.69 436 GLN A O 1
ATOM 3428 N N . ALA A 1 437 ? -68.783 3.861 91.622 1.00 86.19 437 ALA A N 1
ATOM 3429 C CA . ALA A 1 437 ? -68.726 4.704 90.426 1.00 86.19 437 ALA A CA 1
ATOM 3430 C C . ALA A 1 437 ? -67.302 4.801 89.844 1.00 86.19 437 ALA A C 1
ATOM 3432 O O . ALA A 1 437 ? -67.112 4.715 88.636 1.00 86.19 437 ALA A O 1
ATOM 3433 N N . GLN A 1 438 ? -66.278 4.919 90.698 1.00 86.38 438 GLN A N 1
ATOM 3434 C CA . GLN A 1 438 ? -64.879 4.921 90.254 1.00 86.38 438 GLN A CA 1
ATOM 3435 C C . GLN A 1 438 ? -64.424 3.573 89.682 1.00 86.38 438 GLN A C 1
ATOM 3437 O O . GLN A 1 438 ? -63.578 3.546 88.786 1.00 86.38 438 GLN A O 1
ATOM 3442 N N . LEU A 1 439 ? -64.945 2.464 90.212 1.00 87.69 439 LEU A N 1
ATOM 3443 C CA . LEU A 1 439 ? -64.691 1.126 89.690 1.00 87.69 439 LEU A CA 1
ATOM 3444 C C . LEU A 1 439 ? -65.362 0.934 88.322 1.00 87.69 439 LEU A C 1
ATOM 3446 O O . LEU A 1 439 ? -64.727 0.403 87.412 1.00 87.69 439 LEU A O 1
ATOM 3450 N N . ASP A 1 440 ? -66.589 1.423 88.155 1.00 88.69 440 ASP A N 1
ATOM 3451 C CA . ASP A 1 440 ? -67.322 1.389 86.887 1.00 88.69 440 ASP A CA 1
ATOM 3452 C C . ASP A 1 440 ? -66.636 2.258 85.816 1.00 88.69 440 ASP A C 1
ATOM 3454 O O . ASP A 1 440 ? -66.357 1.770 84.718 1.00 88.69 440 ASP A O 1
ATOM 3458 N N . ASP A 1 441 ? -66.251 3.497 86.150 1.00 88.88 441 ASP A N 1
ATOM 3459 C CA . ASP A 1 441 ? -65.473 4.388 85.272 1.00 88.88 441 ASP A CA 1
ATOM 3460 C C . ASP A 1 441 ? -64.139 3.742 84.853 1.00 88.88 441 ASP A C 1
ATOM 3462 O O . ASP A 1 441 ? -63.726 3.803 83.691 1.00 88.88 441 ASP A O 1
ATOM 3466 N N . PHE A 1 442 ? -63.460 3.073 85.792 1.00 91.12 442 PHE A N 1
ATOM 3467 C CA . PHE A 1 442 ? -62.247 2.319 85.497 1.00 91.12 442 PHE A CA 1
ATOM 3468 C C . PHE A 1 442 ? -62.516 1.137 84.559 1.00 91.12 442 PHE A C 1
ATOM 3470 O O . PHE A 1 442 ? -61.711 0.896 83.660 1.00 91.12 442 PHE A O 1
ATOM 3477 N N . PHE A 1 443 ? -63.625 0.408 84.717 1.00 91.56 443 PHE A N 1
ATOM 3478 C CA . PHE A 1 443 ? -63.971 -0.681 83.801 1.00 91.56 443 PHE A CA 1
ATOM 3479 C C . PHE A 1 443 ? -64.249 -0.187 82.381 1.00 91.56 443 PHE A C 1
ATOM 3481 O O . PHE A 1 443 ? -63.914 -0.903 81.437 1.00 91.56 443 PHE A O 1
ATOM 3488 N N . VAL A 1 444 ? -64.774 1.030 82.209 1.00 91.88 444 VAL A N 1
ATOM 3489 C CA . VAL A 1 444 ? -64.904 1.666 80.887 1.00 91.88 444 VAL A CA 1
ATOM 3490 C C . VAL A 1 444 ? -63.526 1.931 80.272 1.00 91.88 444 VAL A C 1
ATOM 3492 O O . VAL A 1 444 ? -63.273 1.503 79.146 1.00 91.88 444 VAL A O 1
ATOM 3495 N N . LEU A 1 445 ? -62.607 2.558 81.018 1.00 90.06 445 LEU A N 1
ATOM 3496 C CA . LEU A 1 445 ? -61.236 2.808 80.547 1.00 90.06 445 LEU A CA 1
ATOM 3497 C C . LEU A 1 445 ? -60.492 1.498 80.243 1.00 90.06 445 LEU A C 1
ATOM 3499 O O . LEU A 1 445 ? -59.821 1.374 79.218 1.00 90.06 445 LEU A O 1
ATOM 3503 N N . LYS A 1 446 ? -60.640 0.493 81.112 1.00 91.94 446 LYS A N 1
ATOM 3504 C CA . LYS A 1 446 ? -60.085 -0.843 80.901 1.00 91.94 446 LYS A CA 1
ATOM 3505 C C . LYS A 1 446 ? -60.650 -1.451 79.621 1.00 91.94 446 LYS A C 1
ATOM 3507 O O . LYS A 1 446 ? -59.870 -1.909 78.800 1.00 91.94 446 LYS A O 1
ATOM 3512 N N . ALA A 1 447 ? -61.965 -1.418 79.408 1.00 92.38 447 ALA A N 1
ATOM 3513 C CA . ALA A 1 447 ? -62.580 -1.946 78.192 1.00 92.38 447 ALA A CA 1
ATOM 3514 C C . ALA A 1 447 ? -62.049 -1.266 76.916 1.00 92.38 447 ALA A C 1
ATOM 3516 O O . ALA A 1 447 ? -61.798 -1.955 75.930 1.00 92.38 447 ALA A O 1
ATOM 3517 N N . GLU A 1 448 ? -61.808 0.049 76.940 1.00 93.31 448 GLU A N 1
ATOM 3518 C CA . GLU A 1 448 ? -61.207 0.785 75.817 1.00 93.31 448 GLU A CA 1
ATOM 3519 C C . GLU A 1 448 ? -59.765 0.326 75.521 1.00 93.31 448 GLU A C 1
ATOM 3521 O O . GLU A 1 448 ? -59.381 0.142 74.361 1.00 93.31 448 GLU A O 1
ATOM 3526 N N . ILE A 1 449 ? -58.957 0.106 76.562 1.00 93.38 449 ILE A N 1
ATOM 3527 C CA . ILE A 1 449 ? -57.584 -0.394 76.415 1.00 93.38 449 ILE A CA 1
ATOM 3528 C C . ILE A 1 449 ? -57.587 -1.844 75.906 1.00 93.38 449 ILE A C 1
ATOM 3530 O O . ILE A 1 449 ? -56.844 -2.192 74.986 1.00 93.38 449 ILE A O 1
ATOM 3534 N N . GLU A 1 450 ? -58.468 -2.679 76.452 1.00 92.25 450 GLU A N 1
ATOM 3535 C CA . GLU A 1 450 ? -58.652 -4.079 76.061 1.00 92.25 450 GLU A CA 1
ATOM 3536 C C . GLU A 1 450 ? -59.153 -4.230 74.618 1.00 92.25 450 GLU A C 1
ATOM 3538 O O . GLU A 1 450 ? -58.731 -5.148 73.919 1.00 92.25 450 GLU A O 1
ATOM 3543 N N . GLN A 1 451 ? -60.004 -3.316 74.141 1.00 94.00 451 GLN A N 1
ATOM 3544 C CA . GLN A 1 451 ? -60.483 -3.305 72.757 1.00 94.00 451 GLN A CA 1
ATOM 3545 C C . GLN A 1 451 ? -59.340 -3.096 71.753 1.00 94.00 451 GLN A C 1
ATOM 3547 O O . GLN A 1 451 ? -59.361 -3.672 70.665 1.00 94.00 451 GLN A O 1
ATOM 3552 N N . ASN A 1 452 ? -58.337 -2.296 72.121 1.00 93.69 452 ASN A N 1
ATOM 3553 C CA . ASN A 1 452 ? -57.189 -1.979 71.270 1.00 93.69 452 ASN A CA 1
ATOM 3554 C C . ASN A 1 452 ? -56.024 -2.971 71.412 1.00 93.69 452 ASN A C 1
ATOM 3556 O O . ASN A 1 452 ? -55.152 -3.004 70.540 1.00 93.69 452 ASN A O 1
ATOM 3560 N N . ARG A 1 453 ? -56.022 -3.819 72.454 1.00 92.50 453 ARG A N 1
ATOM 3561 C CA . ARG A 1 453 ? -54.988 -4.844 72.676 1.00 92.50 453 ARG A CA 1
ATOM 3562 C C . ARG A 1 453 ? -54.684 -5.670 71.420 1.00 92.50 453 ARG A C 1
ATOM 3564 O O . ARG A 1 453 ? -53.5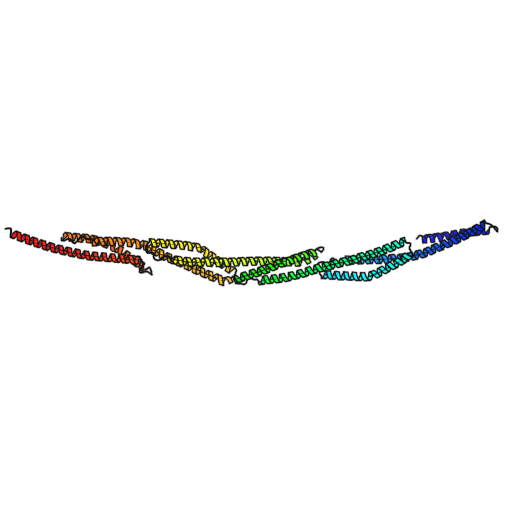07 -5.744 71.072 1.00 92.50 453 ARG A O 1
ATOM 3571 N N . PRO A 1 454 ? -55.667 -6.278 70.720 1.00 93.44 454 PRO A N 1
ATOM 3572 C CA . PRO A 1 454 ? -55.358 -7.171 69.605 1.00 93.44 454 PRO A CA 1
ATOM 3573 C C . PRO A 1 454 ? -54.620 -6.455 68.470 1.00 93.44 454 PRO A C 1
ATOM 3575 O O . PRO A 1 454 ? -53.729 -7.033 67.858 1.00 93.44 454 PRO A O 1
ATOM 3578 N N . ALA A 1 455 ? -54.964 -5.191 68.208 1.00 92.88 455 ALA A N 1
ATOM 3579 C CA . ALA A 1 455 ? -54.333 -4.396 67.160 1.00 92.88 455 ALA A CA 1
ATOM 3580 C C . ALA A 1 455 ? -52.898 -3.987 67.535 1.00 92.88 455 ALA A C 1
ATOM 3582 O O . ALA A 1 455 ? -51.994 -4.097 66.707 1.00 92.88 455 ALA A O 1
ATOM 3583 N N . LEU A 1 456 ? -52.670 -3.579 68.788 1.00 92.44 456 LEU A N 1
ATOM 3584 C CA . LEU A 1 456 ? -51.336 -3.247 69.293 1.00 92.44 456 LEU A CA 1
ATOM 3585 C C . LEU A 1 456 ? -50.413 -4.475 69.335 1.00 92.44 456 LEU A C 1
ATOM 3587 O O . LEU A 1 456 ? -49.257 -4.394 68.923 1.00 92.44 456 LEU A O 1
ATOM 3591 N N . GLU A 1 457 ? -50.911 -5.618 69.807 1.00 91.12 457 GLU A N 1
ATOM 3592 C CA . GLU A 1 457 ? -50.144 -6.868 69.850 1.00 91.12 457 GLU A CA 1
ATOM 3593 C C . GLU A 1 457 ? -49.845 -7.393 68.444 1.00 91.12 457 GLU A C 1
ATOM 3595 O O . GLU A 1 457 ? -48.710 -7.781 68.177 1.00 91.12 457 GLU A O 1
ATOM 3600 N N . ALA A 1 458 ? -50.805 -7.314 67.515 1.00 90.94 458 ALA A N 1
ATOM 3601 C CA . ALA A 1 458 ? -50.567 -7.639 66.109 1.00 90.94 458 ALA A CA 1
ATOM 3602 C C . ALA A 1 458 ? -49.495 -6.734 65.480 1.00 90.94 458 ALA A C 1
ATOM 3604 O O . ALA A 1 458 ? -48.684 -7.205 64.685 1.00 90.94 458 ALA A O 1
ATOM 3605 N N . HIS A 1 459 ? -49.452 -5.451 65.853 1.00 90.00 459 HIS A N 1
ATOM 3606 C CA . HIS A 1 459 ? -48.419 -4.523 65.392 1.00 90.00 459 HIS A CA 1
ATOM 3607 C C . HIS A 1 459 ? -47.032 -4.845 65.963 1.00 90.00 459 HIS A C 1
ATOM 3609 O O . HIS A 1 459 ? -46.042 -4.858 65.231 1.00 90.00 459 HIS A O 1
ATOM 3615 N N . LEU A 1 460 ? -46.948 -5.153 67.261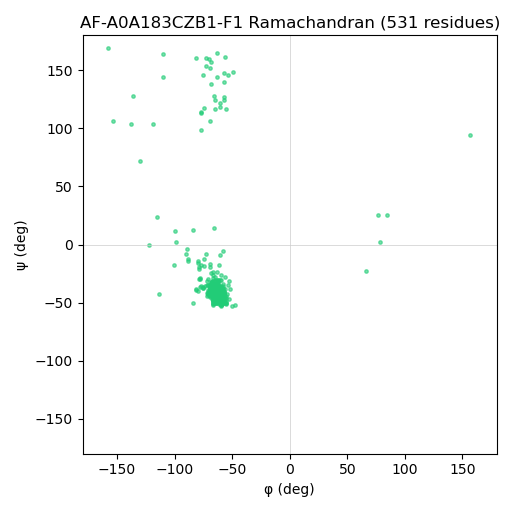 1.00 88.19 460 LEU A N 1
ATOM 3616 C CA . LEU A 1 460 ? -45.707 -5.605 67.898 1.00 88.19 460 LEU A CA 1
ATOM 3617 C C . LEU A 1 460 ? -45.200 -6.917 67.282 1.00 88.19 460 LEU A C 1
ATOM 3619 O O . LEU A 1 460 ? -43.995 -7.066 67.082 1.00 88.19 460 LEU A O 1
ATOM 3623 N N . GLU A 1 461 ? -46.107 -7.830 66.936 1.00 87.62 461 GLU A N 1
ATOM 3624 C CA . GLU A 1 461 ? -45.787 -9.080 66.247 1.00 87.62 461 GLU A CA 1
ATOM 3625 C C . GLU A 1 461 ? -45.315 -8.829 64.808 1.00 87.62 461 GLU A C 1
ATOM 3627 O O . GLU A 1 461 ? -44.312 -9.391 64.378 1.00 87.62 461 GLU A O 1
ATOM 3632 N N . ALA A 1 462 ? -45.966 -7.926 64.068 1.00 85.94 462 ALA A N 1
ATOM 3633 C CA . ALA A 1 462 ? -45.531 -7.530 62.729 1.00 85.94 462 ALA A CA 1
ATOM 3634 C C . ALA A 1 462 ? -44.132 -6.889 62.745 1.00 85.94 462 ALA A C 1
ATOM 3636 O O . ALA A 1 462 ? -43.303 -7.184 61.881 1.00 85.94 462 ALA A O 1
ATOM 3637 N N . ALA A 1 463 ? -43.839 -6.061 63.753 1.00 83.62 463 ALA A N 1
ATOM 3638 C CA . ALA A 1 463 ? -42.508 -5.507 63.970 1.00 83.62 463 ALA A CA 1
ATOM 3639 C C . ALA A 1 463 ? -41.479 -6.592 64.330 1.00 83.62 463 ALA A C 1
ATOM 3641 O O . ALA A 1 463 ? -40.365 -6.566 63.812 1.00 83.62 463 ALA A O 1
ATOM 3642 N N . ALA A 1 464 ? -41.840 -7.566 65.172 1.00 81.75 464 ALA A N 1
ATOM 3643 C CA . ALA A 1 464 ? -40.973 -8.693 65.517 1.00 81.75 464 ALA A CA 1
ATOM 3644 C C . ALA A 1 464 ? -40.678 -9.590 64.304 1.00 81.75 464 ALA A C 1
ATOM 3646 O O . ALA A 1 464 ? -39.530 -9.979 64.095 1.00 81.75 464 ALA A O 1
ATOM 3647 N N . LYS A 1 465 ? -41.687 -9.849 63.468 1.00 82.44 465 LYS A N 1
ATOM 3648 C CA . LYS A 1 465 ? -41.552 -10.621 62.231 1.00 82.44 465 LYS A CA 1
ATOM 3649 C C . LYS A 1 465 ? -40.663 -9.921 61.204 1.00 82.44 465 LYS A C 1
ATOM 3651 O O . LYS A 1 465 ? -39.804 -10.547 60.596 1.00 82.44 465 LYS A O 1
ATOM 3656 N N . TYR A 1 466 ? -40.807 -8.606 61.046 1.00 79.31 466 TYR A N 1
ATOM 3657 C CA . TYR A 1 466 ? -39.896 -7.835 60.199 1.00 79.31 466 TYR A CA 1
ATOM 3658 C C . TYR A 1 466 ? -38.433 -7.998 60.646 1.00 79.31 466 TYR A C 1
ATOM 3660 O O . TYR A 1 466 ? -37.551 -8.183 59.812 1.00 79.31 466 TYR A O 1
ATOM 3668 N N . LEU A 1 467 ? -38.184 -7.991 61.960 1.00 76.94 467 LEU A N 1
ATOM 3669 C CA . LEU A 1 467 ? -36.847 -8.178 62.526 1.00 76.94 467 LEU A CA 1
ATOM 3670 C C . LEU A 1 467 ? -36.316 -9.611 62.377 1.00 76.94 467 LEU A C 1
ATOM 3672 O O . LEU A 1 467 ? -35.102 -9.779 62.298 1.00 76.94 467 LEU A O 1
ATOM 3676 N N . SER A 1 468 ? -37.185 -10.630 62.349 1.00 75.38 468 SER A N 1
ATOM 3677 C CA . SER A 1 468 ? -36.773 -12.021 62.109 1.00 75.38 468 SER A CA 1
ATOM 3678 C C . SER A 1 468 ? -36.443 -12.288 60.645 1.00 75.38 468 SER A C 1
ATOM 3680 O O . SER A 1 468 ? -35.515 -13.041 60.360 1.00 75.38 468 SER A O 1
ATOM 3682 N N . ASP A 1 469 ? -37.195 -11.670 59.733 1.00 71.00 469 ASP A N 1
ATOM 3683 C CA . ASP A 1 469 ? -37.025 -11.846 58.290 1.00 71.00 469 ASP A CA 1
ATOM 3684 C C . ASP A 1 469 ? -35.823 -11.032 57.770 1.00 71.00 469 ASP A C 1
ATOM 3686 O O . ASP A 1 469 ? -35.152 -11.437 56.820 1.00 71.00 469 ASP A O 1
ATOM 3690 N N . SER A 1 470 ? -35.482 -9.914 58.423 1.00 64.31 470 SER A N 1
ATOM 3691 C CA . SER A 1 470 ? -34.235 -9.190 58.168 1.00 64.31 470 SER A CA 1
ATOM 3692 C C . SER A 1 470 ? -33.052 -9.914 58.829 1.00 64.31 470 SER A C 1
ATOM 3694 O O . SER A 1 470 ? -32.803 -9.748 60.022 1.00 64.31 470 SER A O 1
ATOM 3696 N N . ALA A 1 471 ? -32.297 -10.701 58.058 1.00 52.81 471 ALA A N 1
ATOM 3697 C CA . ALA A 1 471 ? -31.238 -11.606 58.538 1.00 52.81 471 ALA A CA 1
ATOM 3698 C C . ALA A 1 471 ? -30.078 -10.964 59.340 1.00 52.81 471 ALA A C 1
ATOM 3700 O O . ALA A 1 471 ? -29.238 -11.676 59.888 1.00 52.81 471 ALA A O 1
ATOM 3701 N N . SER A 1 472 ? -30.021 -9.637 59.459 1.00 52.06 472 SER A N 1
ATOM 3702 C CA . SER A 1 472 ? -29.016 -8.942 60.265 1.00 52.06 472 SER A CA 1
ATOM 3703 C C . SER A 1 472 ? -29.573 -7.596 60.714 1.00 52.06 472 SER A C 1
ATOM 3705 O O . SER A 1 472 ? -29.713 -6.703 59.887 1.00 52.06 472 SER A O 1
ATOM 3707 N N . ASN A 1 473 ? -29.927 -7.463 61.998 1.00 51.94 473 ASN A N 1
ATOM 3708 C CA . ASN A 1 473 ? -29.705 -6.279 62.848 1.00 51.94 473 ASN A CA 1
ATOM 3709 C C . ASN A 1 473 ? -30.700 -6.242 64.017 1.00 51.94 473 ASN A C 1
ATOM 3711 O O . ASN A 1 473 ? -31.767 -5.633 63.955 1.00 51.94 473 ASN A O 1
ATOM 3715 N N . SER A 1 474 ? -30.274 -6.778 65.162 1.00 53.34 474 SER A N 1
ATOM 3716 C CA . SER A 1 474 ? -30.933 -6.562 66.459 1.00 53.34 474 SER A CA 1
ATOM 3717 C C . SER A 1 474 ? -30.965 -5.084 66.888 1.00 53.34 474 SER A C 1
ATOM 3719 O O . SER A 1 474 ? -31.650 -4.740 67.851 1.00 53.34 474 SER A O 1
ATOM 3721 N N . ASN A 1 475 ? -30.261 -4.204 66.166 1.00 58.34 475 ASN A N 1
ATOM 3722 C CA . ASN A 1 475 ? -30.066 -2.796 66.501 1.00 58.34 475 ASN A CA 1
ATOM 3723 C C . ASN A 1 475 ? -30.697 -1.810 65.497 1.00 58.34 475 ASN A C 1
ATOM 3725 O O . ASN A 1 475 ? -30.247 -0.673 65.383 1.00 58.34 475 ASN A O 1
ATOM 3729 N N . THR A 1 476 ? -31.722 -2.222 64.744 1.00 74.06 476 THR A N 1
ATOM 3730 C CA . THR A 1 476 ? -32.494 -1.273 63.924 1.00 74.06 476 THR A CA 1
ATOM 3731 C C . THR A 1 476 ? -33.310 -0.320 64.801 1.00 74.06 476 THR A C 1
ATOM 3733 O O . THR A 1 476 ? -33.684 -0.631 65.934 1.00 74.06 476 THR A O 1
ATOM 3736 N N . TRP A 1 477 ? -33.665 0.842 64.258 1.00 77.38 477 TRP A N 1
ATOM 3737 C CA . TRP A 1 477 ? -34.584 1.768 64.922 1.00 77.38 477 TRP A CA 1
ATOM 3738 C C . TRP A 1 477 ? -35.965 1.136 65.190 1.00 77.38 477 TRP A C 1
ATOM 3740 O O . TRP A 1 477 ? -36.593 1.467 66.193 1.00 77.38 477 TRP A O 1
ATOM 3750 N N . ILE A 1 478 ? -36.417 0.194 64.345 1.00 80.12 478 ILE A N 1
ATOM 3751 C CA . ILE A 1 478 ? -37.649 -0.595 64.544 1.00 80.12 478 ILE A CA 1
ATOM 3752 C C . ILE A 1 478 ? -37.506 -1.491 65.776 1.00 80.12 478 ILE A C 1
ATOM 3754 O O . ILE A 1 478 ? -38.423 -1.547 66.588 1.00 80.12 478 ILE A O 1
ATOM 3758 N N . SER A 1 479 ? -36.348 -2.131 65.968 1.00 80.12 479 SER A N 1
ATOM 3759 C CA . SER A 1 479 ? -36.046 -2.896 67.187 1.00 80.12 479 SER A CA 1
ATOM 3760 C C . SER A 1 479 ? -36.106 -2.007 68.433 1.00 80.12 479 SER A C 1
ATOM 3762 O O . SER A 1 479 ? -36.803 -2.324 69.397 1.00 80.12 479 SER A O 1
ATOM 3764 N N . GLN A 1 480 ? -35.461 -0.837 68.393 1.00 82.12 480 GLN A N 1
ATOM 3765 C CA . GLN A 1 480 ? -35.440 0.092 69.527 1.00 82.12 480 GLN A CA 1
ATOM 3766 C C . GLN A 1 480 ? -36.832 0.657 69.847 1.00 82.12 480 GLN A C 1
ATOM 3768 O O . GLN A 1 480 ? -37.269 0.606 70.999 1.00 82.12 480 GLN A O 1
ATOM 3773 N N . ARG A 1 481 ? -37.558 1.166 68.843 1.00 83.75 481 ARG A N 1
ATOM 3774 C CA . ARG A 1 481 ? -38.916 1.708 69.019 1.00 83.75 481 ARG A CA 1
ATOM 3775 C C . ARG A 1 481 ? -39.918 0.619 69.392 1.00 83.75 481 ARG A C 1
ATOM 3777 O O . ARG A 1 481 ? -40.733 0.838 70.283 1.00 83.75 481 ARG A O 1
ATOM 3784 N N . GLY A 1 482 ? -39.818 -0.565 68.792 1.00 86.44 482 GLY A N 1
ATOM 3785 C CA . GLY A 1 482 ? -40.638 -1.726 69.137 1.00 86.44 482 GLY A CA 1
ATOM 3786 C C . GLY A 1 482 ? -40.430 -2.172 70.585 1.00 86.44 482 GLY A C 1
ATOM 3787 O O . GLY A 1 482 ? -41.401 -2.386 71.309 1.00 86.44 482 GLY A O 1
ATOM 3788 N N . ALA A 1 483 ? -39.181 -2.223 71.058 1.00 86.69 483 ALA A N 1
ATOM 3789 C CA . ALA A 1 483 ? -38.871 -2.529 72.453 1.00 86.69 483 ALA A CA 1
ATOM 3790 C C . ALA A 1 483 ? -39.414 -1.463 73.422 1.00 86.69 483 ALA A C 1
ATOM 3792 O O . ALA A 1 483 ? -39.966 -1.806 74.470 1.00 86.69 483 ALA A O 1
ATOM 3793 N N . GLN A 1 484 ? -39.306 -0.176 73.070 1.00 88.50 484 GLN A N 1
ATOM 3794 C CA . GLN A 1 484 ? -39.894 0.915 73.856 1.00 88.50 484 GLN A CA 1
ATOM 3795 C C . GLN A 1 484 ? -41.420 0.806 73.931 1.00 88.50 484 GLN A C 1
ATOM 3797 O O . GLN A 1 484 ? -41.988 0.947 75.015 1.00 88.50 484 GLN A O 1
ATOM 3802 N N . LEU A 1 485 ? -42.079 0.518 72.807 1.00 91.12 485 LEU A N 1
ATOM 3803 C CA . LEU A 1 485 ? -43.528 0.356 72.741 1.00 91.12 485 LEU A CA 1
ATOM 3804 C C . LEU A 1 485 ? -43.993 -0.850 73.566 1.00 91.12 485 LEU A C 1
ATOM 3806 O O . LEU A 1 485 ? -44.907 -0.724 74.376 1.00 91.12 485 LEU A O 1
ATOM 3810 N N . LYS A 1 486 ? -43.300 -1.989 73.447 1.00 91.56 486 LYS A N 1
ATOM 3811 C CA . LYS A 1 486 ? -43.556 -3.189 74.256 1.00 91.56 486 LYS A CA 1
ATOM 3812 C C . LYS A 1 486 ? -43.399 -2.911 75.750 1.00 91.56 486 LYS A C 1
ATOM 3814 O O . LYS A 1 486 ? -44.228 -3.342 76.544 1.00 91.56 486 LYS A O 1
ATOM 3819 N N . LYS A 1 487 ? -42.366 -2.157 76.141 1.00 92.25 487 LYS A N 1
ATOM 3820 C CA . LYS A 1 487 ? -42.164 -1.744 77.535 1.00 92.25 487 LYS A CA 1
ATOM 3821 C C . LYS A 1 487 ? -43.318 -0.873 78.040 1.00 92.25 487 LYS A C 1
ATOM 3823 O O . LYS A 1 487 ? -43.829 -1.145 79.121 1.00 92.25 487 LYS A O 1
ATOM 3828 N N . LYS A 1 488 ? -43.741 0.138 77.270 1.00 92.50 488 LYS A N 1
ATOM 3829 C CA . LYS A 1 488 ? -44.905 0.977 77.613 1.00 92.50 488 LYS A CA 1
ATOM 3830 C C . LYS A 1 488 ? -46.179 0.140 77.750 1.00 92.50 488 LYS A C 1
ATOM 3832 O O . LYS A 1 488 ? -46.948 0.358 78.677 1.00 92.50 488 LYS A O 1
ATOM 3837 N N . TRP A 1 489 ? -46.382 -0.836 76.864 1.00 95.19 489 TRP A N 1
ATOM 3838 C CA . TRP A 1 489 ? -47.552 -1.712 76.914 1.00 95.19 489 TRP A CA 1
ATOM 3839 C C . TRP A 1 489 ? -47.609 -2.525 78.210 1.00 95.19 489 TRP A C 1
ATOM 3841 O O . TRP A 1 489 ? -48.624 -2.498 78.898 1.00 95.19 489 TRP A O 1
ATOM 3851 N N . ILE A 1 490 ? -46.494 -3.155 78.596 1.00 93.38 490 ILE A N 1
ATOM 3852 C CA . ILE A 1 490 ? -46.389 -3.903 79.860 1.00 93.38 490 ILE A CA 1
ATOM 3853 C C . ILE A 1 490 ? -46.675 -2.989 81.058 1.00 93.38 490 ILE A C 1
ATOM 3855 O O . ILE A 1 490 ? -47.432 -3.364 81.947 1.00 93.38 490 ILE A O 1
ATOM 3859 N N . GLN A 1 491 ? -46.139 -1.765 81.060 1.00 92.62 491 GLN A N 1
ATOM 3860 C CA . GLN A 1 491 ? -46.389 -0.796 82.133 1.00 92.62 491 GLN A CA 1
ATOM 3861 C C . GLN A 1 491 ? -47.873 -0.428 82.259 1.00 92.62 491 GLN A C 1
ATOM 3863 O O . GLN A 1 491 ? -48.399 -0.368 83.369 1.00 92.62 491 GLN A O 1
ATOM 3868 N N . VAL A 1 492 ? -48.563 -0.209 81.137 1.00 93.44 492 VAL A N 1
ATOM 3869 C CA . VAL A 1 492 ? -50.011 0.041 81.126 1.00 93.44 492 VAL A CA 1
ATOM 3870 C C . VAL A 1 492 ? -50.773 -1.179 81.657 1.00 93.44 492 VAL A C 1
ATOM 3872 O O . VAL A 1 492 ? -51.671 -1.014 82.480 1.00 93.44 492 VAL A O 1
ATOM 3875 N N . GLN A 1 493 ? -50.391 -2.400 81.265 1.00 92.81 493 GLN A N 1
ATOM 3876 C CA . GLN A 1 493 ? -51.006 -3.637 81.767 1.00 92.81 493 GLN A CA 1
ATOM 3877 C C . GLN A 1 493 ? -50.837 -3.803 83.285 1.00 92.81 493 GLN A C 1
ATOM 3879 O O . GLN A 1 493 ? -51.811 -4.102 83.980 1.00 92.81 493 GLN A O 1
ATOM 3884 N N . GLU A 1 494 ? -49.633 -3.563 83.809 1.00 92.25 494 GLU A N 1
ATOM 3885 C CA . GLU A 1 494 ? -49.347 -3.589 85.249 1.00 92.25 494 GLU A CA 1
ATOM 3886 C C . GLU A 1 494 ? -50.186 -2.540 85.994 1.00 92.25 494 GLU A C 1
ATOM 3888 O O . GLU A 1 494 ? -50.860 -2.869 86.969 1.00 92.25 494 GLU A O 1
ATOM 3893 N N . LYS A 1 495 ? -50.240 -1.297 85.490 1.00 90.88 495 LYS A N 1
ATOM 3894 C CA . LYS A 1 495 ? -51.047 -0.221 86.091 1.00 90.88 495 LYS A CA 1
ATOM 3895 C C . LYS A 1 495 ? -52.543 -0.533 86.102 1.00 90.88 495 LYS A C 1
ATOM 3897 O O . LYS A 1 495 ? -53.207 -0.215 87.086 1.00 90.88 495 LYS A O 1
ATOM 3902 N N . ILE A 1 496 ? -53.080 -1.150 85.047 1.00 92.88 496 ILE A N 1
ATOM 3903 C CA . ILE A 1 496 ? -54.479 -1.609 85.008 1.00 92.88 496 ILE A CA 1
ATOM 3904 C C . ILE A 1 496 ? -54.719 -2.651 86.101 1.00 92.88 496 ILE A C 1
ATOM 3906 O O . ILE A 1 496 ? -55.677 -2.512 86.860 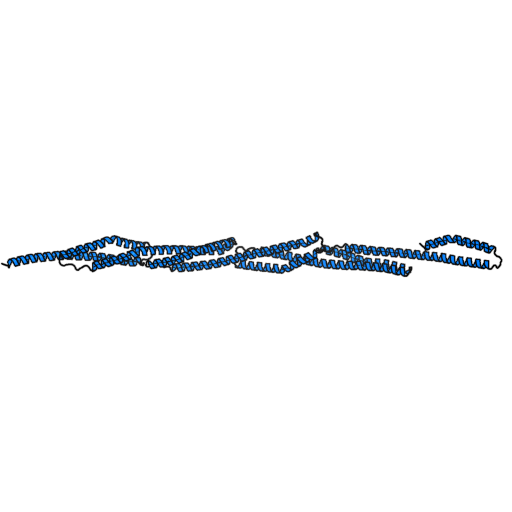1.00 92.88 496 ILE A O 1
ATOM 3910 N N . GLY A 1 497 ? -53.849 -3.660 86.213 1.00 89.88 497 GLY A N 1
ATOM 3911 C CA . GLY A 1 497 ? -53.965 -4.704 87.235 1.00 89.88 497 GLY A CA 1
ATOM 3912 C C . GLY A 1 497 ? -53.917 -4.141 88.658 1.00 89.88 497 GLY A C 1
ATOM 3913 O O . GLY A 1 497 ? -54.824 -4.383 89.457 1.00 89.88 497 GLY A O 1
ATOM 3914 N N . ASP A 1 498 ? -52.913 -3.310 88.942 1.00 89.81 498 ASP A N 1
ATOM 3915 C CA . ASP A 1 498 ? -52.739 -2.650 90.238 1.00 89.81 498 ASP A CA 1
ATOM 3916 C C . ASP A 1 498 ? -53.928 -1.751 90.590 1.00 89.81 498 ASP A C 1
ATOM 3918 O O . ASP A 1 498 ? -54.380 -1.712 91.740 1.00 89.81 498 ASP A O 1
ATOM 3922 N N . ARG A 1 499 ? -54.436 -0.990 89.611 1.00 87.38 499 ARG A N 1
ATOM 3923 C CA . ARG A 1 499 ? -55.557 -0.072 89.820 1.00 87.38 499 ARG A CA 1
ATOM 3924 C C . ARG A 1 499 ? -56.857 -0.825 90.065 1.00 87.38 499 ARG A C 1
ATOM 3926 O O . ARG A 1 499 ? -57.590 -0.438 90.974 1.00 87.38 499 ARG A O 1
ATOM 3933 N N . GLU A 1 500 ? -57.116 -1.900 89.322 1.00 90.75 500 GLU A N 1
ATOM 3934 C CA . GLU A 1 500 ? -58.281 -2.757 89.543 1.00 90.75 500 GLU A CA 1
ATOM 3935 C C . GLU A 1 500 ? -58.267 -3.345 90.954 1.00 90.75 500 GLU A C 1
ATOM 3937 O O . GLU A 1 500 ? -59.265 -3.265 91.671 1.00 90.75 500 GLU A O 1
ATOM 3942 N N . GLN A 1 501 ? -57.126 -3.896 91.377 1.00 89.75 501 GLN A N 1
ATOM 3943 C CA . GLN A 1 501 ? -56.984 -4.473 92.709 1.00 89.75 501 GLN A CA 1
ATOM 3944 C C . GLN A 1 501 ? -57.233 -3.421 93.797 1.00 89.75 501 GLN A C 1
ATOM 3946 O O . GLN A 1 501 ? -58.005 -3.671 94.722 1.00 89.75 501 GLN A O 1
ATOM 3951 N N . LYS A 1 502 ? -56.635 -2.229 93.669 1.00 88.19 502 LYS A N 1
ATOM 3952 C CA . LYS A 1 502 ? -56.831 -1.126 94.624 1.00 88.19 502 LYS A CA 1
ATOM 3953 C C . LYS A 1 502 ? -58.285 -0.662 94.692 1.00 88.19 502 LYS A C 1
ATOM 3955 O O . LYS A 1 502 ? -58.780 -0.446 95.790 1.00 88.19 502 LYS A O 1
ATOM 3960 N N . LEU A 1 503 ? -58.973 -0.523 93.555 1.00 87.56 503 LEU A N 1
ATOM 3961 C CA . LEU A 1 503 ? -60.380 -0.105 93.524 1.00 87.56 503 LEU A CA 1
ATOM 3962 C C . LEU A 1 503 ? -61.310 -1.169 94.121 1.00 87.56 503 LEU A C 1
ATOM 3964 O O . LEU A 1 503 ? -62.212 -0.823 94.877 1.00 87.56 503 LEU A O 1
ATOM 3968 N N . ARG A 1 504 ? -61.065 -2.459 93.849 1.00 88.69 504 ARG A N 1
ATOM 3969 C CA . ARG A 1 504 ? -61.831 -3.563 94.454 1.00 88.69 504 ARG A CA 1
ATOM 3970 C C . ARG A 1 504 ? -61.660 -3.622 95.971 1.00 88.69 504 ARG A C 1
ATOM 3972 O O . ARG A 1 504 ? -62.648 -3.787 96.676 1.00 88.69 504 ARG A O 1
ATOM 3979 N N . ILE A 1 505 ? -60.428 -3.477 96.466 1.00 87.88 505 ILE A N 1
ATOM 3980 C CA . ILE A 1 505 ? -60.154 -3.424 97.910 1.00 87.88 505 ILE A CA 1
ATOM 3981 C C . ILE A 1 505 ? -60.838 -2.201 98.527 1.00 87.88 505 ILE A C 1
ATOM 3983 O O . ILE A 1 505 ? -61.559 -2.351 99.507 1.00 87.88 505 ILE A O 1
ATOM 3987 N N . ALA A 1 506 ? -60.683 -1.022 97.917 1.00 86.06 506 ALA A N 1
ATOM 3988 C CA . ALA A 1 506 ? -61.293 0.211 98.408 1.00 86.06 506 ALA A CA 1
ATOM 3989 C C . ALA A 1 506 ? -62.827 0.129 98.472 1.00 86.06 506 ALA A C 1
ATOM 3991 O O . ALA A 1 506 ? -63.416 0.648 99.415 1.00 86.06 506 ALA A O 1
ATOM 3992 N N . LEU A 1 507 ? -63.477 -0.541 97.513 1.00 87.25 507 LEU A N 1
ATOM 3993 C CA . LEU A 1 507 ? -64.921 -0.777 97.550 1.00 87.25 507 LEU A CA 1
ATOM 3994 C C . LEU A 1 507 ? -65.319 -1.661 98.739 1.00 87.25 507 LEU A C 1
ATOM 3996 O O . LEU A 1 507 ? -66.206 -1.283 99.498 1.00 87.25 507 LEU A O 1
ATOM 4000 N N . ILE A 1 508 ? -64.630 -2.790 98.940 1.00 87.75 508 ILE A N 1
ATOM 4001 C CA . ILE A 1 508 ? -64.889 -3.699 100.069 1.00 87.75 508 ILE A CA 1
ATOM 4002 C C . ILE A 1 508 ? -64.694 -2.971 101.406 1.00 87.75 508 ILE A C 1
ATOM 4004 O O . ILE A 1 508 ? -65.522 -3.089 102.307 1.00 87.75 508 ILE A O 1
ATOM 4008 N N . GLU A 1 509 ? -63.610 -2.206 101.543 1.00 87.00 509 GLU A N 1
ATOM 4009 C CA . GLU A 1 509 ? -63.323 -1.423 102.748 1.00 87.00 509 GLU A CA 1
ATOM 4010 C C . GLU A 1 509 ? -64.373 -0.328 102.979 1.00 87.00 509 GLU A C 1
ATOM 4012 O O . GLU A 1 509 ? -64.822 -0.143 104.111 1.00 87.00 509 GLU A O 1
ATOM 4017 N N . ALA A 1 510 ? -64.814 0.365 101.923 1.00 86.69 510 ALA A N 1
ATOM 4018 C CA . ALA A 1 510 ? -65.867 1.371 102.012 1.00 86.69 510 ALA A CA 1
ATOM 4019 C C . ALA A 1 510 ? -67.218 0.753 102.412 1.00 86.69 510 ALA A C 1
ATOM 4021 O O . ALA A 1 510 ? -67.905 1.317 103.260 1.00 86.69 510 ALA A O 1
ATOM 4022 N N . GLU A 1 511 ? -67.593 -0.406 101.857 1.00 86.62 511 GLU A N 1
ATOM 4023 C CA . GLU A 1 511 ? -68.809 -1.150 102.225 1.00 86.62 511 GLU A CA 1
ATOM 4024 C C . GLU A 1 511 ? -68.780 -1.611 103.688 1.00 86.62 511 GLU A C 1
ATOM 4026 O O . GLU A 1 511 ? -69.762 -1.438 104.414 1.00 86.62 511 GLU A O 1
ATOM 4031 N N . GLN A 1 512 ? -67.646 -2.149 104.148 1.00 87.12 512 GLN A N 1
ATOM 4032 C CA . GLN A 1 512 ? -67.455 -2.558 105.542 1.00 87.12 512 GLN A CA 1
ATOM 4033 C C . GLN A 1 512 ? -67.517 -1.365 106.499 1.00 87.12 512 GLN A C 1
ATOM 4035 O O . GLN A 1 512 ? -68.191 -1.441 107.528 1.00 87.12 512 GLN A O 1
ATOM 4040 N N . LEU A 1 513 ? -66.846 -0.259 106.160 1.00 85.31 513 LEU A N 1
ATOM 4041 C CA . LEU A 1 513 ? -66.869 0.968 106.954 1.00 85.31 513 LEU A CA 1
ATOM 4042 C C . LEU A 1 513 ? -68.280 1.556 107.018 1.00 85.31 513 LEU A C 1
ATOM 4044 O O . LEU A 1 513 ? -68.728 1.929 108.098 1.00 85.31 513 LEU A O 1
ATOM 4048 N N . TYR A 1 514 ? -68.987 1.607 105.887 1.00 85.44 514 TYR A N 1
ATOM 4049 C CA . TYR A 1 514 ? -70.362 2.092 105.826 1.00 85.44 514 TYR A CA 1
ATOM 4050 C C . TYR A 1 514 ? -71.290 1.213 106.666 1.00 85.44 514 TYR A C 1
ATOM 4052 O O . TYR A 1 514 ? -71.997 1.739 107.513 1.00 85.44 514 TYR A O 1
ATOM 4060 N N . SER A 1 515 ? -71.216 -0.117 106.536 1.00 84.88 515 SER A N 1
ATOM 4061 C CA . SER A 1 515 ? -71.994 -1.050 107.365 1.00 84.88 515 SER A CA 1
ATOM 4062 C C . SER A 1 515 ? -71.709 -0.883 108.863 1.00 84.88 515 SER A C 1
ATOM 4064 O O . SER A 1 515 ? -72.644 -0.852 109.665 1.00 84.88 515 SER A O 1
ATOM 4066 N N . ALA A 1 516 ? -70.439 -0.720 109.247 1.00 83.31 516 ALA A N 1
ATOM 4067 C CA . ALA A 1 516 ? -70.054 -0.454 110.630 1.00 83.31 516 ALA A CA 1
ATOM 4068 C C . ALA A 1 516 ? -70.574 0.908 111.124 1.00 83.31 516 ALA A C 1
ATOM 4070 O O . ALA A 1 516 ? -71.051 1.002 112.253 1.00 83.31 516 ALA A O 1
ATOM 4071 N N . MET A 1 517 ? -70.529 1.951 110.287 1.00 82.44 517 MET A N 1
ATOM 4072 C CA . MET A 1 517 ? -71.085 3.272 110.598 1.00 82.44 517 MET A CA 1
ATOM 4073 C C . MET A 1 517 ? -72.609 3.241 110.724 1.00 82.44 517 MET A C 1
ATOM 4075 O O . MET A 1 517 ? -73.130 3.826 111.666 1.00 82.44 517 MET A O 1
ATOM 4079 N N . THR A 1 518 ? -73.323 2.543 109.837 1.00 81.94 518 THR A N 1
ATOM 4080 C CA . THR A 1 518 ? -74.780 2.373 109.918 1.00 81.94 518 THR A CA 1
ATOM 4081 C C . THR A 1 518 ? -75.159 1.607 111.178 1.00 81.94 518 THR A C 1
ATOM 4083 O O . THR A 1 518 ? -76.006 2.075 111.925 1.00 81.94 518 THR A O 1
ATOM 4086 N N . SER A 1 519 ? -74.470 0.503 111.487 1.00 83.56 519 SER A N 1
ATOM 4087 C CA . SER A 1 519 ? -74.700 -0.253 112.725 1.00 83.56 519 SER A CA 1
ATOM 4088 C C . SER A 1 519 ? -74.411 0.579 113.982 1.00 83.56 519 SER A C 1
ATOM 4090 O O . SER A 1 519 ? -75.153 0.498 114.960 1.00 83.56 519 SER A O 1
ATOM 4092 N N . MET A 1 520 ? -73.363 1.410 113.964 1.00 79.69 520 MET A N 1
ATOM 4093 C CA . MET A 1 520 ? -73.052 2.333 115.058 1.00 79.69 520 MET A CA 1
ATOM 4094 C C . MET A 1 520 ? -74.086 3.461 115.169 1.00 79.69 520 MET A C 1
ATOM 4096 O O . MET A 1 520 ? -74.419 3.854 116.281 1.00 79.69 520 MET A O 1
ATOM 4100 N N . SER A 1 521 ? -74.601 3.970 114.045 1.00 79.75 521 SER A N 1
ATOM 4101 C CA . SER A 1 521 ? -75.668 4.977 114.015 1.00 79.75 521 SER A CA 1
ATOM 4102 C C . SER A 1 521 ? -76.973 4.400 114.548 1.00 79.75 521 SER A C 1
ATOM 4104 O O . SER A 1 521 ? -77.547 4.985 115.448 1.00 79.75 521 SER A O 1
ATOM 4106 N N . GLU A 1 522 ? -77.383 3.210 114.099 1.00 82.12 522 GLU A N 1
ATOM 4107 C CA . GLU A 1 522 ? -78.549 2.491 114.631 1.00 82.12 522 GLU A CA 1
ATOM 4108 C C . GLU A 1 522 ? -78.410 2.224 116.136 1.00 82.12 522 GLU A C 1
ATOM 4110 O O . GLU A 1 522 ? -79.377 2.329 116.891 1.00 82.12 522 GLU A O 1
ATOM 4115 N N . TRP A 1 523 ? -77.198 1.898 116.599 1.00 82.75 523 TRP A N 1
ATOM 4116 C CA . TRP A 1 523 ? -76.914 1.754 118.024 1.00 82.75 523 TRP A CA 1
ATOM 4117 C C . TRP A 1 523 ? -76.992 3.090 118.778 1.00 82.75 523 TRP A C 1
ATOM 4119 O O . TRP A 1 523 ? -77.579 3.127 119.858 1.00 82.75 523 TRP A O 1
ATOM 4129 N N . LEU A 1 524 ? -76.423 4.174 118.237 1.00 76.50 524 LEU A N 1
ATOM 4130 C CA . LEU A 1 524 ? -76.498 5.517 118.823 1.00 76.50 524 LEU A CA 1
ATOM 4131 C C . LEU A 1 524 ? -77.942 6.016 118.883 1.00 76.50 524 LEU A C 1
ATOM 4133 O O . LEU A 1 524 ? -78.353 6.477 119.941 1.00 76.50 524 LEU A O 1
ATOM 4137 N N . ASP A 1 525 ? -78.715 5.838 117.813 1.00 79.00 525 ASP A N 1
ATOM 4138 C CA . ASP A 1 525 ? -80.134 6.181 117.741 1.00 79.00 525 ASP A CA 1
ATOM 4139 C C . ASP A 1 525 ? -80.918 5.395 118.800 1.00 79.00 525 ASP A C 1
ATOM 4141 O O . ASP A 1 525 ? -81.656 5.983 119.584 1.00 79.00 525 ASP A O 1
ATOM 4145 N N . ALA A 1 526 ? -80.682 4.083 118.931 1.00 75.19 526 ALA A N 1
ATOM 4146 C CA . ALA A 1 526 ? -81.307 3.258 119.970 1.00 75.19 526 ALA A CA 1
ATOM 4147 C C . ALA A 1 526 ? -80.889 3.647 121.405 1.00 75.19 526 ALA A C 1
ATOM 4149 O O . ALA A 1 526 ? -81.629 3.404 122.365 1.00 75.19 526 ALA A O 1
ATOM 4150 N N . VAL A 1 527 ? -79.692 4.213 121.587 1.00 74.12 527 VAL A N 1
ATOM 4151 C CA . VAL A 1 527 ? -79.213 4.743 122.874 1.00 74.12 527 VAL A CA 1
ATOM 4152 C C . VAL A 1 527 ? -79.806 6.127 123.159 1.00 74.12 527 VAL A C 1
ATOM 4154 O O . VAL A 1 527 ? -80.210 6.369 124.296 1.00 74.12 527 VAL A O 1
ATOM 4157 N N . GLU A 1 528 ? -79.919 7.008 122.164 1.00 71.81 528 GLU A N 1
ATOM 4158 C CA . GLU A 1 528 ? -80.607 8.300 122.278 1.00 71.81 528 GLU A CA 1
ATOM 4159 C C . GLU A 1 528 ? -82.100 8.112 122.566 1.00 71.81 528 GLU A C 1
ATOM 4161 O O . GLU A 1 528 ? -82.622 8.746 123.481 1.00 71.81 528 GLU A O 1
ATOM 4166 N N . GLU A 1 529 ? -82.772 7.172 121.897 1.00 72.81 529 GLU A N 1
ATOM 4167 C CA . GLU A 1 529 ? -84.172 6.814 122.170 1.00 72.81 529 GLU A CA 1
ATOM 4168 C C . GLU A 1 529 ? -84.363 6.297 123.609 1.00 72.81 529 GLU A C 1
ATOM 4170 O O . GLU A 1 529 ? -85.399 6.518 124.236 1.00 72.81 529 GLU A O 1
ATOM 4175 N N . ARG A 1 530 ? -83.333 5.651 124.176 1.00 65.25 530 ARG A N 1
ATOM 4176 C CA . ARG A 1 530 ? -83.299 5.204 125.580 1.00 65.25 530 ARG A CA 1
ATOM 4177 C C . ARG A 1 530 ? -82.976 6.310 126.588 1.00 65.25 530 ARG A C 1
ATOM 4179 O O . ARG A 1 530 ? -83.275 6.126 127.765 1.00 65.25 530 ARG A O 1
ATOM 4186 N N . LEU A 1 531 ? -82.348 7.408 126.166 1.00 60.53 531 LEU A N 1
ATOM 4187 C CA . LEU A 1 531 ? -81.955 8.544 127.014 1.00 60.53 531 LEU A CA 1
ATOM 4188 C C . LEU A 1 531 ? -82.923 9.739 126.907 1.00 60.53 531 LEU A C 1
ATOM 4190 O O . LEU A 1 531 ? -82.905 10.606 127.777 1.00 60.53 531 LEU A O 1
ATOM 4194 N N . GLY A 1 532 ? -83.757 9.789 125.864 1.00 58.53 532 GLY A N 1
ATOM 4195 C CA . GLY A 1 532 ? -84.732 10.849 125.584 1.00 58.53 532 GLY A CA 1
ATOM 4196 C C . GLY A 1 532 ? -86.086 10.736 126.301 1.00 58.53 532 GLY A C 1
ATOM 4197 O O . GLY A 1 532 ? -87.009 11.469 125.942 1.00 58.53 532 GLY A O 1
ATOM 4198 N N . HIS A 1 533 ? -86.217 9.855 127.299 1.00 46.72 533 HIS A N 1
ATOM 4199 C CA . HIS A 1 533 ? -87.407 9.712 128.149 1.00 46.72 533 HIS A CA 1
ATOM 4200 C C . HIS A 1 533 ? -87.130 10.026 129.618 1.00 46.72 533 HIS A C 1
ATOM 4202 O O . HIS A 1 533 ? -86.160 9.463 130.174 1.00 46.72 533 HIS A O 1
#

Organism: NCBI:txid637853

Mean predicted aligned error: 14.52 Å

Foldseek 3Di:
DVLVVLVVVLVVCVVVLVVLVVVLVVVLVPDDPPDPVNVVSVVVNVVVVVVSVVSNVVSVVVVVLVVQLVVLVVQLVVLLVVLVVVLVVLVVQLVPLDQQFQDLVSLVVSLVSLVVSVVCLVVVVVVSLVSNVVSLVSNLVRDDPVVNVVSVVSSVVSVVSSVVSVVSSVVSNVSSVVNNVLNCLLVVLLVVLVVVLVVLVVLLVVLPDDQQQDLVNLVVSLVVLVVSVVVLVVCVVSLVVSVVSLVVSPPPDDPVSNCVSCVSNVVSVVSSVVSVVSSVVSSVVSVVLSVLVVVLVVLLVVLVVVLVVLLVQLVPQDLADQALVSLVVSVVSLVVSVVVLVVCPVSLVVSVVSLVVSCVSRVSCCVPSVVSNVVSVVSSVVSVVSSVVSVVSSVLNNVCNVPLVVVLVVLVVVLVVLLVCLVPQDPQDLALVSLVVSLVVLVVSVVVLVVCVVVLVVSLVVLVVSVVVPPDDCPHSSNVSSVVSVVSNVVSVVSSVVVNVVSVVSNVNSVVVVVVVVVVVVVVVVVCVVVVD

Secondary structure (DSSP, 8-state):
-HHHHHHHHHHHHHHHHHHHHHHHHHHHHTPPTT-HHHHHHHHHHHHHHHHHHHHHHHHHHHHHHHHHHHHHHHHHHHHHHHHHHHHHHHHHHHHHS----S-HHHHHHHHHHHHHHHHHHHHHHHHHHHHHHHHHHHHHTTS-HHHHHHHHHHHHHHHHHHHHHHHHHHHHHHHHHHHHHHHHHHHHHHHHHHHHHHHHHHHHHHTPPPTT--HHHHHHHHHHHHHHHHHHHHHHHHHHHHHHHHHHHHTT--HHHHHHHHHHHHHHHHHHHHHHHHHHHHHHHHHHHHHHHHHHHHHHHHHHHHHHHHHHHHHTS-SS-SSHHHHHHHHHHHHHHHHHHHHHHHHHHHHHHHHHHHHHH-GGGHHHHHHHHHHHHHHHHHHHHHHHHHHHHHHHHHHHIIIIIHHHHHHHHHHHHHHHHHHSPPPPPSSHHHHHHHHHHHHHHHHHHHHHHHHHHHHHHHHHHHHHHSSS-TTSHHHHHHHHHHHHHHHHHHHHHHHHHHHHHHHHHHHHHHHHHHHHHHHHHHHHHHH--

Sequence (533 aa):
LDNQALMEQLRHKEGVLKAVKENAREILAHAKPNDAAAAEISIKIKELDELWLELMDGITKRGIVLEDTLVKARRFWFELQSCQKAIEELRMRIEGIQAAFGEPVVIEQQRHALMAIEEEMRDAKPQIMDKLRSAGRELCDVVAEDEKAHVEQQINAVEGGWVTVTNMCARKNSDLIEAMDKAMDFHSLLAELLNWIAEAEAKASELSPVPGASSTDIKNELTALADLRSLLDEKALKKEQLNQLCAGLCVGTTAQQSASIRAPIIDLNMRWNRLYALLSERQQKMEKALLEMGQFAQAYEQLMLWIEKTEHILSEINPHPTNLKEAEVEVCKHRVIQNDVLAHEASVDTLNSAAKRIIAADPNAANTTQPMIDNLNSHWHMLVDKLEDVWEQLNGARKAAENLGSEMDKWSMWLQDKDADLSHAKPTGGLPETAQAQLDDFFVLKAEIEQNRPALEAHLEAAAKYLSDSASNSNTWISQRGAQLKKKWIQVQEKIGDREQKLRIALIEAEQLYSAMTSMSEWLDAVEERLGH

Radius of gyration: 76.84 Å; Cα contacts (8 Å, |Δi|>4): 321; chains: 1; bounding box: 154×44×254 Å